Protein AF-A0A2Z6QHK4-F1 (afdb_monomer)

Structure (mmCIF, N/CA/C/O backbone):
data_AF-A0A2Z6QHK4-F1
#
_entry.id   AF-A0A2Z6QHK4-F1
#
loop_
_atom_site.group_PDB
_atom_site.id
_atom_site.type_symbol
_atom_site.label_atom_id
_atom_site.label_alt_id
_atom_site.label_comp_id
_atom_site.label_asym_id
_atom_site.label_entity_id
_atom_site.label_seq_id
_atom_site.pdbx_PDB_ins_code
_atom_site.Cartn_x
_atom_site.Cartn_y
_atom_site.Cartn_z
_atom_site.occupancy
_atom_site.B_iso_or_equiv
_atom_site.auth_seq_id
_atom_site.auth_comp_id
_atom_site.auth_asym_id
_atom_site.auth_atom_id
_atom_site.pdbx_PDB_model_num
ATOM 1 N N . MET A 1 1 ? -16.820 31.483 -31.627 1.00 33.69 1 MET A N 1
ATOM 2 C CA . MET A 1 1 ? -16.630 31.323 -30.165 1.00 33.69 1 MET A CA 1
ATOM 3 C C . MET A 1 1 ? -15.312 30.607 -29.795 1.00 33.69 1 MET A C 1
ATOM 5 O O . MET A 1 1 ? -15.177 30.164 -28.667 1.00 33.69 1 MET A O 1
ATOM 9 N N . PHE A 1 2 ? -14.320 30.535 -30.702 1.00 27.91 2 PHE A N 1
ATOM 10 C CA . PHE A 1 2 ? -13.026 29.854 -30.488 1.00 27.91 2 PHE A CA 1
ATOM 11 C C . PHE A 1 2 ? -11.830 30.809 -30.262 1.00 27.91 2 PHE A C 1
ATOM 13 O O . PHE A 1 2 ? -10.732 30.340 -29.997 1.00 27.91 2 PHE A O 1
ATOM 20 N N . SER A 1 3 ? -12.006 32.139 -30.328 1.00 30.12 3 SER A N 1
ATOM 21 C CA . SER A 1 3 ? -10.879 33.098 -30.283 1.00 30.12 3 SER A CA 1
ATOM 22 C C . SER A 1 3 ? -10.544 33.666 -28.896 1.00 30.12 3 SER A C 1
ATOM 24 O O . SER A 1 3 ? -9.607 34.450 -28.774 1.00 30.12 3 SER A O 1
ATOM 26 N N . ILE A 1 4 ? -11.310 33.324 -27.855 1.00 32.91 4 ILE A N 1
ATOM 27 C CA . ILE A 1 4 ? -11.060 33.810 -26.483 1.00 32.91 4 ILE A CA 1
ATOM 28 C C . ILE A 1 4 ? -10.137 32.844 -25.724 1.00 32.91 4 ILE A C 1
ATOM 30 O O . ILE A 1 4 ? -9.303 33.288 -24.941 1.00 32.91 4 ILE A O 1
ATOM 34 N N . ALA A 1 5 ? -10.219 31.538 -26.006 1.00 29.66 5 ALA A N 1
ATOM 35 C CA . ALA A 1 5 ? -9.389 30.523 -25.356 1.00 29.66 5 ALA A CA 1
ATOM 36 C C . ALA A 1 5 ? -7.904 30.631 -25.744 1.00 29.66 5 ALA A C 1
ATOM 38 O O . ALA A 1 5 ? -7.037 30.426 -24.902 1.00 29.66 5 ALA A O 1
ATOM 39 N N . THR A 1 6 ? -7.597 31.018 -26.985 1.00 31.02 6 THR A N 1
ATOM 40 C CA . THR A 1 6 ? -6.217 31.166 -27.475 1.00 31.02 6 THR A CA 1
ATOM 41 C C . THR A 1 6 ? -5.464 32.295 -26.773 1.00 31.02 6 THR A C 1
ATOM 43 O O . THR A 1 6 ? -4.325 32.096 -26.374 1.00 31.02 6 THR A O 1
ATOM 46 N N . LYS A 1 7 ? -6.126 33.425 -26.478 1.00 35.22 7 LYS A N 1
ATOM 47 C CA . LYS A 1 7 ? -5.498 34.535 -25.737 1.00 35.22 7 LYS A CA 1
ATOM 48 C C . LYS A 1 7 ? -5.152 34.189 -24.285 1.00 35.22 7 LYS A C 1
ATOM 50 O O . LYS A 1 7 ? -4.333 34.875 -23.692 1.00 35.22 7 LYS A O 1
ATOM 55 N N . TYR A 1 8 ? -5.773 33.169 -23.692 1.00 36.41 8 TYR A N 1
ATOM 56 C CA . TYR A 1 8 ? -5.544 32.811 -22.289 1.00 36.41 8 TYR A CA 1
ATOM 57 C C . TYR A 1 8 ? -4.212 32.073 -22.089 1.00 36.41 8 TYR A C 1
ATOM 59 O O . TYR A 1 8 ? -3.479 32.367 -21.146 1.00 36.41 8 TYR A O 1
ATOM 67 N N . PHE A 1 9 ? -3.862 31.175 -23.015 1.00 35.69 9 PHE A N 1
ATOM 68 C CA . PHE A 1 9 ? -2.573 30.472 -23.005 1.00 35.69 9 PHE A CA 1
ATOM 69 C C . PHE A 1 9 ? -1.400 31.406 -23.308 1.00 35.69 9 PHE A C 1
ATOM 71 O O . PHE A 1 9 ? -0.309 31.211 -22.777 1.00 35.69 9 PHE A O 1
ATOM 78 N N . ASP A 1 10 ? -1.653 32.483 -24.053 1.00 38.19 10 ASP A N 1
ATOM 79 C CA . ASP A 1 10 ? -0.662 33.527 -24.291 1.00 38.19 10 ASP A CA 1
ATOM 80 C C . ASP A 1 10 ? -0.381 34.372 -23.040 1.00 38.19 10 ASP A C 1
ATOM 82 O O . ASP A 1 10 ? 0.683 34.976 -22.976 1.00 38.19 10 ASP A O 1
ATOM 86 N N . ILE A 1 11 ? -1.272 34.419 -22.032 1.00 42.09 11 ILE A N 1
ATOM 87 C CA . ILE A 1 11 ? -1.137 35.266 -20.822 1.00 42.09 11 ILE A CA 1
ATOM 88 C C . ILE A 1 11 ? -0.407 34.554 -19.664 1.00 42.09 11 ILE A C 1
ATOM 90 O O . ILE A 1 11 ? 0.170 35.235 -18.809 1.00 42.09 11 ILE A O 1
ATOM 94 N N . PHE A 1 12 ? -0.259 33.226 -19.687 1.00 42.50 12 PHE A N 1
ATOM 95 C CA . PHE A 1 12 ? 0.489 32.496 -18.652 1.00 42.50 12 PHE A CA 1
ATOM 96 C C . PHE A 1 12 ? 1.313 31.332 -19.238 1.00 42.50 12 PHE A C 1
ATOM 98 O O . PHE A 1 12 ? 0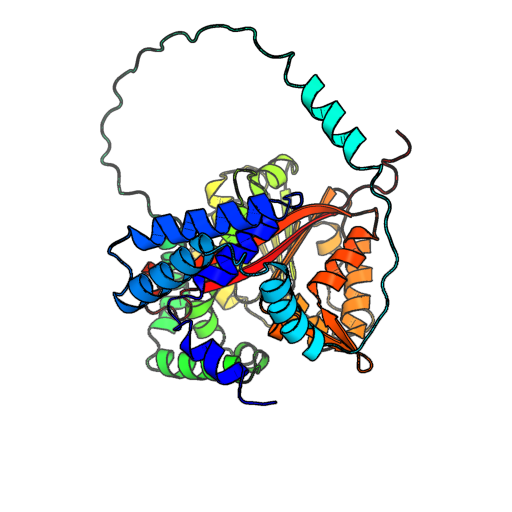.765 30.243 -19.420 1.00 42.50 12 PHE A O 1
ATOM 105 N N . PRO A 1 13 ? 2.625 31.516 -19.507 1.00 38.66 13 PRO A N 1
ATOM 106 C CA . PRO A 1 13 ? 3.504 30.407 -19.871 1.00 38.66 13 PRO A CA 1
ATOM 107 C C . PRO A 1 13 ? 3.602 29.384 -18.730 1.00 38.66 13 PRO A C 1
ATOM 109 O O . PRO A 1 13 ? 3.283 29.674 -17.573 1.00 38.66 13 PRO A O 1
ATOM 112 N N . CYS A 1 14 ? 4.032 28.162 -19.054 1.00 41.00 14 CYS A N 1
ATOM 113 C CA . CYS A 1 14 ? 4.005 26.998 -18.156 1.00 41.00 14 CYS A CA 1
ATOM 114 C C . CYS A 1 14 ? 4.746 27.193 -16.816 1.00 41.00 14 CYS A C 1
ATOM 116 O O . CYS A 1 14 ? 4.522 26.429 -15.880 1.00 41.00 14 CYS A O 1
ATOM 118 N N . GLU A 1 15 ? 5.566 28.238 -16.672 1.00 38.81 15 GLU A N 1
ATOM 119 C CA . GLU A 1 15 ? 6.200 28.605 -15.402 1.00 38.81 15 GLU A CA 1
ATOM 120 C C . GLU A 1 15 ? 5.217 29.178 -14.348 1.00 38.81 15 GLU A C 1
ATOM 122 O O . GLU A 1 15 ? 5.565 29.274 -13.171 1.00 38.81 15 GLU A O 1
ATOM 127 N N . PHE A 1 16 ? 3.978 29.529 -14.728 1.00 46.12 16 PHE A N 1
ATOM 128 C CA . PHE A 1 16 ? 2.971 30.186 -13.871 1.00 46.12 16 PHE A CA 1
ATOM 129 C C . PHE A 1 16 ? 1.912 29.266 -13.242 1.00 46.12 16 PHE A C 1
ATOM 131 O O . PHE A 1 16 ? 0.966 29.745 -12.610 1.00 46.12 16 PHE A O 1
ATOM 138 N N . TRP A 1 17 ? 2.082 27.944 -13.316 1.00 51.41 17 TRP A N 1
ATOM 139 C CA . TRP A 1 17 ? 1.165 26.965 -12.699 1.00 51.41 17 TRP A CA 1
ATOM 140 C C . TRP A 1 17 ? 1.095 27.077 -11.156 1.00 51.41 17 TRP A C 1
ATOM 142 O O . TRP A 1 17 ? 0.277 26.437 -10.495 1.00 51.41 17 TRP A O 1
ATOM 152 N N . SER A 1 18 ? 1.919 27.942 -10.556 1.00 53.94 18 SER A N 1
ATOM 153 C CA . SER A 1 18 ? 1.860 28.319 -9.143 1.00 53.94 18 SER A CA 1
ATOM 154 C C . SER A 1 18 ? 0.636 29.169 -8.776 1.00 53.94 18 SER A C 1
ATOM 156 O O . SER A 1 18 ? 0.298 29.230 -7.594 1.00 53.94 18 SER A O 1
ATOM 158 N N . LEU A 1 19 ? -0.063 29.781 -9.741 1.00 44.09 19 LEU A N 1
ATOM 159 C CA . LEU A 1 19 ? -1.226 30.631 -9.463 1.00 44.09 19 LEU A CA 1
ATOM 160 C C . LEU A 1 19 ? -2.503 29.821 -9.183 1.00 44.09 19 LEU A C 1
ATOM 162 O O . LEU A 1 19 ? -3.284 30.211 -8.322 1.00 44.09 19 LEU A O 1
ATOM 166 N N . GLU A 1 20 ? -2.690 28.669 -9.836 1.00 47.28 20 GLU A N 1
ATOM 167 C CA . GLU A 1 20 ? -3.780 27.725 -9.525 1.00 47.28 20 GLU A CA 1
ATOM 168 C C . GLU A 1 20 ? -3.586 27.085 -8.150 1.00 47.28 20 GLU A C 1
ATOM 170 O O . GLU A 1 20 ? -4.541 26.957 -7.382 1.00 47.28 20 GLU A O 1
ATOM 175 N N . ASN A 1 21 ? -2.340 26.761 -7.797 1.00 49.31 21 ASN A N 1
ATOM 176 C CA . ASN A 1 21 ? -1.988 26.315 -6.452 1.00 49.31 21 ASN A CA 1
ATOM 177 C C . ASN A 1 21 ? -2.151 27.439 -5.426 1.00 49.31 21 ASN A C 1
ATOM 179 O O . ASN A 1 21 ? -2.599 27.182 -4.316 1.00 49.31 21 ASN A O 1
ATOM 183 N N . PHE A 1 22 ? -1.843 28.687 -5.784 1.00 51.62 22 PHE A N 1
ATOM 184 C CA . PHE A 1 22 ? -2.065 29.840 -4.917 1.00 51.62 22 PHE A CA 1
ATOM 185 C C . PHE A 1 22 ? -3.557 30.115 -4.698 1.00 51.62 22 PHE A C 1
ATOM 187 O O . PHE A 1 22 ? -3.969 30.274 -3.555 1.00 51.62 22 PHE A O 1
ATOM 194 N N . ALA A 1 23 ? -4.372 30.120 -5.756 1.00 49.50 23 ALA A N 1
ATOM 195 C CA . ALA A 1 23 ? -5.820 30.281 -5.664 1.00 49.50 23 ALA A CA 1
ATOM 196 C C . ALA A 1 23 ? -6.435 29.129 -4.865 1.00 49.50 23 ALA A C 1
ATOM 198 O O . ALA A 1 23 ? -7.200 29.372 -3.939 1.00 49.50 23 ALA A O 1
ATOM 199 N N . SER A 1 24 ? -6.013 27.890 -5.130 1.00 50.66 24 SER A N 1
ATOM 200 C CA . SER A 1 24 ? -6.430 26.720 -4.355 1.00 50.66 24 SER A CA 1
ATOM 201 C C . SER A 1 24 ? -6.013 26.829 -2.888 1.00 50.66 24 SER A C 1
ATOM 203 O O . SER A 1 24 ? -6.831 26.548 -2.026 1.00 50.66 24 SER A O 1
ATOM 205 N N . CYS A 1 25 ? -4.800 27.300 -2.577 1.00 43.56 25 CYS A N 1
ATOM 206 C CA . CYS A 1 25 ? -4.327 27.527 -1.205 1.00 43.56 25 CYS A CA 1
ATOM 207 C C . CYS A 1 25 ? -5.027 28.701 -0.506 1.00 43.56 25 CYS A C 1
ATOM 209 O O . CYS A 1 25 ? -5.252 28.626 0.698 1.00 43.56 25 CYS A O 1
ATOM 211 N N . ALA A 1 26 ? -5.368 29.773 -1.220 1.00 45.69 26 ALA A N 1
ATOM 212 C CA . ALA A 1 26 ? -6.123 30.902 -0.680 1.00 45.69 26 ALA A CA 1
ATOM 213 C C . ALA A 1 26 ? -7.581 30.503 -0.395 1.00 45.69 26 ALA A C 1
ATOM 215 O O . ALA A 1 26 ? -8.127 30.879 0.635 1.00 45.69 26 ALA A O 1
ATOM 216 N N . ILE A 1 27 ? -8.171 29.673 -1.261 1.00 49.41 27 ILE A N 1
ATOM 217 C CA . ILE A 1 27 ? -9.520 29.114 -1.106 1.00 49.41 27 ILE A CA 1
ATOM 218 C C . ILE A 1 27 ? -9.559 28.051 0.007 1.00 49.41 27 ILE A C 1
ATOM 220 O O . ILE A 1 27 ? -10.502 28.024 0.792 1.00 49.41 27 ILE A O 1
ATOM 224 N N . PHE A 1 28 ? -8.543 27.183 0.111 1.00 46.03 28 PHE A N 1
ATOM 225 C CA . PHE A 1 28 ? -8.504 26.115 1.121 1.00 46.03 28 PHE A CA 1
ATOM 226 C C . PHE A 1 28 ? -8.177 26.613 2.529 1.00 46.03 28 PHE A C 1
ATOM 228 O O . PHE A 1 28 ? -8.673 26.036 3.494 1.00 46.03 28 PHE A O 1
ATOM 235 N N . ASN A 1 29 ? -7.330 27.638 2.666 1.00 42.41 29 ASN A N 1
ATOM 236 C CA . ASN A 1 29 ? -6.936 28.134 3.987 1.00 42.41 29 ASN A CA 1
ATOM 237 C C . ASN A 1 29 ? -7.946 29.104 4.606 1.00 42.41 29 ASN A C 1
ATOM 239 O O . ASN A 1 29 ? -7.821 29.392 5.793 1.00 42.41 29 ASN A O 1
ATOM 243 N N . ASP A 1 30 ? -8.938 29.583 3.853 1.00 44.75 30 ASP A N 1
ATOM 244 C CA . ASP A 1 30 ? -9.922 30.528 4.376 1.00 44.75 30 ASP A CA 1
ATOM 245 C C . ASP A 1 30 ? -11.333 30.200 3.874 1.00 44.75 30 ASP A C 1
ATOM 247 O O . ASP A 1 30 ? -11.961 30.933 3.107 1.00 44.75 30 ASP A O 1
ATOM 251 N N . ILE A 1 31 ? -11.842 29.050 4.327 1.00 41.56 31 ILE A N 1
ATOM 252 C CA . ILE A 1 31 ? -13.268 28.701 4.273 1.00 41.56 31 ILE A CA 1
ATOM 253 C C . ILE A 1 31 ? -13.998 29.681 5.214 1.00 41.56 31 ILE A C 1
ATOM 255 O O . ILE A 1 31 ? -14.303 29.361 6.363 1.00 41.56 31 ILE A O 1
ATOM 259 N N . GLY A 1 32 ? -14.182 30.917 4.741 1.00 46.25 32 GLY A N 1
ATOM 260 C CA . GLY A 1 32 ? -14.702 32.053 5.506 1.00 46.25 32 GLY A CA 1
ATOM 261 C C . GLY A 1 32 ? -14.268 33.446 5.020 1.00 46.25 32 GLY A C 1
ATOM 262 O O . GLY A 1 32 ? -14.854 34.429 5.472 1.00 46.25 32 GLY A O 1
ATOM 263 N N . ALA A 1 33 ? -13.293 33.569 4.111 1.00 48.34 33 ALA A N 1
ATOM 264 C CA . ALA A 1 33 ? -12.844 34.875 3.620 1.00 48.34 33 ALA A CA 1
ATOM 265 C C . ALA A 1 33 ? -13.884 35.575 2.734 1.00 48.34 33 ALA A C 1
ATOM 267 O O . ALA A 1 33 ? -14.372 35.004 1.758 1.00 48.34 33 ALA A O 1
ATOM 268 N N . ASP A 1 34 ? -14.149 36.853 3.019 1.00 56.66 34 ASP A N 1
ATOM 269 C CA . ASP A 1 34 ? -14.843 37.732 2.082 1.00 56.66 34 ASP A CA 1
ATOM 270 C C . ASP A 1 34 ? -13.973 38.039 0.840 1.00 56.66 34 ASP A C 1
ATOM 272 O O . ASP A 1 34 ? -12.755 37.829 0.809 1.00 56.66 34 ASP A O 1
ATOM 276 N N . GLU A 1 35 ? -14.605 38.559 -0.213 1.00 53.41 35 GLU A N 1
ATOM 277 C CA . GLU A 1 35 ? -13.968 38.888 -1.496 1.00 53.41 35 GLU A CA 1
ATOM 278 C C . GLU A 1 35 ? -12.773 39.857 -1.357 1.00 53.41 35 GLU A C 1
ATOM 280 O O . GLU A 1 35 ? -11.827 39.822 -2.154 1.00 53.41 35 GLU A O 1
ATOM 285 N N . ARG A 1 36 ? -12.757 40.693 -0.307 1.00 56.94 36 ARG A N 1
ATOM 286 C CA . ARG A 1 36 ? -11.668 41.645 -0.052 1.00 56.94 36 ARG A CA 1
ATOM 287 C C . ARG A 1 36 ? -10.422 40.924 0.443 1.00 56.94 36 ARG A C 1
ATOM 289 O O . ARG A 1 36 ? -9.323 41.276 0.014 1.00 56.94 36 ARG A O 1
ATOM 296 N N . ASN A 1 37 ? -10.569 39.905 1.286 1.00 61.00 37 ASN A N 1
ATOM 297 C CA . ASN A 1 37 ? -9.442 39.122 1.800 1.00 61.00 37 ASN A CA 1
ATOM 298 C C . ASN A 1 37 ? -8.738 38.332 0.691 1.00 61.00 37 ASN A C 1
ATOM 300 O O . ASN A 1 37 ? -7.507 38.337 0.621 1.00 61.00 37 ASN A O 1
ATOM 304 N N . ILE A 1 38 ? -9.502 37.746 -0.233 1.00 58.34 38 ILE A N 1
ATOM 305 C CA . ILE A 1 38 ? -8.954 37.018 -1.387 1.00 58.34 38 ILE A CA 1
ATOM 306 C C . ILE A 1 38 ? -8.225 37.979 -2.334 1.00 58.34 38 ILE A C 1
ATOM 308 O O . ILE A 1 38 ? -7.087 37.718 -2.730 1.00 58.34 38 ILE A O 1
ATOM 312 N N . SER A 1 39 ? -8.837 39.126 -2.647 1.00 64.19 39 SER A N 1
ATOM 313 C CA . SER A 1 39 ? -8.213 40.170 -3.468 1.00 64.19 39 SER A CA 1
ATOM 314 C C . SER A 1 39 ? -6.909 40.676 -2.835 1.00 64.19 39 SER A C 1
ATOM 316 O O . SER A 1 39 ? -5.868 40.756 -3.494 1.00 64.19 39 SER A O 1
ATOM 318 N N . ASN A 1 40 ? -6.912 40.940 -1.527 1.00 68.06 40 ASN A N 1
ATOM 319 C CA . ASN A 1 40 ? -5.724 41.381 -0.799 1.00 68.06 40 ASN A CA 1
ATOM 320 C C . ASN A 1 40 ? -4.613 40.326 -0.792 1.00 68.06 40 ASN A C 1
ATOM 322 O O . ASN A 1 40 ? -3.454 40.674 -1.026 1.00 68.06 40 ASN A O 1
ATOM 326 N N . ALA A 1 41 ? -4.947 39.050 -0.585 1.00 63.12 41 ALA A N 1
ATOM 327 C CA . ALA A 1 41 ? -3.983 37.956 -0.642 1.00 63.12 41 ALA A CA 1
ATOM 328 C C . ALA A 1 41 ? -3.365 37.825 -2.043 1.00 63.12 41 ALA A C 1
ATOM 330 O O . ALA A 1 41 ? -2.140 37.767 -2.178 1.00 63.12 41 ALA A O 1
ATOM 331 N N . PHE A 1 42 ? -4.200 37.849 -3.085 1.00 72.50 42 PHE A N 1
ATOM 332 C CA . PHE A 1 42 ? -3.782 37.759 -4.482 1.00 72.50 42 PHE A CA 1
ATOM 333 C C . PHE A 1 42 ? -2.825 38.883 -4.876 1.00 72.50 42 PHE A C 1
ATOM 335 O O . PHE A 1 42 ? -1.691 38.635 -5.294 1.00 72.50 42 PHE A O 1
ATOM 342 N N . TYR A 1 43 ? -3.227 40.134 -4.662 1.00 76.31 43 TYR A N 1
ATOM 343 C CA . TYR A 1 43 ? -2.373 41.272 -4.982 1.00 76.31 43 TYR A CA 1
ATOM 344 C C . TYR A 1 43 ? -1.143 41.360 -4.071 1.00 76.31 43 TYR A C 1
ATOM 346 O O . TYR A 1 43 ? -0.079 41.791 -4.518 1.00 76.31 43 TYR A O 1
ATOM 354 N N . GLY A 1 44 ? -1.248 40.908 -2.819 1.00 75.44 44 GLY A N 1
ATOM 355 C CA . GLY A 1 44 ? -0.109 40.766 -1.915 1.00 75.44 44 GLY A CA 1
ATOM 356 C C . GLY A 1 44 ? 0.954 39.812 -2.464 1.00 75.44 44 GLY A C 1
ATOM 357 O O . GLY A 1 44 ? 2.147 40.102 -2.363 1.00 75.44 44 GLY A O 1
ATOM 358 N N . MET A 1 45 ? 0.543 38.713 -3.103 1.00 73.50 45 MET A N 1
ATOM 359 C CA . MET A 1 45 ? 1.462 37.781 -3.757 1.00 73.50 45 MET A CA 1
ATOM 360 C C . MET A 1 45 ? 2.084 38.377 -5.023 1.00 73.50 45 MET A C 1
ATOM 362 O O . MET A 1 45 ? 3.305 38.335 -5.170 1.00 73.50 45 MET A O 1
ATOM 366 N N . LEU A 1 46 ? 1.291 39.023 -5.885 1.00 79.38 46 LEU A N 1
ATOM 367 C CA . LEU A 1 46 ? 1.811 39.712 -7.075 1.00 79.38 46 LEU A CA 1
ATOM 368 C C . LEU A 1 46 ? 2.875 40.759 -6.711 1.00 79.38 46 LEU A C 1
ATOM 370 O O . LEU A 1 46 ? 3.915 40.849 -7.362 1.00 79.38 46 LEU A O 1
ATOM 374 N N . HIS A 1 47 ? 2.675 41.509 -5.624 1.00 82.69 47 HIS A N 1
ATOM 375 C CA . HIS A 1 47 ? 3.680 42.448 -5.123 1.00 82.69 47 HIS A CA 1
ATOM 376 C C . HIS A 1 47 ? 4.964 41.773 -4.626 1.00 82.69 47 HIS A C 1
ATOM 378 O O . HIS A 1 47 ? 6.041 42.346 -4.804 1.00 82.69 47 HIS A O 1
ATOM 384 N N . LYS A 1 48 ? 4.878 40.582 -4.017 1.00 76.62 48 LYS A N 1
ATOM 385 C CA . LYS A 1 48 ? 6.059 39.795 -3.623 1.00 76.62 48 LYS A CA 1
ATOM 386 C C . LYS A 1 48 ? 6.815 39.295 -4.853 1.00 76.62 48 LYS A C 1
ATOM 388 O O . LYS A 1 48 ? 8.022 39.490 -4.932 1.00 76.62 48 LYS A O 1
ATOM 393 N N . MET A 1 49 ? 6.103 38.740 -5.833 1.00 77.00 49 MET A N 1
ATOM 394 C CA . MET A 1 49 ? 6.689 38.225 -7.075 1.00 77.00 49 MET A CA 1
ATOM 395 C C . MET A 1 49 ? 7.338 39.331 -7.916 1.00 77.00 49 MET A C 1
ATOM 397 O O . MET A 1 49 ? 8.430 39.135 -8.437 1.00 77.00 49 MET A O 1
ATOM 401 N N . LYS A 1 50 ? 6.735 40.529 -7.974 1.00 84.06 50 LYS A N 1
ATOM 402 C CA . LYS A 1 50 ? 7.311 41.705 -8.657 1.00 84.06 50 LYS A CA 1
ATOM 403 C C . LYS A 1 50 ? 8.714 42.071 -8.151 1.00 84.06 50 LYS A C 1
ATOM 405 O O . LYS A 1 50 ? 9.485 42.672 -8.889 1.00 84.06 50 LYS A O 1
ATOM 410 N N . ARG A 1 51 ? 9.021 41.776 -6.885 1.00 82.50 51 ARG A N 1
ATOM 411 C CA . ARG A 1 51 ? 10.304 42.111 -6.242 1.00 82.50 51 ARG A CA 1
ATOM 412 C C . ARG A 1 51 ? 11.314 40.970 -6.292 1.00 82.50 51 ARG A C 1
ATOM 414 O O . ARG A 1 51 ? 12.447 41.164 -5.866 1.00 82.50 51 ARG A O 1
ATOM 421 N N . ASP A 1 52 ? 10.903 39.791 -6.741 1.00 78.75 52 ASP A N 1
ATOM 422 C CA . ASP A 1 52 ? 11.743 38.606 -6.713 1.00 78.75 52 ASP A CA 1
ATOM 423 C C . ASP A 1 52 ? 12.498 38.474 -8.053 1.00 78.75 52 ASP A C 1
ATOM 425 O O . ASP A 1 52 ? 11.859 38.300 -9.098 1.00 78.75 52 ASP A O 1
ATOM 429 N N . PRO A 1 53 ? 13.842 38.575 -8.056 1.00 82.06 53 PRO A N 1
ATOM 430 C CA . PRO A 1 53 ? 14.649 38.579 -9.278 1.00 82.06 53 PRO A CA 1
ATOM 431 C C . PRO A 1 53 ? 14.697 37.219 -9.988 1.00 82.06 53 PRO A C 1
ATOM 433 O O . PRO A 1 53 ? 15.229 37.128 -11.088 1.00 82.06 53 PRO A O 1
ATOM 436 N N . LYS A 1 54 ?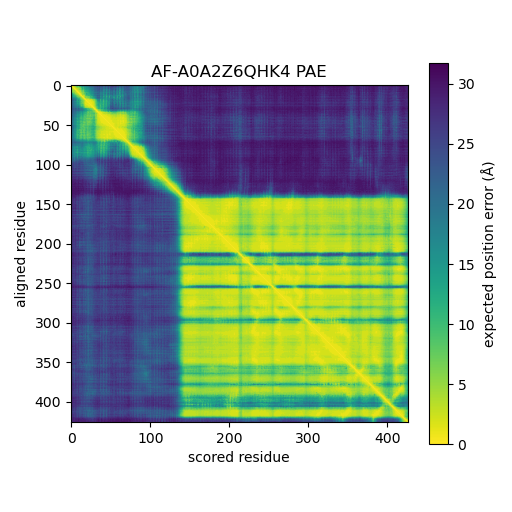 14.155 36.160 -9.374 1.00 76.38 54 LYS A N 1
ATOM 437 C CA . LYS A 1 54 ? 14.124 34.800 -9.935 1.00 76.38 54 LYS A CA 1
ATOM 438 C C . LYS A 1 54 ? 13.173 34.657 -11.126 1.00 76.38 54 LYS A C 1
ATOM 440 O O . LYS A 1 54 ? 13.278 33.686 -11.867 1.00 76.38 54 LYS A O 1
ATOM 445 N N . TYR A 1 55 ? 12.207 35.564 -11.264 1.00 70.56 55 TYR A N 1
ATOM 446 C CA . TYR A 1 55 ? 11.222 35.517 -12.343 1.00 70.56 55 TYR A CA 1
ATOM 447 C C . TYR A 1 55 ? 11.759 36.185 -13.612 1.00 70.56 55 TYR A C 1
ATOM 449 O O . TYR A 1 55 ? 12.576 37.102 -13.550 1.00 70.56 55 TYR A O 1
ATOM 457 N N . SER A 1 56 ? 11.287 35.719 -14.770 1.00 77.12 56 SER A N 1
ATOM 458 C CA . SER A 1 56 ? 11.671 36.274 -16.069 1.00 77.12 56 SER A CA 1
ATOM 459 C C . SER A 1 56 ? 11.196 37.725 -16.236 1.00 77.12 56 SER A C 1
ATOM 461 O O . SER A 1 56 ? 10.225 38.161 -15.616 1.00 77.12 56 SER A O 1
ATOM 463 N N . GLN A 1 57 ? 11.843 38.483 -17.126 1.00 75.38 57 GLN A N 1
ATOM 464 C CA . GLN A 1 57 ? 11.414 39.855 -17.437 1.00 75.38 57 GLN A CA 1
ATOM 465 C C . GLN A 1 57 ? 9.976 39.904 -17.972 1.00 75.38 57 GLN A C 1
ATOM 467 O O . GLN A 1 57 ? 9.210 40.794 -17.608 1.00 75.38 57 GLN A O 1
ATOM 472 N N . GLU A 1 58 ? 9.583 38.916 -18.776 1.00 71.94 58 GLU A N 1
ATOM 473 C CA . GLU A 1 58 ? 8.213 38.777 -19.272 1.00 71.94 58 GLU A CA 1
ATOM 474 C C . GLU A 1 58 ? 7.206 38.561 -18.130 1.00 71.94 58 GLU A C 1
ATOM 476 O O . GLU A 1 58 ? 6.127 39.158 -18.116 1.00 71.94 58 GLU A O 1
ATOM 481 N N . ALA A 1 59 ? 7.576 37.764 -17.125 1.00 64.31 59 ALA A N 1
ATOM 482 C CA . ALA A 1 59 ? 6.777 37.579 -15.923 1.00 64.31 59 ALA A CA 1
ATOM 483 C C . ALA A 1 59 ? 6.619 38.888 -15.136 1.00 64.31 59 ALA A C 1
ATOM 485 O O . ALA A 1 59 ? 5.507 39.243 -14.735 1.00 64.31 59 ALA A O 1
ATOM 486 N N . HIS A 1 60 ? 7.709 39.638 -14.946 1.00 80.06 60 HIS A N 1
ATOM 487 C CA . HIS A 1 60 ? 7.664 40.942 -14.279 1.00 80.06 60 HIS A CA 1
ATOM 488 C C . HIS A 1 60 ? 6.805 41.960 -15.034 1.00 80.06 60 HIS A C 1
ATOM 490 O O . HIS A 1 60 ? 6.074 42.713 -14.390 1.00 80.06 60 HIS A O 1
ATOM 496 N N . GLU A 1 61 ? 6.846 41.962 -16.368 1.00 79.62 61 GLU A N 1
ATOM 497 C CA . GLU A 1 61 ? 6.022 42.821 -17.229 1.00 79.62 61 GLU A CA 1
ATOM 498 C C . GLU A 1 61 ? 4.526 42.554 -17.028 1.00 79.62 61 GLU A C 1
ATOM 500 O O . GLU A 1 61 ? 3.740 43.462 -16.747 1.00 79.62 61 GLU A O 1
ATOM 505 N N . ARG A 1 62 ? 4.135 41.278 -17.070 1.00 71.38 62 ARG A N 1
ATOM 506 C CA . ARG A 1 62 ? 2.741 40.846 -16.899 1.00 71.38 62 ARG A CA 1
ATOM 507 C C . ARG A 1 62 ? 2.217 41.133 -15.493 1.00 71.38 62 ARG A C 1
ATOM 509 O O . ARG A 1 62 ? 1.108 41.642 -15.340 1.00 71.38 62 ARG A O 1
ATOM 516 N N . ILE A 1 63 ? 3.030 40.879 -14.464 1.00 80.38 63 ILE A N 1
ATOM 517 C CA . ILE A 1 63 ? 2.704 41.223 -13.071 1.00 80.38 63 ILE A CA 1
ATOM 518 C C . ILE A 1 63 ? 2.524 42.738 -12.915 1.00 80.38 63 ILE A C 1
ATOM 520 O O . ILE A 1 63 ? 1.627 43.179 -12.195 1.00 80.38 63 ILE A O 1
ATOM 524 N N . ARG A 1 64 ? 3.362 43.550 -13.575 1.00 84.06 64 ARG A N 1
ATOM 525 C CA . ARG A 1 64 ? 3.257 45.012 -13.515 1.00 84.06 64 ARG A CA 1
ATOM 526 C C . ARG A 1 64 ? 1.934 45.494 -14.100 1.00 84.06 64 ARG A C 1
ATOM 528 O O . ARG A 1 64 ? 1.248 46.249 -13.418 1.00 84.06 64 ARG A O 1
ATOM 535 N N . LYS A 1 65 ? 1.550 44.980 -15.271 1.00 78.81 65 LYS A N 1
ATOM 536 C CA . LYS A 1 65 ? 0.284 45.310 -15.935 1.00 78.81 65 LYS A CA 1
ATOM 537 C C . LYS A 1 65 ? -0.935 44.963 -15.069 1.00 78.81 65 LYS A C 1
ATOM 539 O O . LYS A 1 65 ? -1.773 45.818 -14.817 1.00 78.81 65 LYS A O 1
ATOM 544 N N . LEU A 1 66 ? -0.965 43.761 -14.485 1.00 72.88 66 LEU A N 1
ATOM 545 C CA . LEU A 1 66 ? -2.040 43.338 -13.571 1.00 72.88 66 LEU A CA 1
ATOM 546 C C . LEU A 1 66 ? -2.149 44.216 -12.309 1.00 72.88 66 LEU A C 1
ATOM 548 O O . LEU A 1 66 ? -3.238 44.433 -11.778 1.00 72.88 66 LEU A O 1
ATOM 552 N N . LEU A 1 67 ? -1.020 44.719 -11.800 1.00 81.69 67 LEU A N 1
ATOM 553 C CA . LEU A 1 67 ? -0.992 45.631 -10.652 1.00 81.69 67 LEU A CA 1
ATOM 554 C C . LEU A 1 67 ? -1.393 47.069 -11.015 1.00 81.69 67 LEU A C 1
ATOM 556 O O . LEU A 1 67 ? -1.871 47.798 -10.144 1.00 81.69 67 LEU A O 1
ATOM 560 N N . GLU A 1 68 ? -1.182 47.485 -12.261 1.00 78.38 68 GLU A N 1
ATOM 561 C CA . GLU A 1 68 ? -1.625 48.776 -12.795 1.00 78.38 68 GLU A CA 1
ATOM 562 C C . GLU A 1 68 ? -3.135 48.777 -13.043 1.00 78.38 68 GLU A C 1
ATOM 564 O O . GLU A 1 68 ? -3.805 49.713 -12.607 1.00 78.38 68 GLU A O 1
ATOM 569 N N . ASP A 1 69 ? -3.689 47.685 -13.575 1.00 65.81 69 ASP A N 1
ATOM 570 C CA . ASP A 1 69 ? -5.135 47.516 -13.774 1.00 65.81 69 ASP A CA 1
ATOM 571 C C . ASP A 1 69 ? -5.915 47.640 -12.446 1.00 65.81 69 ASP A C 1
ATOM 573 O O . ASP A 1 69 ? -6.957 48.295 -12.388 1.00 65.81 69 ASP A O 1
ATOM 577 N N . LYS A 1 70 ? -5.351 47.144 -11.328 1.00 65.19 70 LYS A N 1
ATOM 578 C CA . LYS A 1 70 ? -5.905 47.345 -9.971 1.00 65.19 70 LYS A CA 1
ATOM 579 C C . LYS A 1 70 ? -6.022 48.826 -9.585 1.00 65.19 70 LYS A C 1
ATOM 581 O O . LYS A 1 70 ? -6.961 49.210 -8.888 1.00 65.19 70 LYS A O 1
ATOM 586 N N . LYS A 1 71 ? -5.049 49.660 -9.973 1.00 58.25 71 LYS A N 1
ATOM 587 C CA . LYS A 1 71 ? -5.004 51.086 -9.597 1.00 58.25 71 LYS A CA 1
ATOM 588 C C . LYS A 1 71 ? -6.030 51.929 -10.350 1.00 58.25 71 LYS A C 1
ATOM 590 O O . LYS A 1 71 ? -6.420 52.971 -9.838 1.00 58.25 71 LYS A O 1
ATOM 595 N N . VAL A 1 72 ? -6.490 51.473 -11.516 1.00 49.22 72 VAL A N 1
ATOM 596 C CA . VAL A 1 72 ? -7.481 52.177 -12.352 1.00 49.22 72 VAL A CA 1
ATOM 597 C C . VAL A 1 72 ? -8.915 51.997 -11.818 1.00 49.22 72 VAL A C 1
ATOM 599 O O . VAL A 1 72 ? -9.880 52.450 -12.422 1.00 49.22 72 VAL A O 1
ATOM 602 N N . GLY A 1 73 ? -9.098 51.345 -10.662 1.00 42.91 73 GLY A N 1
ATOM 603 C CA . GLY A 1 73 ? -10.420 51.131 -10.062 1.00 42.91 73 GLY A CA 1
ATOM 604 C C . GLY A 1 73 ? -11.275 50.107 -10.813 1.00 42.91 73 GLY A C 1
ATOM 605 O O . GLY A 1 73 ? -12.369 49.773 -10.363 1.00 42.91 73 GLY A O 1
ATOM 606 N N . GLN A 1 74 ? -10.760 49.540 -11.907 1.00 46.00 74 GLN A N 1
ATOM 607 C CA . GLN A 1 74 ? -11.251 48.286 -12.446 1.00 46.00 74 GLN A CA 1
ATOM 608 C C . GLN A 1 74 ? -10.830 47.199 -11.461 1.00 46.00 74 GLN A C 1
ATOM 610 O O . GLN A 1 74 ? -9.751 46.617 -11.555 1.00 46.00 74 GLN A O 1
ATOM 615 N N . SER 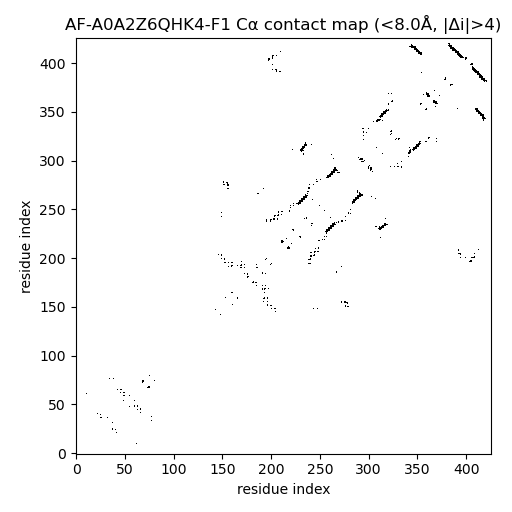A 1 75 ? -11.677 46.924 -10.466 1.00 47.28 75 SER A N 1
ATOM 616 C CA . SER A 1 75 ? -11.622 45.626 -9.811 1.00 47.28 75 SER A CA 1
ATOM 617 C C . SER A 1 75 ? -11.690 44.611 -10.944 1.00 47.28 75 SER A C 1
ATOM 619 O O . SER A 1 75 ? -12.736 44.513 -11.591 1.00 47.28 75 SER A O 1
ATOM 621 N N . ILE A 1 76 ? -10.586 43.911 -11.234 1.00 49.72 76 ILE A N 1
ATOM 622 C CA . ILE A 1 76 ? -10.653 42.649 -11.967 1.00 49.72 76 ILE A CA 1
ATOM 623 C C . ILE A 1 76 ? -11.737 41.897 -11.228 1.00 49.72 76 ILE A C 1
ATOM 625 O O . ILE A 1 76 ? -11.554 41.574 -10.053 1.00 49.72 76 ILE A O 1
ATOM 629 N N . ASN A 1 77 ? -12.910 41.812 -11.854 1.00 52.03 77 ASN A N 1
ATOM 630 C CA . ASN A 1 77 ? -14.095 41.363 -11.169 1.00 52.03 77 ASN A CA 1
ATOM 631 C C . ASN A 1 77 ? -13.749 39.933 -10.784 1.00 52.03 77 ASN A C 1
ATOM 633 O O . ASN A 1 77 ? -13.539 39.089 -11.658 1.00 52.03 77 ASN A O 1
ATOM 637 N N . VAL A 1 78 ? -13.520 39.698 -9.493 1.00 49.78 78 VAL A N 1
ATOM 638 C CA . VAL A 1 78 ? -13.048 38.397 -9.031 1.00 49.78 78 VAL A CA 1
ATOM 639 C C . VAL A 1 78 ? -14.118 37.385 -9.402 1.00 49.78 78 VAL A C 1
ATOM 641 O O . VAL A 1 78 ? -13.761 36.295 -9.815 1.00 49.78 78 VAL A O 1
ATOM 644 N N . LEU A 1 79 ? -15.388 37.813 -9.448 1.00 42.84 79 LEU A N 1
ATOM 645 C CA . LEU A 1 79 ? -16.521 37.118 -10.046 1.00 42.84 79 LEU A CA 1
ATOM 646 C C . LEU A 1 79 ? -16.368 36.815 -11.545 1.00 42.84 79 LEU A C 1
ATOM 648 O O . LEU A 1 79 ? -16.887 35.802 -11.969 1.00 42.84 79 LEU A O 1
ATOM 652 N N . TRP A 1 80 ? -15.684 37.626 -12.355 1.00 47.00 80 TRP A N 1
ATOM 653 C CA . TRP A 1 80 ? -15.404 37.350 -13.777 1.00 47.00 80 TRP A CA 1
ATOM 654 C C . TRP A 1 80 ? -14.293 36.311 -13.945 1.00 47.00 80 TRP A C 1
ATOM 656 O O . TRP A 1 80 ? -14.425 35.400 -14.755 1.00 47.00 80 TRP A O 1
ATOM 666 N N . VAL A 1 81 ? -13.250 36.367 -13.110 1.00 50.81 81 VAL A N 1
ATOM 667 C CA . VAL A 1 81 ? -12.253 35.287 -13.002 1.00 50.81 81 VAL A CA 1
ATOM 668 C C . VAL A 1 81 ? -12.937 34.011 -12.496 1.00 50.81 81 VAL A C 1
ATOM 670 O O . VAL A 1 81 ? -12.804 32.954 -13.105 1.00 50.81 81 VAL A O 1
ATOM 673 N N . PHE A 1 82 ? -13.782 34.124 -11.468 1.00 47.34 82 PHE A N 1
ATOM 674 C CA . PHE A 1 82 ? -14.615 33.045 -10.939 1.00 47.34 82 PHE A CA 1
ATOM 675 C C . PHE A 1 82 ? -15.585 32.511 -11.991 1.00 47.34 82 PHE A C 1
ATOM 677 O O . PHE A 1 82 ? -15.753 31.308 -12.074 1.00 47.34 82 PHE A O 1
ATOM 684 N N . GLN A 1 83 ? -16.197 33.363 -12.818 1.00 45.19 83 GLN A N 1
ATOM 685 C CA . GLN A 1 83 ? -17.107 32.999 -13.907 1.00 45.19 83 GLN A CA 1
ATOM 686 C C . GLN A 1 83 ? -16.361 32.391 -15.086 1.00 45.19 83 GLN A C 1
ATOM 688 O O . GLN A 1 83 ? -16.934 31.540 -15.745 1.00 45.19 83 GLN A O 1
ATOM 693 N N . MET A 1 84 ? -15.105 32.753 -15.345 1.00 46.44 84 MET A N 1
ATOM 694 C CA . MET A 1 84 ? -14.264 32.069 -16.327 1.00 46.44 84 MET A CA 1
ATOM 695 C C . MET A 1 84 ? -13.885 30.670 -15.845 1.00 46.44 84 MET A C 1
ATOM 697 O O . MET A 1 84 ? -14.065 29.710 -16.592 1.00 46.44 84 MET A O 1
ATOM 701 N N . PHE A 1 85 ? -13.456 30.528 -14.586 1.00 46.94 85 PHE A N 1
ATOM 702 C CA . PHE A 1 85 ? -13.214 29.219 -13.977 1.00 46.94 85 PHE A CA 1
ATOM 703 C C . PHE A 1 85 ? -14.507 28.401 -13.901 1.00 46.94 85 PHE A C 1
ATOM 705 O O . PHE A 1 85 ? -14.523 27.245 -14.299 1.00 46.94 85 PHE A O 1
ATOM 712 N N . HIS A 1 86 ? -15.619 29.011 -13.492 1.00 43.41 86 HIS A N 1
ATOM 713 C CA . HIS A 1 86 ? -16.931 28.379 -13.394 1.00 43.41 86 HIS A CA 1
ATOM 714 C C . HIS A 1 86 ? -17.528 28.075 -14.771 1.00 43.41 86 HIS A C 1
ATOM 716 O O . HIS A 1 86 ? -18.177 27.056 -14.907 1.00 43.41 86 HIS A O 1
ATOM 722 N N . ALA A 1 87 ? -17.310 28.877 -15.816 1.00 37.56 87 ALA A N 1
ATOM 723 C CA . ALA A 1 87 ? -17.764 28.589 -17.179 1.00 37.56 87 ALA A CA 1
ATOM 724 C C . ALA A 1 87 ? -16.915 27.497 -17.835 1.00 37.56 87 ALA A C 1
ATOM 726 O O . ALA A 1 87 ? -17.479 26.631 -18.493 1.00 37.56 87 ALA A O 1
ATOM 727 N N . ALA A 1 88 ? -15.599 27.467 -17.598 1.00 40.03 88 ALA A N 1
ATOM 728 C CA . ALA A 1 88 ? -14.745 26.341 -17.979 1.00 40.03 88 ALA A CA 1
ATOM 729 C C . ALA A 1 88 ? -15.144 25.052 -17.230 1.00 40.03 88 ALA A C 1
ATOM 731 O O . ALA A 1 88 ? -15.141 23.967 -17.806 1.00 40.03 88 ALA A O 1
ATOM 732 N N . PHE A 1 89 ? -15.577 25.183 -15.973 1.00 37.91 89 PHE A N 1
ATOM 733 C CA . PHE A 1 89 ? -16.057 24.085 -15.131 1.00 37.91 89 PHE A CA 1
ATOM 734 C C . PHE A 1 89 ? -17.496 23.633 -15.475 1.00 37.91 89 PHE A C 1
ATOM 736 O O . PHE A 1 89 ? -17.800 22.442 -15.432 1.00 37.91 89 PHE A O 1
ATOM 743 N N . VAL A 1 90 ? -18.385 24.555 -15.870 1.00 37.47 90 VAL A N 1
ATOM 744 C CA . VAL A 1 90 ? -19.790 24.311 -16.264 1.00 37.47 90 VAL A CA 1
ATOM 745 C C . VAL A 1 90 ? -19.907 23.837 -17.708 1.00 37.47 90 VAL A C 1
ATOM 747 O O . VAL A 1 90 ? -20.737 22.974 -17.981 1.00 37.47 90 VAL A O 1
ATOM 750 N N . ALA A 1 91 ? -19.052 24.304 -18.622 1.00 37.19 91 ALA A N 1
ATOM 751 C CA . ALA A 1 91 ? -18.954 23.759 -19.979 1.00 37.19 91 ALA A CA 1
ATOM 752 C C . ALA A 1 91 ? -18.575 22.264 -19.982 1.00 37.19 91 ALA A C 1
ATOM 754 O O . ALA A 1 91 ? -18.792 21.580 -20.979 1.00 37.19 91 ALA A O 1
ATOM 755 N N . TYR A 1 92 ? -18.075 21.746 -18.852 1.00 35.91 92 TYR A N 1
ATOM 756 C CA . TYR A 1 92 ? -17.701 20.349 -18.644 1.00 35.91 92 TYR A CA 1
ATOM 757 C C . TYR A 1 92 ? -18.686 19.526 -17.781 1.00 35.91 92 TYR A C 1
ATOM 759 O O . TYR A 1 92 ? -18.364 18.393 -17.411 1.00 35.91 92 TYR A O 1
ATOM 767 N N . ARG A 1 93 ? -19.908 20.013 -17.479 1.00 36.38 93 ARG A N 1
ATOM 768 C CA . ARG A 1 93 ? -20.948 19.196 -16.804 1.00 36.38 93 ARG A CA 1
ATOM 769 C C . ARG A 1 93 ? -22.391 19.421 -17.293 1.00 36.38 93 ARG A C 1
ATOM 771 O O . ARG A 1 93 ? -22.817 20.562 -17.449 1.00 36.38 93 ARG A O 1
ATOM 778 N N . PRO A 1 94 ? -23.212 18.351 -17.399 1.00 31.98 94 PRO A N 1
ATOM 779 C CA . PRO A 1 94 ? -24.658 18.466 -17.567 1.00 31.98 94 PRO A CA 1
ATOM 780 C C . PRO A 1 94 ? -25.370 18.797 -16.234 1.00 31.98 94 PRO A C 1
ATOM 782 O O . PRO A 1 94 ? -24.988 18.331 -15.161 1.00 31.98 94 PRO A O 1
ATOM 785 N N . ARG A 1 95 ? -26.406 19.641 -16.343 1.00 34.09 95 ARG A N 1
ATOM 786 C CA . ARG A 1 95 ? -27.156 20.387 -15.304 1.00 34.09 95 ARG A CA 1
ATOM 787 C C . ARG A 1 95 ? -27.671 19.575 -14.100 1.00 34.09 95 ARG A C 1
ATOM 789 O O . ARG A 1 95 ? -28.329 18.563 -14.312 1.00 34.09 95 ARG A O 1
ATOM 796 N N . GLN A 1 96 ? -27.586 20.143 -12.883 1.00 34.81 96 GLN A N 1
ATOM 797 C CA . GLN A 1 96 ? -28.607 20.015 -11.815 1.00 34.81 96 GLN A CA 1
ATOM 798 C C . GLN A 1 96 ? -28.665 21.251 -10.880 1.00 34.81 96 GLN A C 1
ATOM 800 O O . GLN A 1 96 ? -27.689 21.985 -10.750 1.00 34.81 96 GLN A O 1
ATOM 805 N N . ARG A 1 97 ? -29.858 21.476 -10.296 1.00 30.81 97 ARG A N 1
ATOM 806 C CA . ARG A 1 97 ? -30.326 22.622 -9.477 1.00 30.81 97 ARG A CA 1
ATOM 807 C C . ARG A 1 97 ? -29.809 22.602 -8.024 1.00 30.81 97 ARG A C 1
ATOM 809 O O . ARG A 1 97 ? -29.642 21.530 -7.453 1.00 30.81 97 ARG A O 1
ATOM 816 N N . TRP A 1 98 ? -29.659 23.790 -7.430 1.00 30.22 98 TRP A N 1
ATOM 817 C CA . TRP A 1 98 ? -29.250 24.035 -6.036 1.00 30.22 98 TRP A CA 1
ATOM 818 C C . TRP A 1 98 ? -30.436 24.105 -5.051 1.00 30.22 98 TRP A C 1
ATOM 820 O O . TRP A 1 98 ? -31.517 24.559 -5.421 1.00 30.22 98 TRP A O 1
ATOM 830 N N . ILE A 1 99 ? -30.195 23.699 -3.795 1.00 32.03 99 ILE A N 1
ATOM 831 C CA . ILE A 1 99 ? -31.049 23.895 -2.605 1.00 32.03 99 ILE A CA 1
ATOM 832 C C . ILE A 1 99 ? -30.250 24.751 -1.597 1.00 32.03 99 ILE A C 1
ATOM 834 O O . ILE A 1 99 ? -29.057 24.507 -1.413 1.00 32.03 99 ILE A O 1
ATOM 838 N N . ASN A 1 100 ? -30.893 25.751 -0.981 1.00 31.28 100 ASN A N 1
ATOM 839 C CA . ASN A 1 100 ? -30.305 26.717 -0.034 1.00 31.28 100 ASN A CA 1
ATOM 840 C C . ASN A 1 100 ? -30.022 26.110 1.357 1.00 31.28 100 ASN A C 1
ATOM 842 O O . ASN A 1 100 ? -30.807 25.297 1.838 1.00 31.28 100 ASN A O 1
ATOM 846 N N . TYR A 1 101 ? -28.959 26.577 2.027 1.00 28.34 101 TYR A N 1
ATOM 847 C CA . TYR A 1 101 ? -28.652 26.297 3.441 1.00 28.34 101 TYR A CA 1
ATOM 848 C C . TYR A 1 101 ? -28.545 27.591 4.265 1.00 28.34 101 TYR A C 1
ATOM 850 O O . TYR A 1 101 ? -28.090 28.618 3.763 1.00 28.34 101 TYR A O 1
ATOM 858 N N . ASP A 1 102 ? -28.973 27.500 5.526 1.00 34.28 102 ASP A N 1
ATOM 859 C CA . ASP A 1 102 ? -29.192 28.594 6.480 1.00 34.28 102 ASP A CA 1
ATOM 860 C C . ASP A 1 102 ? -27.925 28.965 7.286 1.00 34.28 102 ASP A C 1
ATOM 862 O O . ASP A 1 102 ? -27.193 28.106 7.784 1.00 34.28 102 ASP A O 1
ATOM 866 N N . THR A 1 103 ? -27.661 30.267 7.410 1.00 36.31 103 THR A N 1
ATOM 867 C CA . THR A 1 103 ? -26.420 30.883 7.913 1.00 36.31 103 THR A CA 1
ATOM 868 C C . THR A 1 103 ? -26.350 31.069 9.435 1.00 36.31 103 THR A C 1
ATOM 870 O O . THR A 1 103 ? -25.298 31.453 9.949 1.00 36.31 103 THR A O 1
ATOM 873 N N . GLN A 1 104 ? -27.415 30.787 10.191 1.00 35.12 104 GLN A N 1
ATOM 874 C CA . GLN A 1 104 ? -27.445 31.059 11.641 1.00 35.12 104 GLN A CA 1
ATOM 875 C C . GLN A 1 104 ? -26.547 30.140 12.497 1.00 35.12 104 GLN A C 1
ATOM 877 O O . GLN A 1 104 ? -26.107 30.541 13.569 1.00 35.12 104 GLN A O 1
ATOM 882 N N . SER A 1 105 ? -26.172 28.948 12.020 1.00 43.75 105 SER A N 1
ATOM 883 C CA . SER A 1 105 ? -25.413 27.961 12.818 1.00 43.75 105 SER A CA 1
ATOM 884 C C . SER A 1 105 ? -23.921 28.299 13.037 1.00 43.75 105 SER A C 1
ATOM 886 O O . SER A 1 105 ? -23.246 27.631 13.832 1.00 43.75 105 SER A O 1
ATOM 888 N N . VAL A 1 106 ? -23.361 29.264 12.302 1.00 42.97 106 VAL A N 1
ATOM 889 C CA . VAL A 1 106 ? -21.906 29.511 12.272 1.00 42.97 106 VAL A CA 1
ATOM 890 C C . VAL A 1 106 ? -21.474 30.544 13.320 1.00 42.97 106 VAL A C 1
ATOM 892 O O . VAL A 1 106 ? -20.396 30.413 13.904 1.00 42.97 106 VAL A O 1
ATOM 895 N N . SER A 1 107 ? -22.326 31.523 13.629 1.00 43.69 107 SER A N 1
ATOM 896 C CA . SER A 1 107 ? -22.036 32.586 14.602 1.00 43.69 107 SER A CA 1
ATOM 897 C C . SER A 1 107 ? -21.930 32.058 16.040 1.00 43.69 107 SER A C 1
ATOM 899 O O . SER A 1 107 ? -21.035 32.466 16.783 1.00 43.69 107 SER A O 1
ATOM 901 N N . GLU A 1 108 ? -22.752 31.077 16.418 1.00 45.50 108 GLU A N 1
ATOM 902 C CA . GLU A 1 108 ? -22.745 30.483 17.766 1.00 45.50 108 GLU A CA 1
ATOM 903 C C . GLU A 1 108 ? -21.463 29.689 18.073 1.00 45.50 108 GLU A C 1
ATOM 905 O O . GLU A 1 108 ? -20.966 29.690 19.204 1.00 45.50 108 GLU A O 1
ATOM 910 N N . LYS A 1 109 ? -20.860 29.055 17.057 1.00 48.09 109 LYS A N 1
ATOM 911 C CA . LYS A 1 109 ? -19.618 28.274 17.215 1.00 48.09 109 LYS A CA 1
ATOM 912 C C . LYS A 1 109 ? -18.386 29.156 17.447 1.00 48.09 109 LYS A C 1
ATOM 914 O O . LYS A 1 109 ? -17.431 28.719 18.092 1.00 48.09 109 LYS A O 1
ATOM 919 N N . LEU A 1 110 ? -18.408 30.400 16.970 1.00 45.97 110 LEU A N 1
ATOM 920 C CA . LEU A 1 110 ? -17.312 31.364 17.123 1.00 45.97 110 LEU A CA 1
ATOM 921 C C . LEU A 1 110 ? -17.276 32.018 18.513 1.00 45.97 110 LEU A C 1
ATOM 923 O O . LEU A 1 110 ? -16.189 32.299 19.023 1.00 45.97 110 LEU A O 1
ATOM 927 N N . ALA A 1 111 ? -18.428 32.192 19.166 1.00 52.25 111 ALA A N 1
ATOM 928 C CA . ALA A 1 111 ? -18.504 32.775 20.507 1.00 52.25 111 ALA A CA 1
ATOM 929 C C . ALA A 1 111 ? -17.910 31.852 21.592 1.00 52.25 111 ALA A C 1
ATOM 931 O O . ALA A 1 111 ? -17.169 32.315 22.462 1.00 52.25 111 ALA A O 1
ATOM 932 N N . LYS A 1 112 ? -18.134 30.531 21.498 1.00 51.69 112 LYS A N 1
ATOM 933 C CA . LYS A 1 112 ? -17.616 29.545 22.472 1.00 51.69 112 LYS A CA 1
ATOM 934 C C . LYS A 1 112 ? -16.086 29.441 22.502 1.00 51.69 112 LYS A C 1
ATOM 936 O O . LYS A 1 112 ? -15.512 29.195 23.559 1.00 51.69 112 LYS A O 1
ATOM 941 N N . ARG A 1 113 ? -15.401 29.669 21.375 1.00 46.06 113 AR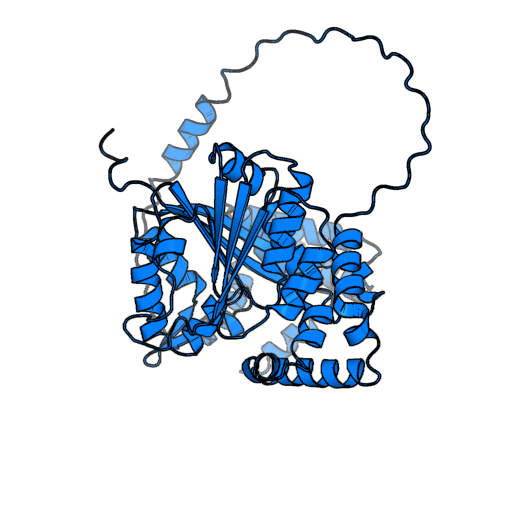G A N 1
ATOM 942 C CA . ARG A 1 113 ? -13.932 29.551 21.288 1.00 46.06 113 ARG A CA 1
ATOM 943 C C . ARG A 1 113 ? -13.172 30.684 21.983 1.00 46.06 113 ARG A C 1
ATOM 945 O O . ARG A 1 113 ? -12.069 30.449 22.461 1.00 46.06 113 ARG A O 1
ATOM 952 N N . LYS A 1 114 ? -13.750 31.886 22.082 1.00 48.69 114 LYS A N 1
ATOM 953 C CA . LYS A 1 114 ? -13.102 33.036 22.745 1.00 48.69 114 LYS A CA 1
ATOM 954 C C . LYS A 1 114 ? -13.179 32.987 24.276 1.00 48.69 114 LYS A C 1
ATOM 956 O O . LYS A 1 114 ? -12.380 33.645 24.933 1.00 48.69 114 LYS A O 1
ATOM 961 N N . ALA A 1 115 ? -14.101 32.209 24.843 1.00 47.66 115 ALA A N 1
ATOM 962 C CA . ALA A 1 115 ? -14.245 32.079 26.294 1.00 47.66 115 ALA A CA 1
ATOM 963 C C . ALA A 1 115 ? -13.192 31.143 26.924 1.00 47.66 115 ALA A C 1
ATOM 965 O O . ALA A 1 115 ? -12.787 31.356 28.062 1.00 47.66 115 ALA A O 1
ATOM 966 N N . LEU A 1 116 ? -12.707 30.145 26.177 1.00 44.09 116 LEU A N 1
ATOM 967 C CA . LEU A 1 116 ? -11.797 29.108 26.684 1.00 44.09 116 LEU A CA 1
ATOM 968 C C . LEU A 1 116 ? -10.319 29.531 26.737 1.00 44.09 116 LEU A C 1
ATOM 970 O O . LEU A 1 116 ? -9.554 28.965 27.507 1.00 44.09 116 LEU A O 1
ATOM 974 N N . SER A 1 117 ? -9.899 30.550 25.983 1.00 41.47 117 SER A N 1
ATOM 975 C CA . SER A 1 117 ? -8.488 30.967 25.918 1.00 41.47 117 SER A CA 1
ATOM 976 C C . SER A 1 117 ? -8.049 31.921 27.039 1.00 41.47 117 SER A C 1
ATOM 978 O O . SER A 1 117 ? -6.975 32.509 26.946 1.00 41.47 117 SER A O 1
ATOM 980 N N . ARG A 1 118 ? -8.881 32.146 28.066 1.00 42.31 118 ARG A N 1
ATOM 981 C CA . ARG A 1 118 ? -8.638 33.153 29.118 1.00 42.31 118 ARG A CA 1
ATOM 982 C C . ARG A 1 118 ? -8.232 32.582 30.483 1.00 42.31 118 ARG A C 1
ATOM 984 O O . ARG A 1 118 ? -8.033 33.376 31.394 1.00 42.31 118 ARG A O 1
ATOM 991 N N . VAL A 1 119 ? -8.104 31.259 30.635 1.00 45.03 119 VAL A N 1
ATOM 992 C CA . VAL A 1 119 ? -7.989 30.619 31.967 1.00 45.03 119 VAL A CA 1
ATOM 993 C C . VAL A 1 119 ? -6.614 30.005 32.286 1.00 45.03 119 VAL A C 1
ATOM 995 O O . VAL A 1 119 ? -6.324 29.792 33.456 1.00 45.03 119 VAL A O 1
ATOM 998 N N . GLU A 1 120 ? -5.698 29.809 31.337 1.00 39.47 120 GLU A N 1
ATOM 999 C CA . GLU A 1 120 ? -4.404 29.171 31.648 1.00 39.47 120 GLU A CA 1
ATOM 1000 C C . GLU A 1 120 ? -3.223 30.139 31.533 1.00 39.47 120 GLU A C 1
ATOM 1002 O O . GLU A 1 120 ? -2.674 30.353 30.458 1.00 39.47 120 GLU A O 1
ATOM 1007 N N . ASN A 1 121 ? -2.835 30.729 32.666 1.00 36.53 121 ASN A N 1
ATOM 1008 C CA . ASN A 1 121 ? -1.515 31.327 32.882 1.00 36.53 121 ASN A CA 1
ATOM 1009 C C . ASN A 1 121 ? -1.216 31.387 34.388 1.00 36.53 121 ASN A C 1
ATOM 1011 O O . ASN A 1 121 ? -1.478 32.400 35.029 1.00 36.53 121 ASN A O 1
ATOM 1015 N N . LEU A 1 122 ? -0.637 30.321 34.953 1.00 36.00 122 LEU A N 1
ATOM 1016 C CA . LEU A 1 122 ? 0.125 30.389 36.204 1.00 36.00 122 LEU A CA 1
ATOM 1017 C C . LEU A 1 122 ? 1.377 29.504 36.105 1.00 36.00 122 LEU A C 1
ATOM 1019 O O . LEU A 1 122 ? 1.342 28.340 35.719 1.00 36.00 122 LEU A O 1
ATOM 1023 N N . SER A 1 123 ? 2.497 30.146 36.408 1.00 40.00 123 SER A N 1
ATOM 1024 C CA . SER A 1 123 ? 3.892 29.807 36.135 1.00 40.00 123 SER A CA 1
ATOM 1025 C C . SER A 1 123 ? 4.584 29.020 37.252 1.00 40.00 123 SER A C 1
ATOM 1027 O O . SER A 1 123 ? 4.340 29.301 38.421 1.00 40.00 123 SER A O 1
ATOM 1029 N N . THR A 1 124 ? 5.597 28.210 36.912 1.00 33.28 124 THR A N 1
ATOM 1030 C CA . THR A 1 124 ? 6.797 28.009 37.760 1.00 33.28 124 THR A CA 1
ATOM 1031 C C . THR A 1 124 ? 8.077 27.872 36.905 1.00 33.28 124 THR A C 1
ATOM 1033 O O . THR A 1 124 ? 7.999 27.392 35.773 1.00 33.28 124 THR A O 1
ATOM 1036 N N . PRO A 1 125 ? 9.256 28.328 37.389 1.00 38.41 125 PRO A N 1
ATOM 1037 C CA . PRO A 1 125 ? 10.477 28.450 36.581 1.00 38.41 125 PRO A CA 1
ATOM 1038 C C . PRO A 1 125 ? 11.357 27.179 36.590 1.00 38.41 125 PRO A C 1
ATOM 1040 O O . PRO A 1 125 ? 11.365 26.442 37.581 1.00 38.41 125 PRO A O 1
ATOM 1043 N N . PRO A 1 126 ? 12.167 26.923 35.539 1.00 36.97 126 PRO A N 1
ATOM 1044 C CA . PRO A 1 126 ? 12.965 25.704 35.443 1.00 36.97 126 PRO A CA 1
ATOM 1045 C C . PRO A 1 126 ? 14.318 25.817 36.169 1.00 36.97 126 PRO A C 1
ATOM 1047 O O . PRO A 1 126 ? 15.058 26.793 36.030 1.00 36.97 126 PRO A O 1
ATOM 1050 N N . LYS A 1 127 ? 14.675 24.763 36.915 1.00 34.12 127 LYS A N 1
ATOM 1051 C CA . LYS A 1 127 ? 15.990 24.588 37.554 1.00 34.12 127 LYS A CA 1
ATOM 1052 C C . LYS A 1 127 ? 17.052 24.186 36.520 1.00 34.12 127 LYS A C 1
ATOM 1054 O O . LYS A 1 127 ? 16.884 23.207 35.795 1.00 34.12 127 LYS A O 1
ATOM 1059 N N . LYS A 1 128 ? 18.177 24.910 36.502 1.00 36.53 128 LYS A N 1
ATOM 1060 C CA . LYS A 1 128 ? 19.370 24.613 35.688 1.00 36.53 128 LYS A CA 1
ATOM 1061 C C . LYS A 1 128 ? 20.027 23.304 36.146 1.00 36.53 128 LYS A C 1
ATOM 1063 O O . LYS A 1 128 ? 20.418 23.181 37.305 1.00 36.53 128 LYS A O 1
ATOM 1068 N N . ARG A 1 129 ? 20.185 22.346 35.230 1.00 33.69 129 ARG A N 1
ATOM 1069 C CA . ARG A 1 129 ? 20.882 21.069 35.455 1.00 33.69 129 ARG A CA 1
ATOM 1070 C C . ARG A 1 129 ? 22.283 21.144 34.829 1.00 33.69 129 ARG A C 1
ATOM 1072 O O . ARG A 1 129 ? 22.421 21.577 33.690 1.00 33.69 129 ARG A O 1
ATOM 1079 N N . LYS A 1 130 ? 23.312 20.776 35.602 1.00 36.22 130 LYS A N 1
ATOM 1080 C CA . LYS A 1 130 ? 24.729 20.764 35.195 1.00 36.22 130 LYS A CA 1
ATOM 1081 C C . LYS A 1 130 ? 24.966 19.721 34.092 1.00 36.22 130 LYS A C 1
ATOM 1083 O O . LYS A 1 130 ? 24.582 18.567 34.256 1.00 36.22 130 LYS A O 1
ATOM 1088 N N . LEU A 1 131 ? 25.616 20.143 33.008 1.00 34.69 131 LEU A N 1
ATOM 1089 C CA . LEU A 1 131 ? 26.117 19.298 31.924 1.00 34.69 131 LEU A CA 1
ATOM 1090 C C . LEU A 1 131 ? 27.441 18.653 32.358 1.00 34.69 131 LEU A C 1
ATOM 1092 O O . LEU A 1 131 ? 28.415 19.357 32.612 1.00 34.69 131 LEU A O 1
ATOM 1096 N N . SER A 1 132 ? 27.469 17.325 32.460 1.00 35.44 132 SER A N 1
ATOM 1097 C CA . SER A 1 132 ? 28.702 16.539 32.562 1.00 35.44 132 SER A CA 1
ATOM 1098 C C . SER A 1 132 ? 29.178 16.157 31.161 1.00 35.44 132 SER A C 1
ATOM 1100 O O . SER A 1 132 ? 28.383 15.677 30.351 1.00 35.44 132 SER A O 1
ATOM 1102 N N . ALA A 1 133 ? 30.466 16.370 30.896 1.00 40.91 133 ALA A N 1
ATOM 1103 C CA . ALA A 1 133 ? 31.135 16.070 29.637 1.00 40.91 133 ALA A CA 1
ATOM 1104 C C . ALA A 1 133 ? 30.964 14.595 29.233 1.00 40.91 133 ALA A C 1
ATOM 1106 O O . ALA A 1 133 ? 31.260 13.692 30.014 1.00 40.91 133 ALA A O 1
ATOM 1107 N N . ARG A 1 134 ? 30.483 14.367 28.006 1.00 38.44 134 ARG A N 1
ATOM 1108 C CA . ARG A 1 134 ? 30.381 13.047 27.377 1.00 38.44 134 ARG A CA 1
ATOM 1109 C C . ARG A 1 134 ? 31.497 12.938 26.341 1.00 38.44 134 ARG A C 1
ATOM 1111 O O . ARG A 1 134 ? 31.650 13.829 25.511 1.00 38.44 134 ARG A O 1
ATOM 1118 N N . SER A 1 135 ? 32.286 11.877 26.460 1.00 36.00 135 SER A N 1
ATOM 1119 C CA . SER A 1 135 ? 33.412 11.538 25.594 1.00 36.00 135 SER A CA 1
ATOM 1120 C C . SER A 1 135 ? 32.976 11.393 24.137 1.00 36.00 135 SER A C 1
ATOM 1122 O O . SER A 1 135 ? 31.971 10.742 23.850 1.00 36.00 135 SER A O 1
ATOM 1124 N N . SER A 1 136 ? 33.762 11.974 23.237 1.00 39.47 136 SER A N 1
ATOM 1125 C CA . SER A 1 136 ? 33.642 11.876 21.786 1.00 39.47 136 SER A CA 1
ATOM 1126 C C . SER A 1 136 ? 33.903 10.444 21.312 1.00 39.47 136 SER A C 1
ATOM 1128 O O . SER A 1 136 ? 35.055 10.047 21.145 1.00 39.47 136 SER A O 1
ATOM 1130 N N . ASN A 1 137 ? 32.839 9.674 21.096 1.00 43.53 137 ASN A N 1
ATOM 1131 C CA . ASN A 1 137 ? 32.880 8.618 20.091 1.00 43.53 137 ASN A CA 1
ATOM 1132 C C . ASN A 1 137 ? 32.644 9.295 18.740 1.00 43.53 137 ASN A C 1
ATOM 1134 O O . ASN A 1 137 ? 31.729 10.103 18.619 1.00 43.53 137 ASN A O 1
ATOM 1138 N N . GLU A 1 138 ? 33.497 9.008 17.762 1.00 43.38 138 GLU A N 1
ATOM 1139 C CA . GLU A 1 138 ? 33.368 9.502 16.393 1.00 43.38 138 GLU A CA 1
ATOM 1140 C C . GLU A 1 138 ? 32.013 9.069 15.809 1.00 43.38 138 GLU A C 1
ATOM 1142 O O . GLU A 1 138 ? 31.781 7.891 15.520 1.00 43.38 138 GLU A O 1
ATOM 1147 N N . ASP A 1 139 ? 31.100 10.032 15.686 1.00 44.59 139 ASP A N 1
ATOM 1148 C CA . ASP A 1 139 ? 29.769 9.846 15.122 1.00 44.59 139 ASP A CA 1
ATOM 1149 C C . ASP A 1 139 ? 29.896 9.524 13.626 1.00 44.59 139 ASP A C 1
ATOM 1151 O O . ASP A 1 139 ? 30.179 10.394 12.797 1.00 44.59 139 ASP A O 1
ATOM 1155 N N . LYS A 1 140 ? 29.665 8.259 13.254 1.00 43.28 140 LYS A N 1
ATOM 1156 C CA . LYS A 1 140 ? 29.324 7.936 11.864 1.00 43.28 140 LYS A CA 1
ATOM 1157 C C . LYS A 1 140 ? 28.068 8.740 11.504 1.00 43.28 140 LYS A C 1
ATOM 1159 O O . LYS A 1 140 ? 27.115 8.703 12.283 1.00 43.28 140 LYS A O 1
ATOM 1164 N N . PRO A 1 141 ? 28.038 9.445 10.358 1.00 55.06 141 PRO A N 1
ATOM 1165 C CA . PRO A 1 141 ? 26.871 10.225 9.972 1.00 55.06 141 PRO A CA 1
ATOM 1166 C C . PRO A 1 141 ? 25.649 9.306 9.904 1.00 55.06 141 PRO A C 1
ATOM 1168 O O . PRO A 1 141 ? 25.669 8.287 9.213 1.00 55.06 141 PRO A O 1
ATOM 1171 N N . GLU A 1 142 ? 24.614 9.649 10.670 1.00 67.38 142 GLU A N 1
ATOM 1172 C CA . GLU A 1 142 ? 23.356 8.910 10.706 1.00 67.38 142 GLU A CA 1
ATOM 1173 C C . GLU A 1 142 ? 22.754 8.884 9.292 1.00 67.38 142 GLU A C 1
ATOM 1175 O O . GLU A 1 142 ? 22.543 9.926 8.666 1.00 67.38 142 GLU A O 1
ATOM 1180 N N . GLU A 1 143 ? 22.542 7.684 8.749 1.00 79.00 143 GLU A N 1
ATOM 1181 C CA . GLU A 1 143 ? 21.982 7.515 7.410 1.00 79.00 143 GLU A CA 1
ATOM 1182 C C . GLU A 1 143 ? 20.559 8.087 7.378 1.00 79.00 143 GLU A C 1
ATOM 1184 O O . GLU A 1 143 ? 19.698 7.703 8.172 1.00 79.00 143 GLU A O 1
ATOM 1189 N N . SER A 1 144 ? 20.292 9.006 6.446 1.00 87.50 144 SER A N 1
ATOM 1190 C CA . SER A 1 144 ? 18.944 9.558 6.270 1.00 87.50 144 SER A CA 1
ATOM 1191 C C . SER A 1 144 ? 17.919 8.449 5.985 1.00 87.50 144 SER A C 1
ATOM 1193 O O . SER A 1 144 ? 18.230 7.470 5.306 1.00 87.50 144 SER A O 1
ATOM 1195 N N . THR A 1 145 ? 16.665 8.617 6.423 1.00 86.94 145 THR A N 1
ATOM 1196 C CA . THR A 1 145 ? 15.585 7.649 6.137 1.00 86.94 145 THR A CA 1
ATOM 1197 C C . THR A 1 145 ? 15.436 7.370 4.638 1.00 86.94 145 THR A C 1
ATOM 1199 O O . THR A 1 145 ? 15.232 6.223 4.245 1.00 86.94 145 THR A O 1
ATOM 1202 N N . THR A 1 146 ? 15.583 8.400 3.801 1.00 87.56 146 THR A N 1
ATOM 1203 C CA . THR A 1 146 ? 15.588 8.274 2.337 1.00 87.56 146 THR A CA 1
ATOM 1204 C C . THR A 1 146 ? 16.720 7.373 1.855 1.00 87.56 146 THR A C 1
ATOM 1206 O O . THR A 1 146 ? 16.454 6.416 1.130 1.00 87.56 146 THR A O 1
ATOM 1209 N N . GLY A 1 147 ? 17.956 7.646 2.290 1.00 89.12 147 GLY A N 1
ATOM 1210 C CA . GLY A 1 147 ? 19.129 6.834 1.952 1.00 89.12 147 GLY A CA 1
ATOM 1211 C C . GLY A 1 147 ? 18.945 5.376 2.359 1.00 89.12 147 GLY A C 1
ATOM 1212 O O . GLY A 1 147 ? 19.116 4.487 1.537 1.00 89.12 147 GLY A O 1
ATOM 1213 N N . ARG A 1 148 ? 18.436 5.132 3.570 1.00 91.19 148 ARG A N 1
ATOM 1214 C CA . ARG A 1 148 ? 18.180 3.777 4.064 1.00 91.19 148 ARG A CA 1
ATOM 1215 C C . ARG A 1 148 ? 17.161 3.012 3.221 1.00 91.19 148 ARG A C 1
ATOM 1217 O O . ARG A 1 148 ? 17.384 1.847 2.903 1.00 91.19 148 ARG A O 1
ATOM 1224 N N . VAL A 1 149 ? 16.043 3.643 2.849 1.00 92.25 149 VAL A N 1
ATOM 1225 C CA . VAL A 1 149 ? 15.034 3.007 1.982 1.00 92.25 149 VAL A CA 1
ATOM 1226 C C . VAL A 1 149 ? 15.633 2.670 0.620 1.00 92.25 149 VAL A C 1
ATOM 1228 O O . VAL A 1 149 ? 15.444 1.559 0.135 1.00 92.25 149 VAL A O 1
ATOM 1231 N N . ILE A 1 150 ? 16.373 3.601 0.021 1.00 91.06 150 ILE A N 1
ATOM 1232 C CA . ILE A 1 150 ? 17.089 3.384 -1.239 1.00 91.06 150 ILE A CA 1
ATOM 1233 C C . ILE A 1 150 ? 18.041 2.185 -1.113 1.00 91.06 150 ILE A C 1
ATOM 1235 O O . ILE A 1 150 ? 17.915 1.231 -1.879 1.00 91.06 150 ILE A O 1
ATOM 1239 N N . SER A 1 151 ? 18.905 2.175 -0.093 1.00 93.19 151 SER A N 1
ATOM 1240 C CA . SER A 1 151 ? 19.859 1.098 0.195 1.00 93.19 151 SER A CA 1
ATOM 1241 C C . SER A 1 151 ? 19.175 -0.266 0.325 1.00 93.19 151 SER A C 1
ATOM 1243 O O . SER A 1 151 ? 19.647 -1.248 -0.244 1.00 93.19 151 SER A O 1
ATOM 1245 N N . ILE A 1 152 ? 18.031 -0.337 1.015 1.00 95.31 152 ILE A N 1
ATOM 1246 C CA . ILE A 1 152 ? 17.249 -1.573 1.174 1.00 95.31 152 ILE A CA 1
ATOM 1247 C C . ILE A 1 152 ? 16.832 -2.142 -0.185 1.00 95.31 152 ILE A C 1
ATOM 1249 O O . ILE A 1 152 ? 17.107 -3.305 -0.473 1.00 95.31 152 ILE A O 1
ATOM 1253 N N . PHE A 1 153 ? 16.196 -1.345 -1.044 1.00 95.06 153 PHE A N 1
ATOM 1254 C CA . PHE A 1 153 ? 15.756 -1.850 -2.347 1.00 95.06 153 PHE A CA 1
ATOM 1255 C C . PHE A 1 153 ? 16.940 -2.134 -3.280 1.00 95.06 153 PHE A C 1
ATOM 1257 O O . PHE A 1 153 ? 16.927 -3.150 -3.974 1.00 95.06 153 PHE A O 1
ATOM 1264 N N . SER A 1 154 ? 17.971 -1.284 -3.262 1.00 93.31 154 SER A N 1
ATOM 1265 C CA . SER A 1 154 ? 19.205 -1.453 -4.040 1.00 93.31 154 SER A CA 1
ATOM 1266 C C . SER A 1 154 ? 19.926 -2.759 -3.724 1.00 93.31 154 SER A C 1
ATOM 1268 O O . SER A 1 154 ? 20.318 -3.481 -4.638 1.00 93.31 154 SER A O 1
ATOM 1270 N N . ASN A 1 155 ? 20.037 -3.104 -2.442 1.00 95.69 155 ASN A N 1
ATOM 1271 C CA . ASN A 1 155 ? 20.681 -4.340 -2.012 1.00 95.69 155 ASN A CA 1
ATOM 1272 C C . ASN A 1 155 ? 19.793 -5.565 -2.262 1.00 95.69 155 ASN A C 1
ATOM 1274 O O . ASN A 1 155 ? 20.273 -6.566 -2.789 1.00 95.69 155 ASN A O 1
ATOM 1278 N N . ALA A 1 156 ? 18.495 -5.479 -1.946 1.00 96.12 156 ALA A N 1
ATOM 1279 C CA . ALA A 1 156 ? 17.550 -6.583 -2.129 1.00 96.12 156 ALA A CA 1
ATOM 1280 C C . ALA A 1 156 ? 17.405 -7.017 -3.597 1.00 96.12 156 ALA A C 1
ATOM 1282 O O . ALA A 1 156 ? 17.164 -8.189 -3.880 1.00 96.12 156 ALA A O 1
ATOM 1283 N N . LEU A 1 157 ? 17.519 -6.070 -4.532 1.00 94.38 157 LEU A N 1
ATOM 1284 C CA . LEU A 1 157 ? 17.255 -6.276 -5.959 1.00 94.38 157 LEU A CA 1
ATOM 1285 C C . LEU A 1 157 ? 18.484 -5.964 -6.821 1.00 94.38 157 LEU A C 1
ATOM 1287 O O . LEU A 1 157 ? 18.359 -5.553 -7.978 1.00 94.38 157 LEU A O 1
ATOM 1291 N N . VAL A 1 158 ? 19.681 -6.166 -6.262 1.00 95.00 158 VAL A N 1
ATOM 1292 C CA . VAL A 1 158 ? 20.951 -5.871 -6.937 1.00 95.00 158 VAL A CA 1
ATOM 1293 C C . VAL A 1 158 ? 21.098 -6.635 -8.255 1.00 95.00 158 VAL A C 1
ATOM 1295 O O . VAL A 1 158 ? 21.532 -6.056 -9.249 1.00 95.00 158 VAL A O 1
ATOM 1298 N N . ASP A 1 159 ? 20.686 -7.904 -8.298 1.00 94.81 159 ASP A N 1
ATOM 1299 C CA . ASP A 1 159 ? 20.779 -8.731 -9.506 1.00 94.81 159 ASP A CA 1
ATOM 1300 C C . ASP A 1 159 ? 19.836 -8.228 -10.602 1.00 94.81 159 ASP A C 1
ATOM 1302 O O . ASP A 1 159 ? 20.222 -8.136 -11.764 1.00 94.81 159 ASP A O 1
ATOM 1306 N N . THR A 1 160 ? 18.630 -7.799 -10.220 1.00 93.81 160 THR A N 1
ATOM 1307 C CA . THR A 1 160 ? 17.669 -7.170 -11.133 1.00 93.81 160 THR A CA 1
ATOM 1308 C C . THR A 1 160 ? 18.226 -5.877 -11.721 1.00 93.81 160 THR A C 1
ATOM 1310 O O . THR A 1 160 ? 18.111 -5.640 -12.918 1.00 93.81 160 THR A O 1
ATOM 1313 N N . MET A 1 161 ? 18.859 -5.037 -10.899 1.00 91.81 161 MET A N 1
ATOM 1314 C CA . MET A 1 161 ? 19.443 -3.771 -11.356 1.00 91.81 161 MET A CA 1
ATOM 1315 C C . MET A 1 161 ? 20.698 -3.952 -12.216 1.00 91.81 161 MET A C 1
ATOM 1317 O O . MET A 1 161 ? 21.024 -3.065 -13.007 1.00 91.81 161 MET A O 1
ATOM 1321 N N . LYS A 1 162 ? 21.389 -5.090 -12.086 1.00 94.69 162 LYS A N 1
ATOM 1322 C CA . LYS A 1 162 ? 22.539 -5.468 -12.918 1.00 94.69 162 LYS A CA 1
ATOM 1323 C C . LYS A 1 162 ? 22.151 -6.140 -14.236 1.00 94.69 162 LYS A C 1
ATOM 1325 O O . LYS A 1 162 ? 23.032 -6.335 -15.072 1.00 94.69 162 LYS A O 1
ATOM 1330 N N . ASP A 1 163 ? 20.877 -6.480 -14.439 1.00 94.56 163 ASP A N 1
ATOM 1331 C CA . ASP A 1 163 ? 20.400 -7.062 -15.693 1.00 94.56 163 ASP A CA 1
ATOM 1332 C C . ASP A 1 163 ? 20.733 -6.124 -16.877 1.00 94.56 163 ASP A C 1
ATOM 1334 O O . ASP A 1 163 ? 20.302 -4.963 -16.885 1.00 94.56 163 ASP A O 1
ATOM 1338 N N . PRO A 1 164 ? 21.459 -6.595 -17.913 1.00 95.69 164 PRO A N 1
ATOM 1339 C CA . PRO A 1 164 ? 21.730 -5.810 -19.117 1.00 95.69 164 PRO A CA 1
ATOM 1340 C C . PRO A 1 164 ? 20.468 -5.246 -19.793 1.00 95.69 164 PRO A C 1
ATOM 1342 O O . PRO A 1 164 ? 20.521 -4.191 -20.429 1.00 95.69 164 PRO A O 1
ATOM 1345 N N . LEU A 1 165 ? 19.322 -5.917 -19.638 1.00 95.75 165 LEU A N 1
ATOM 1346 C CA . LEU A 1 165 ? 18.026 -5.517 -20.188 1.00 95.75 165 LEU A CA 1
ATOM 1347 C C . LEU A 1 165 ? 17.202 -4.634 -19.240 1.00 95.75 165 LEU A C 1
ATOM 1349 O O . LEU A 1 165 ? 16.117 -4.192 -19.627 1.00 95.75 165 LEU A O 1
ATOM 1353 N N . TYR A 1 166 ? 17.703 -4.314 -18.039 1.00 93.06 166 TYR A N 1
ATOM 1354 C CA . TYR A 1 166 ? 16.983 -3.538 -17.022 1.00 93.06 166 TYR A CA 1
ATOM 1355 C C . TYR A 1 166 ? 16.365 -2.263 -17.608 1.00 93.06 166 TYR A C 1
ATOM 1357 O O . TYR A 1 166 ? 15.160 -2.030 -17.518 1.00 93.06 166 TYR A O 1
ATOM 1365 N N . ARG A 1 167 ? 17.160 -1.461 -18.329 1.00 91.44 167 ARG A N 1
ATOM 1366 C CA . ARG A 1 167 ? 16.684 -0.205 -18.937 1.00 91.44 167 ARG A CA 1
ATOM 1367 C C . ARG A 1 167 ? 15.597 -0.416 -19.992 1.00 91.44 167 ARG A C 1
ATOM 1369 O O . ARG A 1 167 ? 14.681 0.402 -20.077 1.00 91.44 167 ARG A O 1
ATOM 1376 N N . GLN A 1 168 ? 15.680 -1.486 -20.782 1.00 94.44 168 GLN A N 1
ATOM 1377 C CA . GLN A 1 168 ? 14.667 -1.811 -21.788 1.00 94.44 168 GLN A CA 1
ATOM 1378 C C . GLN A 1 168 ? 13.343 -2.192 -21.118 1.00 94.44 168 GLN A C 1
ATOM 1380 O O . GLN A 1 168 ? 12.295 -1.658 -21.484 1.00 94.44 168 GLN A O 1
ATOM 1385 N N . LYS A 1 169 ? 13.401 -3.024 -20.076 1.00 94.94 169 LYS A N 1
ATOM 1386 C CA . LYS A 1 169 ? 12.236 -3.412 -19.271 1.00 94.94 169 LYS A CA 1
ATOM 1387 C C . LYS A 1 169 ? 11.581 -2.209 -18.587 1.00 94.94 169 LYS A C 1
ATOM 1389 O O . LYS A 1 169 ? 10.359 -2.097 -18.561 1.00 94.94 169 LYS A O 1
ATOM 1394 N N . LEU A 1 170 ? 12.360 -1.231 -18.118 1.00 92.19 170 LEU A N 1
ATOM 1395 C CA . LEU A 1 170 ? 11.801 0.019 -17.586 1.00 92.19 170 LEU A CA 1
ATOM 1396 C C . LEU A 1 170 ? 11.047 0.837 -18.641 1.00 92.19 170 LEU A C 1
ATOM 1398 O O . LEU A 1 170 ? 10.019 1.441 -18.332 1.00 92.19 170 LEU A O 1
ATOM 1402 N N . ILE A 1 171 ? 11.534 0.876 -19.884 1.00 91.44 171 ILE A N 1
ATOM 1403 C CA . ILE A 1 171 ? 10.817 1.530 -20.989 1.00 91.44 171 ILE A CA 1
ATOM 1404 C C . ILE A 1 171 ? 9.498 0.801 -21.260 1.00 91.44 171 ILE A C 1
ATOM 1406 O O . ILE A 1 171 ? 8.463 1.453 -21.413 1.00 91.44 171 ILE A O 1
ATOM 1410 N N . GLU A 1 172 ? 9.514 -0.532 -21.258 1.00 94.94 172 GLU A N 1
ATOM 1411 C CA . GLU A 1 172 ? 8.311 -1.353 -21.395 1.00 94.94 172 GLU A CA 1
ATOM 1412 C C . GLU A 1 172 ? 7.294 -1.061 -20.284 1.00 94.94 172 GLU A C 1
ATOM 1414 O O . GLU A 1 172 ? 6.148 -0.720 -20.580 1.00 94.94 172 GLU A O 1
ATOM 1419 N N . ILE A 1 173 ? 7.722 -1.065 -19.018 1.00 91.62 173 ILE A N 1
ATOM 1420 C CA . ILE A 1 173 ? 6.883 -0.713 -17.864 1.00 91.62 173 ILE A CA 1
ATOM 1421 C C . ILE A 1 173 ? 6.258 0.676 -18.045 1.00 91.62 173 ILE A C 1
ATOM 1423 O O . ILE A 1 173 ? 5.051 0.845 -17.865 1.00 91.62 173 ILE A O 1
ATOM 1427 N N . ARG A 1 174 ? 7.039 1.684 -18.459 1.00 89.25 174 ARG A N 1
ATOM 1428 C CA . ARG A 1 174 ? 6.509 3.035 -18.724 1.00 89.25 174 ARG A CA 1
ATOM 1429 C C . ARG A 1 174 ? 5.463 3.035 -19.841 1.00 89.25 174 ARG A C 1
ATOM 1431 O O . ARG A 1 174 ? 4.467 3.750 -19.732 1.00 89.25 174 ARG A O 1
ATOM 1438 N N . ASN A 1 175 ? 5.669 2.261 -20.903 1.00 90.06 175 ASN A N 1
ATOM 1439 C CA . ASN A 1 175 ? 4.704 2.141 -21.995 1.00 90.06 175 ASN A CA 1
ATOM 1440 C C . ASN A 1 175 ? 3.414 1.454 -21.527 1.00 90.06 175 ASN A C 1
ATOM 1442 O O . ASN A 1 175 ? 2.323 1.911 -21.874 1.00 90.06 175 ASN A O 1
ATOM 1446 N N . LEU A 1 176 ? 3.518 0.436 -20.669 1.00 89.88 176 LEU A N 1
ATOM 1447 C CA . LEU A 1 176 ? 2.368 -0.203 -20.030 1.00 89.88 176 LEU A CA 1
ATOM 1448 C C . LEU A 1 176 ? 1.605 0.775 -19.122 1.00 89.88 176 LEU A C 1
ATOM 1450 O O . LEU A 1 176 ? 0.376 0.810 -19.187 1.00 89.88 176 LEU A O 1
ATOM 1454 N N . PHE A 1 177 ? 2.296 1.640 -18.366 1.00 84.56 177 PHE A N 1
ATOM 1455 C CA . PHE A 1 177 ? 1.657 2.716 -17.595 1.00 84.56 177 PHE A CA 1
ATOM 1456 C C . PHE A 1 177 ? 0.898 3.707 -18.484 1.00 84.56 177 PHE A C 1
ATOM 1458 O O . PHE A 1 177 ? -0.255 4.026 -18.193 1.00 84.56 177 PHE A O 1
ATOM 1465 N N . LYS A 1 178 ? 1.520 4.170 -19.578 1.00 83.19 178 LYS A N 1
ATOM 1466 C CA . LYS A 1 178 ? 0.886 5.082 -20.548 1.00 83.19 178 LYS A CA 1
ATOM 1467 C C . LYS A 1 178 ? -0.352 4.457 -21.192 1.00 83.19 178 LYS A C 1
ATOM 1469 O O . LYS A 1 178 ? -1.361 5.134 -21.356 1.00 83.19 178 LYS A O 1
ATOM 1474 N N . GLY A 1 179 ? -0.281 3.167 -21.515 1.00 84.12 179 GLY A N 1
ATOM 1475 C CA . GLY A 1 179 ? -1.393 2.398 -22.072 1.00 84.12 179 GLY A CA 1
ATOM 1476 C C . GLY A 1 179 ? -2.433 1.937 -21.048 1.00 84.12 179 GLY A C 1
ATOM 1477 O O . GLY A 1 179 ? -3.353 1.228 -21.434 1.00 84.12 179 GLY A O 1
ATOM 1478 N N . GLN A 1 180 ? -2.289 2.290 -19.763 1.00 80.69 180 GLN A N 1
ATOM 1479 C CA . GLN A 1 180 ? -3.134 1.812 -18.656 1.00 80.69 180 GLN A CA 1
ATOM 1480 C C . GLN A 1 180 ? -3.225 0.274 -18.553 1.00 80.69 180 GLN A C 1
ATOM 1482 O O . GLN A 1 180 ? -4.186 -0.273 -18.020 1.00 80.69 180 GLN A O 1
ATOM 1487 N N . ASN A 1 181 ? -2.197 -0.432 -19.027 1.00 85.12 181 ASN A N 1
ATOM 1488 C CA . ASN A 1 181 ? -2.101 -1.891 -19.039 1.00 85.12 181 ASN A CA 1
ATOM 1489 C C . ASN A 1 181 ? -1.308 -2.401 -17.826 1.00 85.12 181 ASN A C 1
ATOM 1491 O O . ASN A 1 181 ? -0.367 -3.180 -17.974 1.00 85.12 181 ASN A O 1
ATOM 1495 N N . TYR A 1 182 ? -1.668 -1.946 -16.621 1.00 84.62 182 TYR A N 1
ATOM 1496 C CA . TYR A 1 182 ? -0.905 -2.219 -15.394 1.00 84.62 182 TYR A CA 1
ATOM 1497 C C . TYR A 1 182 ? -0.760 -3.713 -15.111 1.00 84.62 182 TYR A C 1
ATOM 1499 O O . TYR A 1 182 ? 0.308 -4.173 -14.726 1.00 84.62 182 TYR A O 1
ATOM 1507 N N . ARG A 1 183 ? -1.815 -4.483 -15.390 1.00 86.62 183 ARG A N 1
ATOM 1508 C CA . ARG A 1 183 ? -1.862 -5.928 -15.165 1.00 86.62 183 ARG A CA 1
ATOM 1509 C C . ARG A 1 183 ? -0.710 -6.683 -15.837 1.00 86.62 183 ARG A C 1
ATOM 1511 O O . ARG A 1 183 ? -0.132 -7.564 -15.215 1.00 86.62 183 ARG A O 1
ATOM 1518 N N . LYS A 1 184 ? -0.311 -6.279 -17.049 1.00 90.12 184 LYS A N 1
ATOM 1519 C CA . LYS A 1 184 ? 0.796 -6.917 -17.783 1.00 90.12 184 LYS A CA 1
ATOM 1520 C C . LYS A 1 184 ? 2.148 -6.771 -17.079 1.00 90.12 184 LYS A C 1
ATOM 1522 O O . LYS A 1 184 ? 2.996 -7.642 -17.225 1.00 90.12 184 LYS A O 1
ATOM 1527 N N . ILE A 1 185 ? 2.343 -5.697 -16.306 1.00 89.69 185 ILE A N 1
ATOM 1528 C CA . ILE A 1 185 ? 3.558 -5.505 -15.498 1.00 89.69 185 ILE A CA 1
ATOM 1529 C C . ILE A 1 185 ? 3.636 -6.597 -14.427 1.00 89.69 185 ILE A C 1
ATOM 1531 O O . ILE A 1 185 ? 4.704 -7.139 -14.176 1.00 89.69 185 ILE A O 1
ATOM 1535 N N . PHE A 1 186 ? 2.501 -6.928 -13.809 1.00 89.69 186 PHE A N 1
ATOM 1536 C CA . PHE A 1 186 ? 2.446 -7.828 -12.658 1.00 89.69 186 PHE A CA 1
ATOM 1537 C C . PHE A 1 186 ? 2.270 -9.309 -13.031 1.00 89.69 186 PHE A C 1
ATOM 1539 O O . PHE A 1 186 ? 2.626 -10.190 -12.248 1.00 89.69 186 PHE A O 1
ATOM 1546 N N . GLU A 1 187 ? 1.783 -9.594 -14.239 1.00 89.38 187 GLU A N 1
ATOM 1547 C CA . GLU A 1 187 ? 1.756 -10.946 -14.815 1.00 89.38 187 GLU A CA 1
ATOM 1548 C C . GLU A 1 187 ? 3.149 -11.436 -15.237 1.00 89.38 187 GLU A C 1
ATOM 1550 O O . GLU A 1 187 ? 3.395 -12.639 -15.241 1.00 89.38 187 GLU A O 1
ATOM 1555 N N . SER A 1 188 ? 4.067 -10.520 -15.562 1.00 90.44 188 SER A N 1
ATOM 1556 C CA . SER A 1 188 ? 5.445 -10.852 -15.925 1.00 90.44 188 SER A CA 1
ATOM 1557 C C . SER A 1 188 ? 6.368 -10.747 -14.717 1.00 90.44 188 SER A C 1
ATOM 1559 O O . SER A 1 188 ? 6.651 -9.656 -14.226 1.00 90.44 188 SER A O 1
ATOM 1561 N N . GLU A 1 189 ? 6.902 -11.877 -14.262 1.00 84.88 189 GLU A N 1
ATOM 1562 C CA . GLU A 1 189 ? 7.891 -11.912 -13.180 1.00 84.88 189 GLU A CA 1
ATOM 1563 C C . GLU A 1 189 ? 9.117 -11.029 -13.475 1.00 84.88 189 GLU A C 1
ATOM 1565 O O . GLU A 1 189 ? 9.548 -10.253 -12.622 1.00 84.88 189 GLU A O 1
ATOM 1570 N N . ASN A 1 190 ? 9.564 -11.050 -14.732 1.00 84.56 190 ASN A N 1
ATOM 1571 C CA . ASN A 1 190 ? 10.647 -10.232 -15.284 1.00 84.56 190 ASN A CA 1
ATOM 1572 C C . ASN A 1 190 ? 10.303 -8.750 -15.488 1.00 84.56 190 ASN A C 1
ATOM 1574 O O . ASN A 1 190 ? 11.107 -8.032 -16.067 1.00 84.56 190 ASN A O 1
ATOM 1578 N N . LEU A 1 191 ? 9.090 -8.299 -15.171 1.00 92.31 191 LEU A N 1
ATOM 1579 C CA . LEU A 1 191 ? 8.774 -6.869 -15.085 1.00 92.31 191 LEU A CA 1
ATOM 1580 C C . LEU A 1 191 ? 8.428 -6.477 -13.649 1.00 92.31 191 LEU A C 1
ATOM 1582 O O . LEU A 1 191 ? 8.599 -5.315 -13.277 1.00 92.31 191 LEU A O 1
ATOM 1586 N N . ARG A 1 192 ? 7.961 -7.428 -12.828 1.00 90.50 192 ARG A N 1
ATOM 1587 C CA . ARG A 1 192 ? 7.686 -7.216 -11.405 1.00 90.50 192 ARG A CA 1
ATOM 1588 C C . ARG A 1 192 ? 8.930 -6.785 -10.650 1.00 90.50 192 ARG A C 1
ATOM 1590 O O . ARG A 1 192 ? 8.858 -5.798 -9.922 1.00 90.50 192 ARG A O 1
ATOM 1597 N N . ASN A 1 193 ? 10.054 -7.476 -10.810 1.00 91.25 193 ASN A N 1
ATOM 1598 C CA . ASN A 1 193 ? 11.267 -7.157 -10.052 1.00 91.25 193 ASN A CA 1
ATOM 1599 C C . ASN A 1 193 ? 11.809 -5.768 -10.424 1.00 91.25 193 ASN A C 1
ATOM 1601 O O . ASN A 1 193 ? 12.182 -4.980 -9.559 1.00 91.25 193 ASN A O 1
ATOM 1605 N N . GLU A 1 194 ? 11.762 -5.416 -11.702 1.00 93.50 194 GLU A N 1
ATOM 1606 C CA . GLU A 1 194 ? 12.233 -4.154 -12.265 1.00 93.50 194 GLU A CA 1
ATOM 1607 C C . GLU A 1 194 ? 11.315 -3.007 -11.864 1.00 93.50 194 GLU A C 1
ATOM 1609 O O . GLU A 1 194 ? 11.775 -1.927 -11.484 1.00 93.50 194 GLU A O 1
ATOM 1614 N N . TYR A 1 195 ? 10.004 -3.258 -11.883 1.00 92.81 195 TYR A N 1
ATOM 1615 C CA . TYR A 1 195 ? 9.026 -2.353 -11.308 1.00 92.81 195 TYR A CA 1
ATOM 1616 C C . TYR A 1 195 ? 9.316 -2.129 -9.823 1.00 92.81 195 TYR A C 1
ATOM 1618 O O . TYR A 1 195 ? 9.348 -0.988 -9.370 1.00 92.81 195 TYR A O 1
ATOM 1626 N N . THR A 1 196 ? 9.583 -3.193 -9.072 1.00 92.81 196 THR A N 1
ATOM 1627 C CA . THR A 1 196 ? 9.858 -3.101 -7.637 1.00 92.81 196 THR A CA 1
ATOM 1628 C C . THR A 1 196 ? 11.095 -2.262 -7.369 1.00 92.81 196 THR A C 1
ATOM 1630 O O . THR A 1 196 ? 11.012 -1.284 -6.631 1.00 92.81 196 THR A O 1
ATOM 1633 N N . ALA A 1 197 ? 12.204 -2.577 -8.036 1.00 91.94 197 ALA A N 1
ATOM 1634 C CA . ALA A 1 197 ? 13.454 -1.843 -7.914 1.00 91.94 197 ALA A CA 1
ATOM 1635 C C . ALA A 1 197 ? 13.267 -0.355 -8.246 1.00 91.94 197 ALA A C 1
ATOM 1637 O O . ALA A 1 197 ? 13.740 0.500 -7.512 1.00 91.94 197 ALA A O 1
ATOM 1638 N N . SER A 1 198 ? 12.524 -0.020 -9.306 1.00 89.25 198 SER A N 1
ATOM 1639 C CA . SER A 1 198 ? 12.411 1.368 -9.778 1.00 89.25 198 SER A CA 1
ATOM 1640 C C . SER A 1 198 ? 11.291 2.206 -9.155 1.00 89.25 198 SER A C 1
ATOM 1642 O O . SER A 1 198 ? 11.388 3.436 -9.161 1.00 89.25 198 SER A O 1
ATOM 1644 N N . TYR A 1 199 ? 10.200 1.586 -8.699 1.00 89.88 199 TYR A N 1
ATOM 1645 C CA . TYR A 1 199 ? 8.956 2.277 -8.330 1.00 89.88 199 TYR A CA 1
ATOM 1646 C C . TYR A 1 199 ? 8.557 2.070 -6.867 1.00 89.88 199 TYR A C 1
ATOM 1648 O O . TYR A 1 199 ? 7.869 2.931 -6.312 1.00 89.88 199 TYR A O 1
ATOM 1656 N N . SER A 1 200 ? 8.968 0.977 -6.218 1.00 93.06 200 SER A N 1
ATOM 1657 C CA . SER A 1 200 ? 8.643 0.763 -4.804 1.00 93.06 200 SER A CA 1
ATOM 1658 C C . SER A 1 200 ? 9.343 1.743 -3.854 1.00 93.06 200 SER A C 1
ATOM 1660 O O . SER A 1 200 ? 8.651 2.220 -2.961 1.00 93.06 200 SER A O 1
ATOM 1662 N N . PRO A 1 201 ? 10.616 2.157 -4.034 1.00 92.00 201 PRO A N 1
ATOM 1663 C CA . PRO A 1 201 ? 11.290 3.075 -3.102 1.00 92.00 201 PRO A CA 1
ATOM 1664 C C . PRO A 1 201 ? 10.556 4.403 -2.884 1.00 92.00 201 PRO A C 1
ATOM 1666 O O . PRO A 1 201 ? 10.275 4.784 -1.749 1.00 92.00 201 PRO A O 1
ATOM 1669 N N . ILE A 1 202 ? 10.160 5.089 -3.962 1.00 88.12 202 ILE A N 1
ATOM 1670 C CA . ILE A 1 202 ? 9.402 6.348 -3.861 1.00 88.12 202 ILE A CA 1
ATOM 1671 C C . ILE A 1 202 ? 8.042 6.129 -3.177 1.00 88.12 202 ILE A C 1
ATOM 1673 O O . ILE A 1 202 ? 7.582 6.986 -2.422 1.00 88.12 202 ILE A O 1
ATOM 1677 N N . ARG A 1 203 ? 7.387 4.981 -3.417 1.00 90.69 203 ARG A N 1
ATOM 1678 C CA . ARG A 1 203 ? 6.098 4.647 -2.799 1.00 90.69 203 ARG A CA 1
ATOM 1679 C C . ARG A 1 203 ? 6.275 4.356 -1.317 1.00 90.69 203 ARG A C 1
ATOM 1681 O O . ARG A 1 203 ? 5.498 4.871 -0.525 1.00 90.69 203 ARG A O 1
ATOM 1688 N N . THR A 1 204 ? 7.330 3.635 -0.945 1.00 93.31 204 THR A N 1
ATOM 1689 C CA . THR A 1 204 ? 7.738 3.407 0.444 1.00 93.31 204 THR A CA 1
ATOM 1690 C C . THR A 1 204 ? 7.901 4.732 1.176 1.00 93.31 204 THR A C 1
ATOM 1692 O O . THR A 1 204 ? 7.312 4.918 2.234 1.00 93.31 204 THR A O 1
ATOM 1695 N N . LEU A 1 205 ? 8.628 5.688 0.592 1.00 89.44 205 LEU A N 1
ATOM 1696 C CA . LEU A 1 205 ? 8.823 7.017 1.183 1.00 89.44 205 LEU A CA 1
ATOM 1697 C C . LEU A 1 205 ? 7.516 7.813 1.267 1.00 89.44 205 LEU A C 1
ATOM 1699 O O . LEU A 1 205 ? 7.244 8.473 2.268 1.00 89.44 205 LEU A O 1
ATOM 1703 N N . CYS A 1 206 ? 6.658 7.699 0.256 1.00 88.56 206 CYS A N 1
ATOM 1704 C CA . CYS A 1 206 ? 5.333 8.307 0.275 1.00 88.56 206 CYS A CA 1
ATOM 1705 C C . CYS A 1 206 ? 4.451 7.742 1.403 1.00 88.56 206 CYS A C 1
ATOM 1707 O O . CYS A 1 206 ? 3.814 8.516 2.121 1.00 88.56 206 CYS A O 1
ATOM 1709 N N . TYR A 1 207 ? 4.439 6.420 1.596 1.00 90.94 207 TYR A N 1
ATOM 1710 C CA . TYR A 1 207 ? 3.706 5.764 2.680 1.00 90.94 207 TYR A CA 1
ATOM 1711 C C . TYR A 1 207 ? 4.323 6.055 4.043 1.00 90.94 207 TYR A C 1
ATOM 1713 O O . TYR A 1 207 ? 3.585 6.316 4.984 1.00 90.94 207 TYR A O 1
ATOM 1721 N N . LEU A 1 208 ? 5.652 6.100 4.153 1.00 88.62 208 LEU A N 1
ATOM 1722 C CA . LEU A 1 208 ? 6.343 6.536 5.366 1.00 88.62 208 LEU A CA 1
ATOM 1723 C C . LEU A 1 208 ? 5.927 7.942 5.760 1.00 88.62 208 LEU A C 1
ATOM 1725 O O . LEU A 1 208 ? 5.604 8.170 6.918 1.00 88.62 208 LEU A O 1
ATOM 1729 N N . ASN A 1 209 ? 5.848 8.865 4.803 1.00 85.62 209 ASN A N 1
ATOM 1730 C CA . ASN A 1 209 ? 5.338 10.202 5.074 1.00 85.62 209 ASN A CA 1
ATOM 1731 C C . ASN A 1 209 ? 3.895 10.184 5.566 1.00 85.62 209 ASN A C 1
ATOM 1733 O O . ASN A 1 209 ? 3.571 11.030 6.388 1.00 85.62 209 ASN A O 1
ATOM 1737 N N . ILE A 1 210 ? 3.060 9.243 5.098 1.00 86.38 210 ILE A N 1
ATOM 1738 C CA . ILE A 1 210 ? 1.683 9.046 5.578 1.00 86.38 210 ILE A CA 1
ATOM 1739 C C . ILE A 1 210 ? 1.677 8.489 7.010 1.00 86.38 210 ILE A C 1
ATOM 1741 O O . ILE A 1 210 ? 1.001 9.014 7.892 1.00 86.38 210 ILE A O 1
ATOM 1745 N N . PHE A 1 211 ? 2.472 7.460 7.285 1.00 83.75 211 PHE A N 1
ATOM 1746 C CA . PHE A 1 211 ? 2.605 6.907 8.631 1.00 83.75 211 PHE A CA 1
ATOM 1747 C C . PHE A 1 211 ? 3.207 7.910 9.626 1.00 83.75 211 PHE A C 1
ATOM 1749 O O . PHE A 1 211 ? 2.856 7.883 10.805 1.00 83.75 211 PHE A O 1
ATOM 1756 N N . ASN A 1 212 ? 4.035 8.830 9.126 1.00 77.12 212 ASN A N 1
ATOM 1757 C CA . ASN A 1 212 ? 4.707 9.886 9.876 1.00 77.12 212 ASN A CA 1
ATOM 1758 C C . ASN A 1 212 ? 3.998 11.251 9.775 1.00 77.12 212 ASN A C 1
ATOM 1760 O O . ASN A 1 212 ? 4.619 12.275 10.080 1.00 77.12 212 ASN A O 1
ATOM 1764 N N . ILE A 1 213 ? 2.734 11.327 9.322 1.00 55.91 213 ILE A N 1
ATOM 1765 C CA . ILE A 1 213 ? 2.049 12.619 9.124 1.00 55.91 213 ILE A CA 1
ATOM 1766 C C . ILE A 1 213 ? 2.074 13.450 10.414 1.00 55.91 213 ILE A C 1
ATOM 1768 O O . ILE A 1 213 ? 1.371 13.179 11.384 1.00 55.91 213 ILE A O 1
ATOM 1772 N N . LYS A 1 214 ? 2.842 14.545 10.355 1.00 49.19 214 LYS A N 1
ATOM 1773 C CA . LYS A 1 214 ? 2.700 15.786 11.133 1.00 49.19 214 LYS A CA 1
ATOM 1774 C C . LYS A 1 214 ? 2.398 15.597 12.632 1.00 49.19 214 LYS A C 1
ATOM 1776 O O . LYS A 1 214 ? 1.362 16.054 13.107 1.00 49.19 214 LYS A O 1
ATOM 1781 N N . ARG A 1 215 ? 3.358 15.057 13.395 1.00 47.53 215 ARG A N 1
ATOM 1782 C CA . ARG A 1 215 ? 3.376 15.056 14.883 1.00 47.53 215 ARG A CA 1
ATOM 1783 C C . ARG A 1 215 ? 2.325 14.186 15.576 1.00 47.53 215 ARG A C 1
ATOM 1785 O O . ARG A 1 215 ? 2.211 14.238 16.798 1.00 47.53 215 ARG A O 1
ATOM 1792 N N . ILE A 1 216 ? 1.567 13.400 14.826 1.00 50.75 216 ILE A N 1
ATOM 1793 C CA . ILE A 1 216 ? 0.744 12.338 15.382 1.00 50.75 216 ILE A CA 1
ATOM 1794 C C . ILE A 1 216 ? 1.473 11.089 14.947 1.00 50.75 216 ILE A C 1
ATOM 1796 O O . ILE A 1 216 ? 1.296 10.666 13.811 1.00 50.75 216 ILE A O 1
ATOM 1800 N N . ASP A 1 217 ? 2.351 10.559 15.789 1.00 65.50 217 ASP A N 1
ATOM 1801 C CA . ASP A 1 217 ? 3.026 9.296 15.520 1.00 65.50 217 ASP A CA 1
ATOM 1802 C C . ASP A 1 217 ? 1.955 8.200 15.393 1.00 65.50 217 ASP A C 1
ATOM 1804 O O . ASP A 1 217 ? 1.615 7.534 16.364 1.00 65.50 217 ASP A O 1
ATOM 1808 N N . PHE A 1 218 ? 1.306 8.079 14.232 1.00 76.12 218 PHE A N 1
ATOM 1809 C CA . PHE A 1 218 ? 0.063 7.328 14.076 1.00 76.12 218 PHE A CA 1
ATOM 1810 C C . PHE A 1 218 ? 0.308 5.862 14.395 1.00 76.12 218 PHE A C 1
ATOM 1812 O O . PHE A 1 218 ? -0.434 5.264 15.174 1.00 76.12 218 PHE A O 1
ATOM 1819 N N . LEU A 1 219 ? 1.406 5.325 13.861 1.00 73.25 219 LEU A N 1
ATOM 1820 C CA . LEU A 1 219 ? 1.869 3.994 14.208 1.00 73.25 219 LEU A CA 1
ATOM 1821 C C . LEU A 1 219 ? 2.302 3.903 15.671 1.00 73.25 219 LEU A C 1
ATOM 1823 O O . LEU A 1 219 ? 1.914 2.935 16.307 1.00 73.25 219 LEU A O 1
ATOM 1827 N N . SER A 1 220 ? 3.001 4.882 16.257 1.00 72.81 220 SER A N 1
ATOM 1828 C CA . SER A 1 220 ? 3.355 4.810 17.688 1.00 72.81 220 SER A CA 1
ATOM 1829 C C . SER A 1 220 ? 2.126 4.840 18.595 1.00 72.81 220 SER A C 1
ATOM 1831 O O . SER A 1 220 ? 2.078 4.109 19.575 1.00 72.81 220 SER A O 1
ATOM 1833 N N . ASN A 1 221 ? 1.103 5.625 18.257 1.00 77.00 221 ASN A N 1
ATOM 1834 C CA . ASN A 1 221 ? -0.174 5.654 18.962 1.00 77.00 221 ASN A CA 1
ATOM 1835 C C . ASN A 1 221 ? -0.911 4.325 18.802 1.00 77.00 221 ASN A C 1
ATOM 1837 O O . ASN A 1 221 ? -1.456 3.802 19.768 1.00 77.00 221 ASN A O 1
ATOM 1841 N N . LEU A 1 222 ? -0.905 3.750 17.598 1.00 81.50 222 LEU A N 1
ATOM 1842 C CA . LEU A 1 222 ? -1.496 2.441 17.354 1.00 81.50 222 LEU A CA 1
ATOM 1843 C C . LEU A 1 222 ? -0.773 1.347 18.151 1.00 81.50 222 LEU A C 1
ATOM 1845 O O . LEU A 1 222 ? -1.424 0.537 18.799 1.00 81.50 222 LEU A O 1
ATOM 1849 N N . ILE A 1 223 ? 0.558 1.381 18.158 1.00 76.06 223 ILE A N 1
ATOM 1850 C CA . ILE A 1 223 ? 1.431 0.503 18.939 1.00 76.06 223 ILE A CA 1
ATOM 1851 C C . ILE A 1 223 ? 1.148 0.674 20.435 1.00 76.06 223 ILE A C 1
ATOM 1853 O O . ILE A 1 223 ? 0.972 -0.323 21.123 1.00 76.06 223 ILE A O 1
ATOM 1857 N N . ALA A 1 224 ? 1.042 1.904 20.944 1.00 75.62 224 ALA A N 1
ATOM 1858 C CA . ALA A 1 224 ? 0.746 2.174 22.351 1.00 75.62 224 ALA A CA 1
ATOM 1859 C C . ALA A 1 224 ? -0.641 1.658 22.774 1.00 75.62 224 ALA A C 1
ATOM 1861 O O . ALA A 1 224 ? -0.825 1.231 23.913 1.00 75.62 224 ALA A O 1
ATOM 1862 N N . LEU A 1 225 ? -1.613 1.658 21.855 1.00 78.06 225 LEU A N 1
ATOM 1863 C CA . LEU A 1 225 ? -2.932 1.059 22.077 1.00 78.06 225 LEU A CA 1
ATOM 1864 C C . LEU A 1 225 ? -2.890 -0.477 22.065 1.00 78.06 225 LEU A C 1
ATOM 1866 O O . LEU A 1 225 ? -3.771 -1.120 22.638 1.00 78.06 225 LEU A O 1
ATOM 1870 N N . THR A 1 226 ? -1.884 -1.077 21.428 1.00 77.69 226 THR A N 1
ATOM 1871 C CA . THR A 1 226 ? -1.708 -2.529 21.364 1.00 77.69 226 THR A CA 1
ATOM 1872 C C . THR A 1 226 ? -0.689 -2.999 22.398 1.00 77.69 226 THR A C 1
ATOM 1874 O O . THR A 1 226 ? 0.514 -2.896 22.199 1.00 77.69 226 THR A O 1
ATOM 1877 N N . GLN A 1 227 ? -1.157 -3.570 23.506 1.00 74.94 227 GLN A N 1
ATOM 1878 C CA . GLN A 1 227 ? -0.271 -3.944 24.618 1.00 74.94 227 GLN A CA 1
ATOM 1879 C C . GLN A 1 227 ? 0.741 -5.057 24.281 1.00 74.94 227 GLN A C 1
ATOM 1881 O O . GLN A 1 227 ? 1.809 -5.100 24.881 1.00 74.94 227 GLN A O 1
ATOM 1886 N N . GLN A 1 228 ? 0.423 -5.968 23.352 1.00 83.31 228 GLN A N 1
ATOM 1887 C CA . GLN A 1 228 ? 1.258 -7.154 23.083 1.00 83.31 228 GLN A CA 1
ATOM 1888 C C . GLN A 1 228 ? 1.556 -7.401 21.602 1.00 83.31 228 GLN A C 1
ATOM 1890 O O . GLN A 1 228 ? 2.618 -7.932 21.273 1.00 83.31 228 GLN A O 1
ATOM 1895 N N . GLN A 1 229 ? 0.633 -7.047 20.704 1.00 91.69 229 GLN A N 1
ATOM 1896 C CA . GLN A 1 229 ? 0.751 -7.393 19.293 1.00 91.69 229 GLN A CA 1
ATOM 1897 C C . GLN A 1 229 ? 0.002 -6.409 18.397 1.00 91.69 229 GLN A C 1
ATOM 1899 O O . GLN A 1 229 ? -1.183 -6.144 18.608 1.00 91.69 229 GLN A O 1
ATOM 1904 N N . LEU A 1 230 ? 0.676 -5.940 17.351 1.00 93.06 230 LEU A N 1
ATOM 1905 C CA . LEU A 1 230 ? 0.109 -5.106 16.305 1.00 93.06 230 LEU A CA 1
ATOM 1906 C C . LEU A 1 230 ? -0.124 -5.935 15.037 1.00 93.06 230 LEU A C 1
ATOM 1908 O O . LEU A 1 230 ? 0.804 -6.241 14.301 1.00 93.06 230 LEU A O 1
ATOM 1912 N N . ASN A 1 231 ? -1.382 -6.278 14.772 1.00 96.12 231 ASN A N 1
ATOM 1913 C CA . ASN A 1 231 ? -1.824 -6.859 13.500 1.00 96.12 231 ASN A CA 1
ATOM 1914 C C . ASN A 1 231 ? -2.124 -5.784 12.441 1.00 96.12 231 ASN A C 1
ATOM 1916 O O . ASN A 1 231 ? -2.964 -4.910 12.687 1.00 96.12 231 ASN A O 1
ATOM 1920 N N . VAL A 1 232 ? -1.502 -5.898 11.269 1.00 97.00 232 VAL A N 1
ATOM 1921 C CA . VAL A 1 232 ? -1.739 -5.060 10.086 1.00 97.00 232 VAL A CA 1
ATOM 1922 C C . VAL A 1 232 ? -2.172 -5.940 8.915 1.00 97.00 232 VAL A C 1
ATOM 1924 O O . VAL A 1 232 ? -1.559 -6.975 8.673 1.00 97.00 232 VAL A O 1
ATOM 1927 N N . PHE A 1 233 ? -3.204 -5.524 8.186 1.00 98.25 233 PHE A N 1
ATOM 1928 C CA . PHE A 1 233 ? -3.683 -6.192 6.979 1.00 98.25 233 PHE A CA 1
ATOM 1929 C C . PHE A 1 233 ? -3.568 -5.272 5.766 1.00 98.25 233 PHE A C 1
ATOM 1931 O O . PHE A 1 233 ? -4.148 -4.188 5.779 1.00 98.25 233 PHE A O 1
ATOM 1938 N N . CYS A 1 234 ? -2.896 -5.719 4.710 1.00 98.06 234 CYS A N 1
ATOM 1939 C CA . CYS A 1 234 ? -2.644 -4.933 3.506 1.00 98.06 234 CYS A CA 1
ATOM 1940 C C . CYS A 1 234 ? -3.360 -5.532 2.291 1.00 98.06 234 CYS A C 1
ATOM 1942 O O . CYS A 1 234 ? -3.002 -6.618 1.830 1.00 98.06 234 CYS A O 1
ATOM 1944 N N . PHE A 1 235 ? -4.353 -4.820 1.751 1.00 96.12 235 PHE A N 1
ATOM 1945 C CA . PHE A 1 235 ? -4.997 -5.174 0.484 1.00 96.12 235 PHE A CA 1
ATOM 1946 C C . PHE A 1 235 ? -4.218 -4.638 -0.709 1.00 96.12 235 PHE A C 1
ATOM 1948 O O . PHE A 1 235 ? -3.913 -3.446 -0.754 1.00 96.12 235 PHE A O 1
ATOM 1955 N N . GLY A 1 236 ? -4.016 -5.486 -1.721 1.00 94.06 236 GLY A N 1
ATOM 1956 C CA . GLY A 1 236 ? -3.245 -5.106 -2.903 1.00 94.06 236 GLY A CA 1
ATOM 1957 C C . GLY A 1 236 ? -1.838 -4.689 -2.496 1.00 94.06 236 GLY A C 1
ATOM 1958 O O . GLY A 1 236 ? -1.368 -3.625 -2.897 1.00 94.06 236 GLY A O 1
ATOM 1959 N N . SER A 1 237 ? -1.215 -5.485 -1.619 1.00 93.62 237 SER A N 1
ATOM 1960 C CA . SER A 1 237 ? 0.066 -5.158 -0.984 1.00 93.62 237 SER A CA 1
ATOM 1961 C C . SER A 1 237 ? 1.187 -4.898 -1.989 1.00 93.62 237 SER A C 1
ATOM 1963 O O . SER A 1 237 ? 2.190 -4.256 -1.655 1.00 93.62 237 SER A O 1
ATOM 1965 N N . GLY A 1 238 ? 1.030 -5.414 -3.211 1.00 93.12 238 GLY A N 1
ATOM 1966 C CA . GLY A 1 238 ? 1.987 -5.288 -4.288 1.00 93.12 238 GLY A CA 1
ATOM 1967 C C . GLY A 1 238 ? 3.368 -5.808 -3.887 1.00 93.12 238 GLY A C 1
ATOM 1968 O O . GLY A 1 238 ? 3.508 -6.612 -2.960 1.00 93.12 238 GLY A O 1
ATOM 1969 N N . PRO A 1 239 ? 4.423 -5.311 -4.544 1.00 91.94 239 PRO A N 1
ATOM 1970 C CA . PRO A 1 239 ? 5.770 -5.816 -4.338 1.00 91.94 239 PRO A CA 1
ATOM 1971 C C . PRO A 1 239 ? 6.518 -5.090 -3.206 1.00 91.94 239 PRO A C 1
ATOM 1973 O O . PRO A 1 239 ? 7.671 -4.688 -3.339 1.00 91.94 239 PRO A O 1
ATOM 1976 N N . GLY A 1 240 ? 5.855 -4.860 -2.074 1.00 92.75 240 GLY A N 1
ATOM 1977 C CA . GLY A 1 240 ? 6.567 -4.576 -0.824 1.00 92.75 240 GLY A CA 1
ATOM 1978 C C . GLY A 1 240 ? 6.850 -3.118 -0.486 1.00 92.75 240 GLY A C 1
ATOM 1979 O O . GLY A 1 240 ? 7.459 -2.872 0.549 1.00 92.75 240 GLY A O 1
ATOM 1980 N N . ALA A 1 241 ? 6.379 -2.140 -1.266 1.00 95.44 241 ALA A N 1
ATOM 1981 C CA . ALA A 1 241 ? 6.501 -0.729 -0.879 1.00 95.44 241 ALA A CA 1
ATOM 1982 C C . ALA A 1 241 ? 5.803 -0.431 0.464 1.00 95.44 241 ALA A C 1
ATOM 1984 O O . ALA A 1 241 ? 6.330 0.263 1.333 1.00 95.44 241 ALA A O 1
ATOM 1985 N N . GLU A 1 242 ? 4.610 -0.993 0.650 1.00 95.44 242 GLU A N 1
ATOM 1986 C CA . GLU A 1 242 ? 3.843 -0.858 1.886 1.00 95.44 242 GLU A CA 1
ATOM 1987 C C . GLU A 1 242 ? 4.480 -1.620 3.053 1.00 95.44 242 GLU A C 1
ATOM 1989 O O . GLU A 1 242 ? 4.640 -1.059 4.137 1.00 95.44 242 GLU A O 1
ATOM 1994 N N . LEU A 1 243 ? 4.922 -2.860 2.813 1.00 96.69 243 LEU A N 1
ATOM 1995 C CA . LEU A 1 243 ? 5.659 -3.664 3.790 1.00 96.69 243 LEU A CA 1
ATOM 1996 C C . LEU A 1 243 ? 6.914 -2.928 4.278 1.00 96.69 243 LEU A C 1
ATOM 1998 O O . LEU A 1 243 ? 7.103 -2.760 5.480 1.00 96.69 243 LEU A O 1
ATOM 2002 N N . ALA A 1 244 ? 7.738 -2.439 3.350 1.00 96.62 244 ALA A N 1
ATOM 2003 C CA . ALA A 1 244 ? 8.961 -1.711 3.661 1.00 96.62 244 ALA A CA 1
ATOM 2004 C C . ALA A 1 244 ? 8.678 -0.432 4.459 1.00 96.62 244 ALA A C 1
ATOM 2006 O O . ALA A 1 244 ? 9.420 -0.109 5.383 1.00 96.62 244 ALA A O 1
ATOM 2007 N N . ALA A 1 245 ? 7.590 0.281 4.152 1.00 94.38 245 ALA A N 1
ATOM 2008 C CA . ALA A 1 245 ? 7.216 1.485 4.886 1.00 94.38 245 ALA A CA 1
ATOM 2009 C C . ALA A 1 245 ? 6.810 1.169 6.331 1.00 94.38 245 ALA A C 1
ATOM 2011 O O . ALA A 1 245 ? 7.251 1.848 7.257 1.00 94.38 245 ALA A O 1
ATOM 2012 N N . ILE A 1 246 ? 6.022 0.110 6.536 1.00 93.69 246 ILE A N 1
ATOM 2013 C CA . ILE A 1 246 ? 5.627 -0.345 7.874 1.00 93.69 246 ILE A CA 1
ATOM 2014 C C . ILE A 1 246 ? 6.861 -0.792 8.671 1.00 93.69 246 ILE A C 1
ATOM 2016 O O . ILE A 1 246 ? 7.028 -0.370 9.814 1.00 93.69 246 ILE A O 1
ATOM 2020 N N . LEU A 1 247 ? 7.747 -1.599 8.076 1.00 94.06 247 LEU A N 1
ATOM 2021 C CA . LEU A 1 247 ? 8.960 -2.086 8.743 1.00 94.06 247 LEU A CA 1
ATOM 2022 C C . LEU A 1 247 ? 9.933 -0.954 9.074 1.00 94.06 247 LEU A C 1
ATOM 2024 O O . LEU A 1 247 ? 10.483 -0.918 10.175 1.00 94.06 247 LEU A O 1
ATOM 2028 N N . GLN A 1 248 ? 10.114 0.002 8.161 1.00 92.19 248 GLN A N 1
ATOM 2029 C CA . GLN A 1 248 ? 10.964 1.160 8.405 1.00 92.19 248 GLN A CA 1
ATOM 2030 C C . GLN A 1 248 ? 10.397 2.027 9.534 1.00 92.19 248 GLN A C 1
ATOM 2032 O O . GLN A 1 248 ? 11.148 2.393 10.438 1.00 92.19 248 GLN A O 1
ATOM 2037 N N . ALA A 1 249 ? 9.090 2.300 9.545 1.00 89.31 249 ALA A N 1
ATOM 2038 C CA . ALA A 1 249 ? 8.459 3.028 10.643 1.00 89.31 249 ALA A CA 1
ATOM 2039 C C . ALA A 1 249 ? 8.591 2.269 11.974 1.00 89.31 249 ALA A C 1
ATOM 2041 O O . ALA A 1 249 ? 9.010 2.842 12.975 1.00 89.31 249 ALA A O 1
ATOM 2042 N N . TYR A 1 250 ? 8.326 0.962 11.980 1.00 88.81 250 TYR A N 1
ATOM 2043 C CA . TYR A 1 250 ? 8.457 0.124 13.171 1.00 88.81 250 TYR A CA 1
ATOM 2044 C C . TYR A 1 250 ? 9.894 0.095 13.720 1.00 88.81 250 TYR A C 1
ATOM 2046 O O . TYR A 1 250 ? 10.091 0.180 14.932 1.00 88.81 250 TYR A O 1
ATOM 2054 N N . SER A 1 251 ? 10.904 0.072 12.841 1.00 88.00 251 SER A N 1
ATOM 2055 C CA . SER A 1 251 ? 12.320 0.115 13.238 1.00 88.00 251 SER A CA 1
ATOM 2056 C C . SER A 1 251 ? 12.714 1.405 13.965 1.00 88.00 251 SER A C 1
ATOM 2058 O O . SER A 1 251 ? 13.580 1.371 14.834 1.00 88.00 251 SER A O 1
ATOM 2060 N N . ILE A 1 252 ? 12.059 2.526 13.641 1.00 84.44 252 ILE A N 1
ATOM 2061 C CA . ILE A 1 252 ? 12.302 3.832 14.273 1.00 84.44 252 ILE A CA 1
ATOM 2062 C C . ILE A 1 252 ? 11.665 3.879 15.664 1.00 84.44 252 ILE A C 1
ATOM 2064 O O . ILE A 1 252 ? 12.246 4.425 16.598 1.00 84.44 252 ILE A O 1
ATOM 2068 N N . ILE A 1 253 ? 10.474 3.296 15.811 1.00 79.00 253 ILE A N 1
ATOM 2069 C CA . ILE A 1 253 ? 9.686 3.375 17.046 1.00 79.00 253 ILE A CA 1
ATOM 2070 C C . ILE A 1 253 ? 10.310 2.517 18.162 1.00 79.00 253 ILE A C 1
ATOM 2072 O O . ILE A 1 253 ? 10.118 2.816 19.339 1.00 79.00 253 ILE A O 1
ATOM 2076 N N . ASN A 1 254 ? 11.084 1.479 17.808 1.00 71.38 254 ASN A N 1
ATOM 2077 C CA . ASN A 1 254 ? 11.773 0.586 18.751 1.00 71.38 254 ASN A CA 1
ATOM 2078 C C . ASN A 1 254 ? 10.841 0.077 19.877 1.00 71.38 254 ASN A C 1
ATOM 2080 O O . ASN A 1 254 ? 11.212 0.044 21.052 1.00 71.38 254 ASN A O 1
ATOM 2084 N N . ALA A 1 255 ? 9.592 -0.248 19.523 1.00 65.38 255 ALA A N 1
ATOM 2085 C CA . ALA A 1 255 ? 8.544 -0.596 20.477 1.00 65.38 255 ALA A CA 1
ATOM 2086 C C . ALA A 1 255 ? 8.319 -2.104 20.630 1.00 65.38 255 ALA A C 1
ATOM 2088 O O . ALA A 1 255 ? 8.761 -2.925 19.833 1.00 65.38 255 ALA A O 1
ATOM 2089 N N . VAL A 1 256 ? 7.618 -2.434 21.716 1.00 63.53 256 VAL A N 1
ATOM 2090 C CA . VAL A 1 256 ? 7.512 -3.773 22.301 1.00 63.53 256 VAL A CA 1
ATOM 2091 C C . VAL A 1 256 ? 6.403 -4.677 21.728 1.00 63.53 256 VAL A C 1
ATOM 2093 O O . VAL A 1 256 ? 6.571 -5.893 21.857 1.00 63.53 256 VAL A O 1
ATOM 2096 N N . PRO A 1 257 ? 5.294 -4.230 21.093 1.00 77.31 257 PRO A N 1
ATOM 2097 C CA . PRO A 1 257 ? 4.341 -5.212 20.600 1.00 77.31 257 PRO A CA 1
ATOM 2098 C C . PRO A 1 257 ? 4.894 -5.907 19.358 1.00 77.31 257 PRO A C 1
ATOM 2100 O O . PRO A 1 257 ? 5.365 -5.257 18.427 1.00 77.31 257 PRO A O 1
ATOM 2103 N N . ARG A 1 258 ? 4.767 -7.238 19.323 1.00 91.62 258 ARG A N 1
ATOM 2104 C CA . ARG A 1 258 ? 5.106 -8.022 18.131 1.00 91.62 258 ARG A CA 1
ATOM 2105 C C . ARG A 1 258 ? 4.293 -7.520 16.942 1.00 91.62 258 ARG A C 1
ATOM 2107 O O . ARG A 1 258 ? 3.075 -7.381 17.043 1.00 91.62 258 ARG A O 1
ATOM 2114 N N . LEU A 1 259 ? 4.941 -7.278 15.814 1.00 93.56 259 LEU A N 1
ATOM 2115 C CA . LEU A 1 259 ? 4.286 -6.800 14.602 1.00 93.56 259 LEU A CA 1
ATOM 2116 C C . LEU A 1 259 ? 3.922 -7.978 13.694 1.00 93.56 259 LEU A C 1
ATOM 2118 O O . LEU A 1 259 ? 4.796 -8.708 13.253 1.00 93.56 259 LEU A O 1
ATOM 2122 N N . ASN A 1 260 ? 2.647 -8.155 13.371 1.00 96.44 260 ASN A N 1
ATOM 2123 C CA . ASN A 1 260 ? 2.198 -9.173 12.426 1.00 96.44 260 ASN A CA 1
ATOM 2124 C C . ASN A 1 260 ? 1.579 -8.503 11.203 1.00 96.44 260 ASN A C 1
ATOM 2126 O O . ASN A 1 260 ? 0.578 -7.798 11.324 1.00 96.44 260 ASN A O 1
ATOM 2130 N N . ILE A 1 261 ? 2.163 -8.740 10.031 1.00 97.75 261 ILE A N 1
ATOM 2131 C CA . ILE A 1 261 ? 1.743 -8.129 8.769 1.00 97.75 261 ILE A CA 1
ATOM 2132 C C . ILE A 1 261 ? 1.163 -9.209 7.855 1.00 97.75 261 ILE A C 1
ATOM 2134 O O . ILE A 1 261 ? 1.864 -10.124 7.431 1.00 97.75 261 ILE A O 1
ATOM 2138 N N . PHE A 1 262 ? -0.116 -9.091 7.526 1.00 98.25 262 PHE A N 1
ATOM 2139 C CA . PHE A 1 262 ? -0.790 -9.951 6.563 1.00 98.25 262 PHE A CA 1
ATOM 2140 C C . PHE A 1 262 ? -0.952 -9.207 5.246 1.00 98.25 262 PHE A C 1
ATOM 2142 O O . PHE A 1 262 ? -1.638 -8.191 5.170 1.00 98.25 262 PHE A O 1
ATOM 2149 N N . LEU A 1 263 ? -0.309 -9.723 4.212 1.00 98.25 263 LEU A N 1
ATOM 2150 C CA . LEU A 1 263 ? -0.337 -9.198 2.860 1.00 98.25 263 LEU A CA 1
ATOM 2151 C C . LEU A 1 263 ? -1.325 -10.026 2.035 1.00 98.25 263 LEU A C 1
ATOM 2153 O O . LEU A 1 263 ? -1.367 -11.256 2.141 1.00 98.25 263 LEU A O 1
ATOM 2157 N N . HIS A 1 264 ? -2.137 -9.362 1.221 1.00 96.81 264 HIS A N 1
ATOM 2158 C CA . HIS A 1 264 ? -3.057 -10.021 0.307 1.00 96.81 264 HIS A CA 1
ATOM 2159 C C . HIS A 1 264 ? -2.992 -9.373 -1.070 1.00 96.81 264 HIS A C 1
ATOM 2161 O O . HIS A 1 264 ? -3.280 -8.180 -1.211 1.00 96.81 264 HIS A O 1
ATOM 2167 N N . ASP A 1 265 ? -2.644 -10.160 -2.083 1.00 94.94 265 ASP A N 1
ATOM 2168 C CA . ASP A 1 265 ? -2.529 -9.685 -3.459 1.00 94.94 265 ASP A CA 1
ATOM 2169 C C . ASP A 1 265 ? -2.963 -10.750 -4.472 1.00 94.94 265 ASP A C 1
ATOM 2171 O O . ASP A 1 265 ? -3.043 -11.935 -4.165 1.00 94.94 265 ASP A O 1
ATOM 2175 N N . ASN A 1 266 ? -3.235 -10.326 -5.702 1.00 91.94 266 ASN A N 1
ATOM 2176 C CA . ASN A 1 266 ? -3.568 -11.216 -6.806 1.00 91.94 266 ASN A CA 1
ATOM 2177 C C . ASN A 1 266 ? -2.332 -11.933 -7.380 1.00 91.94 266 ASN A C 1
ATOM 2179 O O . ASN A 1 266 ? -2.479 -12.916 -8.103 1.00 91.94 266 ASN A O 1
ATOM 2183 N N . PHE A 1 267 ? -1.128 -11.436 -7.089 1.00 91.69 267 PHE A N 1
ATOM 2184 C CA . PHE A 1 267 ? 0.128 -11.998 -7.577 1.00 91.69 267 PHE A CA 1
ATOM 2185 C C . PHE A 1 267 ? 1.023 -12.473 -6.432 1.00 91.69 267 PHE A C 1
ATOM 2187 O O . PHE A 1 267 ? 1.004 -11.918 -5.334 1.00 91.69 267 PHE A O 1
ATOM 2194 N N . ASP A 1 268 ? 1.832 -13.493 -6.714 1.00 93.12 268 ASP A N 1
ATOM 2195 C CA . ASP A 1 268 ? 2.860 -13.960 -5.790 1.00 93.12 268 ASP A CA 1
ATOM 2196 C C . ASP A 1 268 ? 4.094 -13.050 -5.856 1.00 93.12 268 ASP A C 1
ATOM 2198 O O . ASP A 1 268 ? 4.705 -12.885 -6.915 1.00 93.12 268 ASP A O 1
ATOM 2202 N N . TYR A 1 269 ? 4.449 -12.467 -4.712 1.00 93.75 269 TYR A N 1
ATOM 2203 C CA . TYR A 1 269 ? 5.640 -11.639 -4.528 1.00 93.75 269 TYR A CA 1
ATOM 2204 C C . TYR A 1 269 ? 6.594 -12.220 -3.477 1.00 93.75 269 TYR A C 1
ATOM 2206 O O . TYR A 1 269 ? 7.511 -11.520 -3.054 1.00 93.75 269 TYR A O 1
ATOM 2214 N N . THR A 1 270 ? 6.389 -13.463 -3.028 1.00 94.56 270 THR A N 1
ATOM 2215 C CA . THR A 1 270 ? 7.072 -14.043 -1.860 1.00 94.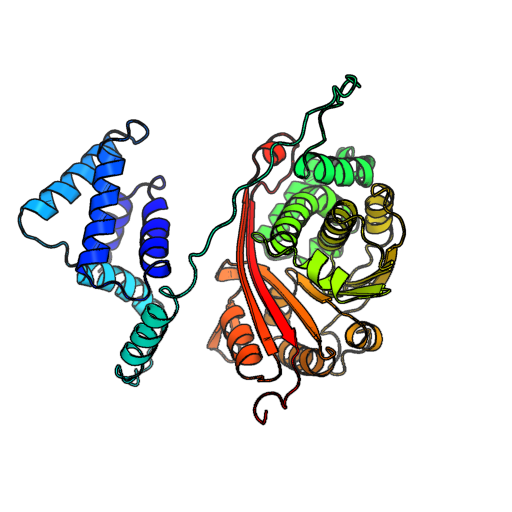56 270 THR A CA 1
ATOM 2216 C C . THR A 1 270 ? 8.589 -13.882 -1.927 1.00 94.56 270 THR A C 1
ATOM 2218 O O . THR A 1 270 ? 9.182 -13.361 -0.986 1.00 94.56 270 THR A O 1
ATOM 2221 N N . GLU A 1 271 ? 9.217 -14.243 -3.050 1.00 93.38 271 GLU A N 1
ATOM 2222 C CA . GLU A 1 271 ? 10.673 -14.139 -3.214 1.00 93.38 271 GLU A CA 1
ATOM 2223 C C . GLU A 1 271 ? 11.168 -12.686 -3.125 1.00 93.38 271 GLU A C 1
ATOM 2225 O O . GLU A 1 271 ? 12.107 -12.376 -2.391 1.00 93.38 271 GLU A O 1
ATOM 2230 N N . CYS A 1 272 ? 10.509 -11.771 -3.840 1.00 93.00 272 CYS A N 1
ATOM 2231 C CA . CYS A 1 272 ? 10.874 -10.357 -3.844 1.00 93.00 272 CYS A CA 1
ATOM 2232 C C . CYS A 1 272 ? 10.687 -9.716 -2.459 1.00 93.00 272 CYS A C 1
ATOM 2234 O O . CYS A 1 272 ? 11.522 -8.927 -2.016 1.00 93.00 272 CYS A O 1
ATOM 2236 N N . LEU A 1 273 ? 9.595 -10.049 -1.767 1.00 96.12 273 LEU A N 1
ATOM 2237 C CA . LEU A 1 273 ? 9.318 -9.564 -0.417 1.00 96.12 273 LEU A CA 1
ATOM 2238 C C . LEU A 1 273 ? 10.340 -10.104 0.580 1.00 96.12 273 LEU A C 1
ATOM 2240 O O . L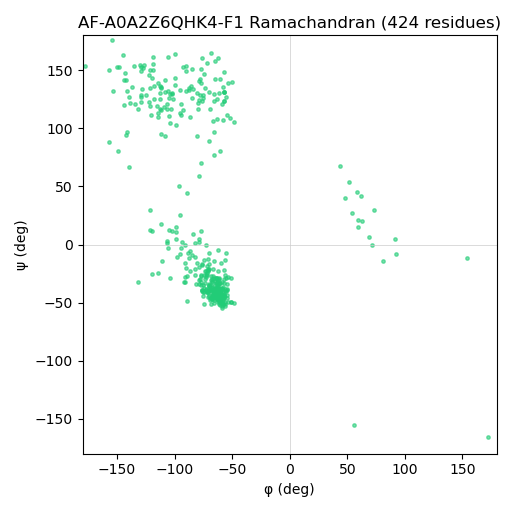EU A 1 273 ? 10.838 -9.329 1.391 1.00 96.12 273 LEU A O 1
ATOM 2244 N N . GLN A 1 274 ? 10.698 -11.386 0.487 1.00 96.38 274 GLN A N 1
ATOM 2245 C CA . GLN A 1 274 ? 11.712 -12.002 1.340 1.00 96.38 274 GLN A CA 1
ATOM 2246 C C . GLN A 1 274 ? 13.056 -11.272 1.213 1.00 96.38 274 GLN A C 1
ATOM 2248 O O . GLN A 1 274 ? 13.612 -10.851 2.226 1.00 96.38 274 GLN A O 1
ATOM 2253 N N . LYS A 1 275 ? 13.515 -11.009 -0.019 1.00 95.88 275 LYS A N 1
ATOM 2254 C CA . LYS A 1 275 ? 14.749 -10.247 -0.283 1.00 95.88 275 LYS A CA 1
ATOM 2255 C C . LYS A 1 275 ? 14.731 -8.855 0.353 1.00 95.88 275 LYS A C 1
ATOM 2257 O O . LYS A 1 275 ? 15.734 -8.433 0.922 1.00 95.88 275 LYS A O 1
ATOM 2262 N N . ILE A 1 276 ? 13.600 -8.144 0.274 1.00 96.50 276 ILE A N 1
ATOM 2263 C CA . ILE A 1 276 ? 13.419 -6.823 0.903 1.00 96.50 276 ILE A CA 1
ATOM 2264 C C . ILE A 1 276 ? 13.457 -6.945 2.428 1.00 96.50 276 ILE A C 1
ATOM 2266 O O . ILE A 1 276 ? 14.146 -6.173 3.092 1.00 96.50 276 ILE A O 1
ATOM 2270 N N . VAL A 1 277 ? 12.723 -7.910 2.984 1.00 96.75 277 VAL A N 1
ATOM 2271 C CA . VAL A 1 277 ? 12.613 -8.144 4.426 1.00 96.75 277 VAL A CA 1
ATOM 2272 C C . VAL A 1 277 ? 13.968 -8.474 5.048 1.00 96.75 277 VAL A C 1
ATOM 2274 O O . VAL A 1 277 ? 14.277 -7.960 6.117 1.00 96.75 277 VAL A O 1
ATOM 2277 N N . GLU A 1 278 ? 14.802 -9.261 4.373 1.00 96.06 278 GLU A N 1
ATOM 2278 C CA . GLU A 1 278 ? 16.148 -9.616 4.842 1.00 96.06 278 GLU A CA 1
ATOM 2279 C C . GLU A 1 278 ? 17.086 -8.409 4.982 1.00 96.06 278 GLU A C 1
ATOM 2281 O O . GLU A 1 278 ? 18.016 -8.446 5.786 1.00 96.06 278 GLU A O 1
ATOM 2286 N N . GLN A 1 279 ? 16.821 -7.307 4.269 1.00 96.38 279 GLN A N 1
ATOM 2287 C CA . GLN A 1 279 ? 17.574 -6.059 4.448 1.00 96.38 279 GLN A CA 1
ATOM 2288 C C . GLN A 1 279 ? 17.170 -5.302 5.721 1.00 96.38 279 GLN A C 1
ATOM 2290 O O . GLN A 1 279 ? 17.893 -4.416 6.183 1.00 96.38 279 GLN A O 1
ATOM 2295 N N . PHE A 1 280 ? 16.018 -5.630 6.311 1.00 91.69 280 PHE A N 1
ATOM 2296 C CA . PHE A 1 280 ? 15.595 -5.071 7.586 1.00 91.69 280 PHE A CA 1
ATOM 2297 C C . PHE A 1 280 ? 16.175 -5.893 8.739 1.00 91.69 280 PHE A C 1
ATOM 2299 O O . PHE A 1 280 ? 15.705 -6.981 9.056 1.00 91.69 280 PHE A O 1
ATOM 2306 N N . ASN A 1 281 ? 17.136 -5.324 9.469 1.00 86.62 281 ASN A N 1
ATOM 2307 C CA . ASN A 1 281 ? 17.597 -5.882 10.746 1.00 86.62 281 ASN A CA 1
ATOM 2308 C C . ASN A 1 281 ? 16.617 -5.550 11.892 1.00 86.62 281 ASN A C 1
ATOM 2310 O O . ASN A 1 281 ? 16.955 -4.848 12.846 1.00 86.62 281 ASN A O 1
ATOM 2314 N N . VAL A 1 282 ? 15.365 -5.985 11.754 1.00 86.44 282 VAL A N 1
ATOM 2315 C CA . VAL A 1 282 ? 14.273 -5.727 12.700 1.00 86.44 282 VAL A CA 1
ATOM 2316 C C . VAL A 1 282 ? 13.882 -7.039 13.373 1.00 86.44 282 VAL A C 1
ATOM 2318 O O . VAL A 1 282 ? 13.758 -8.070 12.723 1.00 86.44 282 VAL A O 1
ATOM 2321 N N . LYS A 1 283 ? 13.679 -7.022 14.692 1.00 90.25 283 LYS A N 1
ATOM 2322 C CA . LYS A 1 283 ? 13.219 -8.192 15.456 1.00 90.25 283 LYS A CA 1
ATOM 2323 C C . LYS A 1 283 ? 11.756 -8.038 15.854 1.00 90.25 283 LYS A C 1
ATOM 2325 O O . LYS A 1 283 ? 11.225 -6.932 15.906 1.00 90.25 283 LYS A O 1
ATOM 2330 N N . GLY A 1 284 ? 11.120 -9.157 16.193 1.00 90.88 284 GLY A N 1
ATOM 2331 C CA . GLY A 1 284 ? 9.773 -9.145 16.762 1.00 90.88 284 GLY A CA 1
ATOM 2332 C C . GLY A 1 284 ? 8.680 -8.816 15.751 1.00 90.88 284 GLY A C 1
ATOM 2333 O O . GLY A 1 284 ? 7.657 -8.265 16.144 1.00 90.88 284 GLY A O 1
ATOM 2334 N N . PHE A 1 285 ? 8.873 -9.156 14.476 1.00 94.75 285 PHE A N 1
ATOM 2335 C CA . PHE A 1 285 ? 7.806 -9.105 13.486 1.00 94.75 285 PHE A CA 1
ATOM 2336 C C . PHE A 1 285 ? 7.653 -10.444 12.759 1.00 94.75 285 PHE A C 1
ATOM 2338 O O . PHE A 1 285 ? 8.604 -11.217 12.665 1.00 94.75 285 PHE A O 1
ATOM 2345 N N . ASN A 1 286 ? 6.454 -10.695 12.245 1.00 96.44 286 ASN A N 1
ATOM 2346 C CA . ASN A 1 286 ? 6.138 -11.768 11.315 1.00 96.44 286 ASN A CA 1
ATOM 2347 C C . ASN A 1 286 ? 5.386 -11.173 10.130 1.00 96.44 286 ASN A C 1
ATOM 2349 O O . ASN A 1 286 ? 4.623 -10.214 10.283 1.00 96.44 286 ASN A O 1
ATOM 2353 N N . TRP A 1 287 ? 5.546 -11.777 8.962 1.00 97.62 287 TRP A N 1
ATOM 2354 C CA . TRP A 1 287 ? 4.747 -11.432 7.800 1.00 97.62 287 TRP A CA 1
ATOM 2355 C C . TRP A 1 287 ? 4.261 -12.691 7.088 1.00 97.62 287 TRP A C 1
ATOM 2357 O O . TRP A 1 287 ? 4.866 -13.757 7.200 1.00 97.62 287 TRP A O 1
ATOM 2367 N N . ASN A 1 288 ? 3.137 -12.577 6.394 1.00 97.75 288 ASN A N 1
ATOM 2368 C CA . ASN A 1 288 ? 2.579 -13.644 5.577 1.00 97.75 288 ASN A CA 1
ATOM 2369 C C . ASN A 1 288 ? 1.943 -13.045 4.323 1.00 97.75 288 ASN A C 1
ATOM 2371 O O . ASN A 1 288 ? 1.321 -11.986 4.404 1.00 97.75 288 ASN A O 1
ATOM 2375 N N . LEU A 1 289 ? 2.088 -13.724 3.186 1.00 97.50 289 LEU A N 1
ATOM 2376 C CA . LEU A 1 289 ? 1.403 -13.388 1.944 1.00 97.50 289 LEU A CA 1
ATOM 2377 C C . LEU A 1 289 ? 0.319 -14.428 1.659 1.00 97.50 289 LEU A C 1
ATOM 2379 O O . LEU A 1 289 ? 0.572 -15.630 1.672 1.00 97.50 289 LEU A O 1
ATOM 2383 N N . SER A 1 290 ? -0.877 -13.940 1.352 1.00 96.31 290 SER A N 1
ATOM 2384 C CA . SER A 1 290 ? -1.967 -14.728 0.787 1.00 96.31 290 SER A CA 1
ATOM 2385 C C . SER A 1 290 ? -2.238 -14.272 -0.643 1.00 96.31 290 SER A C 1
ATOM 2387 O O . SER A 1 290 ? -2.272 -13.072 -0.920 1.00 96.31 290 SER A O 1
ATOM 2389 N N . ILE A 1 291 ? -2.438 -15.232 -1.544 1.00 94.69 291 ILE A N 1
ATOM 2390 C CA . ILE A 1 291 ? -2.697 -14.958 -2.957 1.00 94.69 291 ILE A CA 1
ATOM 2391 C C . ILE A 1 291 ? -4.193 -15.114 -3.214 1.00 94.69 291 ILE A C 1
ATOM 2393 O O . ILE A 1 291 ? -4.775 -16.158 -2.920 1.00 94.69 291 ILE A O 1
ATOM 2397 N N . GLY A 1 292 ? -4.825 -14.083 -3.764 1.00 91.75 292 GLY A N 1
ATOM 2398 C CA . GLY A 1 292 ? -6.233 -14.122 -4.119 1.00 91.75 292 GLY A CA 1
ATOM 2399 C C . GLY A 1 292 ? -6.721 -12.847 -4.791 1.00 91.75 292 GLY A C 1
ATOM 2400 O O . GLY A 1 292 ? -6.201 -11.749 -4.603 1.00 91.75 292 GLY A O 1
ATOM 2401 N N . ASN A 1 293 ? -7.765 -12.998 -5.599 1.00 89.69 293 ASN A N 1
ATOM 2402 C CA . ASN A 1 293 ? -8.401 -11.876 -6.268 1.00 89.69 293 ASN A CA 1
ATOM 2403 C C . ASN A 1 293 ? -9.597 -11.383 -5.449 1.00 89.69 293 ASN A C 1
ATOM 2405 O O . ASN A 1 293 ? -10.645 -12.035 -5.417 1.00 89.69 293 ASN A O 1
ATOM 2409 N N . ILE A 1 294 ? -9.455 -10.180 -4.887 1.00 88.56 294 ILE A N 1
ATOM 2410 C CA . ILE A 1 294 ? -10.432 -9.499 -4.022 1.00 88.56 294 ILE A CA 1
ATOM 2411 C C . ILE A 1 294 ? -11.847 -9.438 -4.625 1.00 88.56 294 ILE A C 1
ATOM 2413 O O . ILE A 1 294 ? -12.824 -9.388 -3.884 1.00 88.56 294 ILE A O 1
ATOM 2417 N N . ILE A 1 295 ? -11.987 -9.413 -5.955 1.00 84.56 295 ILE A N 1
ATOM 2418 C CA . ILE A 1 295 ? -13.271 -9.204 -6.649 1.00 84.56 295 ILE A CA 1
ATOM 2419 C C . ILE A 1 295 ? -13.664 -10.347 -7.597 1.00 84.56 295 ILE A C 1
ATOM 2421 O O . ILE A 1 295 ? -14.595 -10.175 -8.393 1.00 84.56 295 ILE A O 1
ATOM 2425 N N . SER A 1 296 ? -12.976 -11.492 -7.518 1.00 79.62 296 SER A N 1
ATOM 2426 C CA . SER A 1 296 ? -13.190 -12.647 -8.407 1.00 79.62 296 SER A CA 1
ATOM 2427 C C . SER A 1 296 ? -14.550 -13.316 -8.239 1.00 79.62 296 S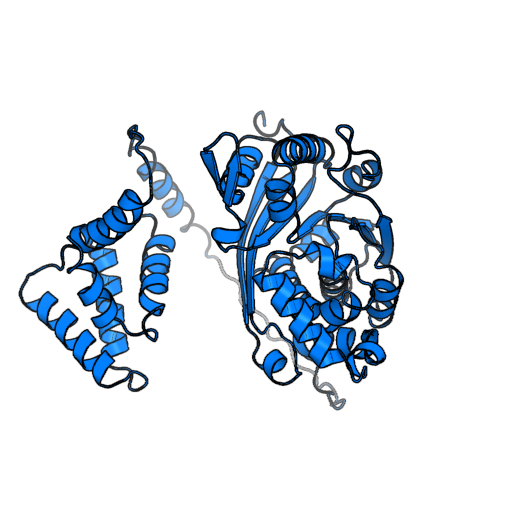ER A C 1
ATOM 2429 O O . SER A 1 296 ? -15.176 -13.658 -9.240 1.00 79.62 296 SER A O 1
ATOM 2431 N N . SER A 1 297 ? -15.036 -13.457 -7.004 1.00 75.75 297 SER A N 1
ATOM 2432 C CA . SER A 1 297 ? -16.344 -14.042 -6.713 1.00 75.75 297 SER A CA 1
ATOM 2433 C C . SER A 1 297 ? -17.266 -13.045 -6.015 1.00 75.75 297 SER A C 1
ATOM 2435 O O . SER A 1 297 ? -16.852 -12.014 -5.479 1.00 75.75 297 SER A O 1
ATOM 2437 N N . THR A 1 298 ? -18.565 -13.332 -6.044 1.00 71.69 298 THR A N 1
ATOM 2438 C CA . THR A 1 298 ? -19.566 -12.549 -5.311 1.00 71.69 298 THR A CA 1
ATOM 2439 C C . THR A 1 298 ? -19.511 -12.757 -3.801 1.00 71.69 298 THR A C 1
ATOM 2441 O O . THR A 1 298 ? -20.077 -11.945 -3.064 1.00 71.69 298 THR A O 1
ATOM 2444 N N . GLU A 1 299 ? -18.873 -13.839 -3.368 1.00 76.38 299 GLU A N 1
ATOM 2445 C CA . GLU A 1 299 ? -18.710 -14.230 -1.966 1.00 76.38 299 GLU A CA 1
ATOM 2446 C C . GLU A 1 299 ? -17.339 -13.814 -1.416 1.00 76.38 299 GLU A C 1
ATOM 2448 O O . GLU A 1 299 ? -17.162 -13.729 -0.201 1.00 76.38 299 GLU A O 1
ATOM 2453 N N . PHE A 1 300 ? -16.435 -13.386 -2.308 1.00 85.69 300 PHE A N 1
ATOM 2454 C CA . PHE A 1 300 ? -15.067 -12.977 -1.999 1.00 85.69 300 PHE A CA 1
ATOM 2455 C C . PHE A 1 300 ? -14.258 -14.129 -1.398 1.00 85.69 300 PHE A C 1
ATOM 2457 O O . PHE A 1 300 ? -13.516 -13.951 -0.428 1.00 85.69 300 PHE A O 1
ATOM 2464 N N . ASP A 1 301 ? -14.439 -15.311 -1.984 1.00 76.19 301 ASP A N 1
ATOM 2465 C CA . ASP A 1 301 ? -13.730 -16.531 -1.615 1.00 76.19 301 ASP A CA 1
ATOM 2466 C C . ASP A 1 301 ? -12.232 -16.319 -1.834 1.00 76.19 301 ASP A C 1
ATOM 2468 O O . ASP A 1 301 ? -11.803 -15.810 -2.870 1.00 76.19 301 ASP A O 1
ATOM 2472 N N . GLY A 1 302 ? -11.431 -16.649 -0.823 1.00 82.94 302 GLY A N 1
ATOM 2473 C CA . GLY A 1 302 ? -9.990 -16.391 -0.823 1.00 82.94 302 GLY A CA 1
ATOM 2474 C C . GLY A 1 302 ? -9.574 -15.064 -0.186 1.00 82.94 302 GLY A C 1
ATOM 2475 O O . GLY A 1 302 ? -8.385 -14.876 0.061 1.00 82.94 302 GLY A O 1
ATOM 2476 N N . VAL A 1 303 ? -10.510 -14.172 0.167 1.00 89.94 303 VAL A N 1
ATOM 2477 C CA . VAL A 1 303 ? -10.188 -13.045 1.054 1.00 89.94 303 VAL A CA 1
ATOM 2478 C C . VAL A 1 303 ? -10.087 -13.564 2.499 1.00 89.94 303 VAL A C 1
ATOM 2480 O O . VAL A 1 303 ? -11.055 -14.131 3.013 1.00 89.94 303 VAL A O 1
ATOM 2483 N N . PRO A 1 304 ? -8.955 -13.367 3.198 1.00 94.44 304 PRO A N 1
ATOM 2484 C CA . PRO A 1 304 ? -8.738 -13.874 4.557 1.00 94.44 304 PRO A CA 1
ATOM 2485 C C . PRO A 1 304 ? -9.473 -13.025 5.617 1.00 94.44 304 PRO A C 1
ATOM 2487 O O . PRO A 1 304 ? -8.865 -12.316 6.422 1.00 94.44 304 PRO A O 1
ATOM 2490 N N . TRP A 1 305 ? -10.808 -13.106 5.631 1.00 95.06 305 TRP A N 1
ATOM 2491 C CA . TRP A 1 305 ? -11.699 -12.332 6.512 1.00 95.06 305 TRP A CA 1
ATOM 2492 C C . TRP A 1 305 ? -11.373 -12.465 8.002 1.00 95.06 305 TRP A C 1
ATOM 2494 O O . TRP A 1 305 ? -11.463 -11.487 8.744 1.00 95.06 305 TRP A O 1
ATOM 2504 N N . GLU A 1 306 ? -10.911 -13.639 8.432 1.00 95.94 306 GLU A N 1
ATOM 2505 C CA . GLU A 1 306 ? -10.449 -13.850 9.802 1.00 95.94 306 GLU A CA 1
ATOM 2506 C C . GLU A 1 306 ? -9.283 -12.913 10.163 1.00 95.94 306 GLU A C 1
ATOM 2508 O O . GLU A 1 306 ? -9.306 -12.290 11.224 1.00 95.94 306 GLU A O 1
ATOM 2513 N N . GLN A 1 307 ? -8.302 -12.734 9.273 1.00 97.00 307 GLN A N 1
ATOM 2514 C CA . GLN A 1 307 ? -7.169 -11.839 9.528 1.00 97.00 307 GLN A CA 1
ATOM 2515 C C . GLN A 1 307 ? -7.587 -10.369 9.515 1.00 97.00 307 GLN A C 1
ATOM 2517 O O . GLN A 1 307 ? -7.108 -9.585 10.336 1.00 97.00 307 GLN A O 1
ATOM 2522 N N . ILE A 1 308 ? -8.548 -10.004 8.664 1.00 96.81 308 ILE A N 1
ATOM 2523 C CA . ILE A 1 308 ? -9.125 -8.653 8.621 1.00 96.81 308 ILE A CA 1
ATOM 2524 C C . ILE A 1 308 ? -9.804 -8.322 9.957 1.00 96.81 308 ILE A C 1
ATOM 2526 O O . ILE A 1 308 ? -9.530 -7.273 10.540 1.00 96.81 308 ILE A O 1
ATOM 2530 N N . SER A 1 309 ? -10.622 -9.237 10.490 1.00 96.56 309 SER A N 1
ATOM 2531 C CA . SER A 1 309 ? -11.327 -9.045 11.769 1.00 96.56 309 SER A CA 1
ATOM 2532 C C . SER A 1 309 ? -10.387 -8.894 12.975 1.00 96.56 309 SER A C 1
ATOM 2534 O O . SER A 1 309 ? -10.701 -8.187 13.933 1.00 96.56 309 SER A O 1
ATOM 2536 N N . LYS A 1 310 ? -9.193 -9.498 12.917 1.00 96.06 310 LYS A N 1
ATOM 2537 C CA . LYS A 1 310 ? -8.167 -9.430 13.974 1.00 96.06 310 LYS A CA 1
ATOM 2538 C C . LYS A 1 310 ? -7.230 -8.225 13.851 1.00 96.06 310 LYS A C 1
ATOM 2540 O O . LYS A 1 310 ? -6.473 -7.948 14.789 1.00 96.06 310 LYS A O 1
ATOM 2545 N N . SER A 1 311 ? -7.265 -7.519 12.726 1.00 97.00 311 SER A N 1
ATOM 2546 C CA . SER A 1 311 ? -6.328 -6.440 12.411 1.00 97.00 311 SER A CA 1
ATOM 2547 C C . SER A 1 311 ? -6.663 -5.128 13.108 1.00 97.00 311 SER A C 1
ATOM 2549 O O . SER A 1 311 ? -7.826 -4.758 13.252 1.00 97.00 311 SER A O 1
ATOM 2551 N N . HIS A 1 312 ? -5.628 -4.418 13.560 1.00 95.38 312 HIS A N 1
ATOM 2552 C CA . HIS A 1 312 ? -5.748 -3.082 14.155 1.00 95.38 312 HIS A CA 1
ATOM 2553 C C . HIS A 1 312 ? -5.618 -1.985 13.101 1.00 95.38 312 HIS A C 1
ATOM 2555 O O . HIS A 1 312 ? -6.191 -0.910 13.265 1.00 95.38 312 HIS A O 1
ATOM 2561 N N . LEU A 1 313 ? -4.887 -2.262 12.023 1.00 95.88 313 LEU A N 1
ATOM 2562 C CA . LEU A 1 313 ? -4.782 -1.408 10.852 1.00 95.88 313 LEU A CA 1
ATOM 2563 C C . LEU A 1 313 ? -5.062 -2.245 9.612 1.00 95.88 313 LEU A C 1
ATOM 2565 O O . LEU A 1 313 ? -4.443 -3.282 9.404 1.00 95.88 313 LEU A O 1
ATOM 2569 N N . ILE A 1 314 ? -5.997 -1.778 8.801 1.00 97.81 314 ILE A N 1
ATOM 2570 C CA . ILE A 1 314 ? -6.282 -2.301 7.477 1.00 97.81 314 ILE A CA 1
ATOM 2571 C C . ILE A 1 314 ? -5.891 -1.217 6.486 1.00 97.81 314 ILE A C 1
ATOM 2573 O O . ILE A 1 314 ? -6.303 -0.065 6.639 1.00 97.81 314 ILE A O 1
ATOM 2577 N N . THR A 1 315 ? -5.126 -1.572 5.467 1.00 97.19 315 THR A N 1
ATOM 2578 C CA . THR A 1 315 ? -4.665 -0.641 4.448 1.00 97.19 315 THR A CA 1
ATOM 2579 C C . THR A 1 315 ? -5.116 -1.072 3.055 1.00 97.19 315 THR A C 1
ATOM 2581 O O . THR A 1 315 ? -5.324 -2.254 2.773 1.00 97.19 315 THR A O 1
ATOM 2584 N N . ALA A 1 316 ? -5.315 -0.089 2.183 1.00 95.81 316 ALA A N 1
ATOM 2585 C CA . ALA A 1 316 ? -5.594 -0.286 0.769 1.00 95.81 316 ALA A CA 1
ATOM 2586 C C . ALA A 1 316 ? -4.868 0.803 -0.029 1.00 95.81 316 ALA A C 1
ATOM 2588 O O . ALA A 1 316 ? -5.377 1.920 -0.180 1.00 95.81 316 ALA A O 1
ATOM 2589 N N . CYS A 1 317 ? -3.664 0.483 -0.505 1.00 94.38 317 CYS A N 1
ATOM 2590 C CA . CYS A 1 317 ? -2.755 1.427 -1.151 1.00 94.38 317 CYS A CA 1
ATOM 2591 C C . CYS A 1 317 ? -2.716 1.220 -2.675 1.00 94.38 317 CYS A C 1
ATOM 2593 O O . CYS A 1 317 ? -2.181 0.238 -3.166 1.00 94.38 317 CYS A O 1
ATOM 2595 N N . PHE A 1 318 ? -3.253 2.176 -3.438 1.00 90.88 318 PHE A N 1
ATOM 2596 C CA . PHE A 1 318 ? -3.356 2.189 -4.907 1.00 90.88 318 PHE A CA 1
ATOM 2597 C C . PHE A 1 318 ? -4.138 1.023 -5.526 1.00 90.88 318 PHE A C 1
ATOM 2599 O O . PHE A 1 318 ? -3.993 0.742 -6.711 1.00 90.88 318 PHE A O 1
ATOM 2606 N N . VAL A 1 319 ? -4.999 0.375 -4.743 1.00 90.88 319 VAL A N 1
ATOM 2607 C CA . VAL A 1 319 ? -5.830 -0.743 -5.207 1.00 90.88 319 VAL A CA 1
ATOM 2608 C C . VAL A 1 319 ? -7.287 -0.328 -5.431 1.00 90.88 319 VAL A C 1
ATOM 2610 O O . VAL A 1 319 ? -7.970 -0.859 -6.302 1.00 90.88 319 VAL A O 1
ATOM 2613 N N . ILE A 1 320 ? -7.797 0.667 -4.700 1.00 90.88 320 ILE A N 1
ATOM 2614 C CA . ILE A 1 320 ? -9.232 0.983 -4.707 1.00 90.88 320 ILE A CA 1
ATOM 2615 C C . ILE A 1 320 ? -9.694 1.524 -6.061 1.00 90.88 320 ILE A C 1
ATOM 2617 O O . ILE A 1 320 ? -10.737 1.099 -6.568 1.00 90.88 320 ILE A O 1
ATOM 2621 N N . CYS A 1 321 ? -8.921 2.423 -6.671 1.00 87.31 321 CYS A N 1
ATOM 2622 C CA . CYS A 1 321 ? -9.231 2.963 -7.990 1.00 87.31 321 CYS A CA 1
ATOM 2623 C C . CYS A 1 321 ? -9.258 1.878 -9.066 1.00 87.31 321 CYS A C 1
ATOM 2625 O O . CYS A 1 321 ? -10.152 1.880 -9.915 1.00 87.31 321 CYS A O 1
ATOM 2627 N N . GLU A 1 322 ? -8.335 0.921 -8.997 1.00 85.94 322 GLU A N 1
ATOM 2628 C CA . GLU A 1 322 ? -8.300 -0.226 -9.901 1.00 85.94 322 GLU A CA 1
ATOM 2629 C C . GLU A 1 322 ? -9.555 -1.094 -9.756 1.00 85.94 322 GLU A C 1
ATOM 2631 O O . GLU A 1 322 ? -10.235 -1.360 -10.750 1.00 85.94 322 GLU A O 1
ATOM 2636 N N . LEU A 1 323 ? -9.931 -1.453 -8.522 1.00 88.75 323 LEU A N 1
ATOM 2637 C CA . LEU A 1 323 ? -11.114 -2.280 -8.271 1.00 88.75 323 LEU A CA 1
ATOM 2638 C C . LEU A 1 323 ? -12.387 -1.626 -8.833 1.00 88.75 323 LEU A C 1
ATOM 2640 O O . LEU A 1 323 ? -13.158 -2.283 -9.535 1.00 88.75 323 LEU A O 1
ATOM 2644 N N . PHE A 1 324 ? -12.597 -0.328 -8.574 1.00 88.75 324 PHE A N 1
ATOM 2645 C CA . PHE A 1 324 ? -13.777 0.396 -9.068 1.00 88.75 324 PHE A CA 1
ATOM 2646 C C . PHE A 1 324 ? -13.837 0.490 -10.588 1.00 88.75 324 PHE A C 1
ATOM 2648 O O . PHE A 1 324 ? -14.935 0.496 -11.139 1.00 88.75 324 PHE A O 1
ATOM 2655 N N . ARG A 1 325 ? -12.690 0.584 -11.263 1.00 85.06 325 ARG A N 1
ATOM 2656 C CA . ARG A 1 325 ? -12.627 0.599 -12.727 1.00 85.06 325 ARG A CA 1
ATOM 2657 C C . ARG A 1 325 ? -12.935 -0.773 -13.313 1.00 85.06 325 ARG A C 1
ATOM 2659 O O . ARG A 1 325 ? -13.641 -0.851 -14.312 1.00 85.06 325 ARG A O 1
ATOM 2666 N N . TYR A 1 326 ? -12.441 -1.833 -12.679 1.00 86.00 326 TYR A N 1
ATOM 2667 C CA . TYR A 1 326 ? -12.625 -3.194 -13.166 1.00 86.00 326 TYR A CA 1
ATOM 2668 C C . TYR A 1 326 ? -14.048 -3.715 -12.929 1.00 86.00 326 TYR A C 1
ATOM 2670 O O . TYR A 1 326 ? -14.695 -4.206 -13.851 1.00 86.00 326 TYR A O 1
ATOM 2678 N N . ASN A 1 327 ? -14.567 -3.613 -11.700 1.00 89.25 327 ASN A N 1
ATOM 2679 C CA . ASN A 1 327 ? -15.909 -4.098 -11.373 1.00 89.25 327 ASN A CA 1
ATOM 2680 C C . ASN A 1 327 ? -16.571 -3.266 -10.261 1.00 89.25 327 ASN A C 1
ATOM 2682 O O . ASN A 1 327 ? -16.653 -3.710 -9.111 1.00 89.25 327 ASN A O 1
ATOM 2686 N N . PRO A 1 328 ? -17.148 -2.094 -10.596 1.00 88.62 328 PRO A N 1
ATOM 2687 C CA . PRO A 1 328 ? -17.723 -1.199 -9.597 1.00 88.62 328 PRO A CA 1
ATOM 2688 C C . PRO A 1 328 ? -18.817 -1.854 -8.742 1.00 88.62 328 PRO A C 1
ATOM 2690 O O . PRO A 1 328 ? -19.006 -1.476 -7.587 1.00 88.62 328 PRO A O 1
ATOM 2693 N N . LYS A 1 329 ? -19.563 -2.831 -9.279 1.00 89.25 329 LYS A N 1
ATOM 2694 C CA . LYS A 1 329 ? -20.616 -3.541 -8.534 1.00 89.25 329 LYS A CA 1
ATOM 2695 C C . LYS A 1 329 ? -20.013 -4.414 -7.432 1.00 89.25 329 LYS A C 1
ATOM 2697 O O . LYS A 1 329 ? -20.442 -4.306 -6.281 1.00 89.25 329 LYS A O 1
ATOM 2702 N N . ASN A 1 330 ? -19.028 -5.249 -7.765 1.00 90.44 330 ASN A N 1
ATOM 2703 C CA . ASN A 1 330 ? -18.378 -6.117 -6.784 1.00 90.44 330 ASN A CA 1
ATOM 2704 C C . ASN A 1 330 ? -17.523 -5.315 -5.804 1.00 90.44 330 ASN A C 1
ATOM 2706 O O . ASN A 1 330 ? -17.577 -5.602 -4.616 1.00 90.44 330 ASN A O 1
ATOM 2710 N N . THR A 1 331 ? -16.857 -4.241 -6.237 1.00 91.31 331 THR A N 1
ATOM 2711 C CA . THR A 1 331 ? -16.109 -3.354 -5.330 1.00 91.31 331 THR A CA 1
ATOM 2712 C C . THR A 1 331 ? -17.008 -2.734 -4.265 1.00 91.31 331 THR A C 1
ATOM 2714 O O . THR A 1 331 ? -16.658 -2.726 -3.089 1.00 91.31 331 THR A O 1
ATOM 2717 N N . LYS A 1 332 ? -18.212 -2.270 -4.633 1.00 89.56 332 LYS A N 1
ATOM 2718 C CA . LYS A 1 332 ? -19.185 -1.740 -3.658 1.00 89.56 332 LYS A CA 1
ATOM 2719 C C . LYS A 1 332 ? -19.617 -2.799 -2.643 1.00 89.56 332 LYS A C 1
ATOM 2721 O O . LYS A 1 332 ? -19.727 -2.497 -1.456 1.00 89.56 332 LYS A O 1
ATOM 2726 N N . ARG A 1 333 ? -19.859 -4.032 -3.100 1.00 91.12 333 ARG A N 1
ATOM 2727 C CA . ARG A 1 333 ? -20.206 -5.168 -2.229 1.00 91.12 333 ARG A CA 1
ATOM 2728 C C . ARG A 1 333 ? -19.051 -5.540 -1.299 1.00 91.12 333 ARG A C 1
ATOM 2730 O O . ARG A 1 333 ? -19.290 -5.722 -0.108 1.00 91.12 333 ARG A O 1
ATOM 2737 N N . PHE A 1 334 ? -17.832 -5.591 -1.830 1.00 91.88 334 PHE A N 1
ATOM 2738 C CA . PHE A 1 334 ? -16.611 -5.862 -1.081 1.00 91.88 334 PHE A CA 1
ATOM 2739 C C . PHE A 1 334 ? -16.432 -4.831 0.031 1.00 91.88 334 PHE A C 1
ATOM 2741 O O . PHE A 1 334 ? -16.338 -5.208 1.192 1.00 91.88 334 PHE A O 1
ATOM 2748 N N . PHE A 1 335 ? -16.512 -3.535 -0.294 1.00 91.31 335 PHE A N 1
ATOM 2749 C CA . PHE A 1 335 ? -16.429 -2.471 0.706 1.00 91.31 335 PHE A CA 1
ATOM 2750 C C . PHE A 1 335 ? -17.493 -2.614 1.788 1.00 91.31 335 PHE A C 1
ATOM 2752 O O . PHE A 1 335 ? -17.174 -2.518 2.965 1.00 91.31 335 PHE A O 1
ATOM 2759 N N . LYS A 1 336 ? -18.750 -2.886 1.419 1.00 91.25 336 LYS A N 1
ATOM 2760 C CA . LYS A 1 336 ? -19.813 -3.090 2.412 1.00 91.25 336 LYS A CA 1
ATOM 2761 C C . LYS A 1 336 ? -19.471 -4.230 3.380 1.00 91.25 336 LYS A C 1
ATOM 2763 O O . LYS A 1 336 ? -19.686 -4.075 4.579 1.00 91.25 336 LYS A O 1
ATOM 2768 N N . LYS A 1 337 ? -18.946 -5.353 2.876 1.00 93.38 337 LYS A N 1
ATOM 2769 C CA . LYS A 1 337 ? -18.501 -6.464 3.727 1.00 93.38 337 LYS A CA 1
ATOM 2770 C C . LYS A 1 337 ? -17.303 -6.052 4.581 1.00 93.38 337 LYS A C 1
ATOM 2772 O O . LYS A 1 337 ? -17.385 -6.171 5.794 1.00 93.38 337 LYS A O 1
ATOM 2777 N N . LEU A 1 338 ? -16.265 -5.466 3.986 1.00 94.19 338 LEU A N 1
ATOM 2778 C CA . LEU A 1 338 ? -15.079 -4.979 4.691 1.00 94.19 338 LEU A CA 1
ATOM 2779 C C . LEU A 1 338 ? -15.433 -4.076 5.879 1.00 94.19 338 LEU A C 1
ATOM 2781 O O . LEU A 1 338 ? -14.982 -4.323 6.993 1.00 94.19 338 LEU A O 1
ATOM 2785 N N . LEU A 1 339 ? -16.293 -3.076 5.674 1.00 93.19 339 LEU A N 1
ATOM 2786 C CA . LEU A 1 339 ? -16.707 -2.167 6.746 1.00 93.19 339 LEU A CA 1
ATOM 2787 C C . LEU A 1 339 ? -17.427 -2.887 7.893 1.00 93.19 339 LEU A C 1
ATOM 2789 O O . LEU A 1 339 ? -17.328 -2.454 9.041 1.00 93.19 339 LEU A O 1
ATOM 2793 N N . ASN A 1 340 ? -18.115 -3.997 7.619 1.00 93.44 340 ASN A N 1
ATOM 2794 C CA . ASN A 1 340 ? -18.731 -4.820 8.656 1.00 93.44 340 ASN A CA 1
ATOM 2795 C C . ASN A 1 340 ? -17.703 -5.667 9.418 1.00 93.44 340 ASN A C 1
ATOM 2797 O O . ASN A 1 340 ? -17.799 -5.719 10.641 1.00 93.44 340 ASN A O 1
ATOM 2801 N N . GLU A 1 341 ? -16.717 -6.244 8.729 1.00 95.19 341 GLU A N 1
ATOM 2802 C CA . GLU A 1 341 ? -15.722 -7.162 9.313 1.00 95.19 341 GLU A CA 1
ATOM 2803 C C . GLU A 1 341 ? -14.617 -6.461 10.115 1.00 95.19 341 GLU A C 1
ATOM 2805 O O . GLU A 1 341 ? -14.045 -7.057 11.024 1.00 95.19 341 GLU A O 1
ATOM 2810 N N . ILE A 1 342 ? -14.303 -5.193 9.815 1.00 95.19 342 ILE A N 1
ATOM 2811 C CA . ILE A 1 342 ? -13.316 -4.429 10.596 1.00 95.19 342 ILE A CA 1
ATOM 2812 C C . ILE A 1 342 ? -13.755 -4.406 12.068 1.00 95.19 342 ILE A C 1
ATOM 2814 O O . ILE A 1 342 ? -14.904 -4.098 12.369 1.00 95.19 342 ILE A O 1
ATOM 2818 N N . ARG A 1 343 ? -12.869 -4.709 13.014 1.00 94.12 343 ARG A N 1
ATOM 2819 C CA . ARG A 1 343 ? -13.200 -4.645 14.449 1.00 94.12 343 ARG A CA 1
ATOM 2820 C C . ARG A 1 343 ? -13.328 -3.207 14.955 1.00 94.12 343 ARG A C 1
ATOM 2822 O O . ARG A 1 343 ? -12.719 -2.283 14.419 1.00 94.12 343 ARG A O 1
ATOM 2829 N N . PHE A 1 344 ? -14.076 -3.009 16.037 1.00 93.75 344 PHE A N 1
ATOM 2830 C CA . PHE A 1 344 ? -14.103 -1.715 16.721 1.00 93.75 344 PHE A CA 1
ATOM 2831 C C . PHE A 1 344 ? -12.709 -1.329 17.234 1.00 93.75 344 PHE A C 1
ATOM 2833 O O . PHE A 1 344 ? -11.923 -2.174 17.671 1.00 93.75 344 PHE A O 1
ATOM 2840 N N . GLY A 1 345 ? -12.399 -0.039 17.146 1.00 93.00 345 GLY A N 1
ATOM 2841 C CA . GLY A 1 345 ? -11.102 0.532 17.487 1.00 93.00 345 GLY A CA 1
ATOM 2842 C C . GLY A 1 345 ? -10.032 0.398 16.401 1.00 93.00 345 GLY A C 1
ATOM 2843 O O . GLY A 1 345 ? -9.028 1.098 16.500 1.00 93.00 345 GLY A O 1
ATOM 2844 N N . ALA A 1 346 ? -10.234 -0.440 15.377 1.00 94.69 346 ALA A N 1
ATOM 2845 C CA . ALA A 1 346 ? -9.292 -0.564 14.268 1.00 94.69 346 ALA A CA 1
ATOM 2846 C C . ALA A 1 346 ? -9.392 0.607 13.286 1.00 94.69 346 ALA A C 1
ATOM 2848 O O . ALA A 1 346 ? -10.402 1.313 13.214 1.00 94.69 346 ALA A O 1
ATOM 2849 N N . PHE A 1 347 ? -8.329 0.779 12.509 1.00 94.88 347 PHE A N 1
ATOM 2850 C CA . PHE A 1 347 ? -8.199 1.819 11.506 1.00 94.88 347 PHE A CA 1
ATOM 2851 C C . PHE A 1 347 ? -8.275 1.245 10.096 1.00 94.88 347 PHE A C 1
ATOM 2853 O O . PHE A 1 347 ? -7.721 0.186 9.815 1.00 94.88 347 PHE A O 1
ATOM 2860 N N . LEU A 1 348 ? -8.929 1.985 9.204 1.00 95.75 348 LEU A N 1
ATOM 2861 C CA . LEU A 1 348 ? -8.908 1.770 7.764 1.00 95.75 348 LEU A CA 1
ATOM 2862 C C . LEU A 1 348 ? -8.165 2.935 7.110 1.00 95.75 348 LEU A C 1
ATOM 2864 O O . LEU A 1 348 ? -8.633 4.073 7.167 1.00 95.75 348 LEU A O 1
ATOM 2868 N N . MET A 1 349 ? -7.030 2.643 6.482 1.00 95.12 349 MET A N 1
ATOM 2869 C CA . MET A 1 349 ? -6.248 3.593 5.700 1.00 95.12 349 MET A CA 1
ATOM 2870 C C . MET A 1 349 ? -6.408 3.301 4.210 1.00 95.12 349 MET A C 1
ATOM 2872 O O . MET A 1 349 ? -6.064 2.227 3.728 1.00 95.12 349 MET A O 1
ATOM 2876 N N . ILE A 1 350 ? -6.900 4.280 3.463 1.00 94.56 350 ILE A N 1
ATOM 2877 C CA . ILE A 1 350 ? -7.003 4.216 2.007 1.00 94.56 350 ILE A CA 1
ATOM 2878 C C . ILE A 1 350 ? -6.038 5.241 1.438 1.00 94.56 350 ILE A C 1
ATOM 2880 O O . ILE A 1 350 ? -6.134 6.420 1.776 1.00 94.56 350 ILE A O 1
ATOM 2884 N N . VAL A 1 351 ? -5.141 4.804 0.562 1.00 92.94 351 VAL A N 1
ATOM 2885 C CA . VAL A 1 351 ? -4.208 5.670 -0.164 1.00 92.94 351 VAL A CA 1
ATOM 2886 C C . VAL A 1 351 ? -4.394 5.395 -1.641 1.00 92.94 351 VAL A C 1
ATOM 2888 O O . VAL A 1 351 ? -4.366 4.244 -2.050 1.00 92.94 351 VAL A O 1
ATOM 2891 N N . ASP A 1 352 ? -4.586 6.415 -2.464 1.00 92.12 352 ASP A N 1
ATOM 2892 C CA . ASP A 1 352 ? -4.705 6.212 -3.908 1.00 92.12 352 ASP A CA 1
ATOM 2893 C C . ASP A 1 352 ? -4.295 7.466 -4.682 1.00 92.12 352 ASP A C 1
ATOM 2895 O O . ASP A 1 352 ? -4.001 8.513 -4.097 1.00 92.12 352 ASP A O 1
ATOM 2899 N N . SER A 1 353 ? -4.278 7.376 -6.010 1.00 86.06 353 SER A N 1
ATOM 2900 C CA . SER A 1 353 ? -3.991 8.516 -6.870 1.00 86.06 353 SER A CA 1
ATOM 2901 C C . SER A 1 353 ? -4.903 9.697 -6.537 1.00 86.06 353 SER A C 1
ATOM 2903 O O . SER A 1 353 ? -6.105 9.551 -6.313 1.00 86.06 353 SER A O 1
ATOM 2905 N N . SER A 1 354 ? -4.340 10.901 -6.534 1.00 82.75 354 SER A N 1
ATOM 2906 C CA . SER A 1 354 ? -5.125 12.134 -6.455 1.00 82.75 354 SER A CA 1
ATOM 2907 C C . SER A 1 354 ? -5.563 12.654 -7.824 1.00 82.75 354 SER A C 1
ATOM 2909 O O . SER A 1 354 ? -6.310 13.626 -7.906 1.00 82.75 354 SER A O 1
ATOM 2911 N N . ASN A 1 355 ? -5.083 12.048 -8.910 1.00 80.31 355 ASN A N 1
ATOM 2912 C CA . ASN A 1 355 ? -5.363 12.520 -10.256 1.00 80.31 355 ASN A CA 1
ATOM 2913 C C . ASN A 1 355 ? -6.778 12.089 -10.683 1.00 80.31 355 ASN A C 1
ATOM 2915 O O . ASN A 1 355 ? -7.166 10.920 -10.583 1.00 80.31 355 ASN A O 1
ATOM 2919 N N . MET A 1 356 ? -7.559 13.062 -11.162 1.00 69.88 356 MET A N 1
ATOM 2920 C CA . MET A 1 356 ? -8.957 12.885 -11.568 1.00 69.88 356 MET A CA 1
ATOM 2921 C C . MET A 1 356 ? -9.152 11.811 -12.637 1.00 69.88 356 MET A C 1
ATOM 2923 O O . MET A 1 356 ? -10.163 11.109 -12.608 1.00 69.88 356 MET A O 1
ATOM 2927 N N . GLN A 1 357 ? -8.184 11.641 -13.543 1.00 73.44 357 GLN A N 1
ATOM 2928 C CA . GLN A 1 357 ? -8.256 10.611 -14.578 1.00 73.44 357 GLN A CA 1
ATOM 2929 C C . GLN A 1 357 ? -8.331 9.217 -13.950 1.00 73.44 357 GLN A C 1
ATOM 2931 O O . GLN A 1 357 ? -9.126 8.396 -14.396 1.00 73.44 357 GLN A O 1
ATOM 2936 N N . TYR A 1 358 ? -7.574 8.972 -12.876 1.00 74.62 358 TYR A N 1
ATOM 2937 C CA . TYR A 1 358 ? -7.525 7.682 -12.178 1.00 74.62 358 TYR A CA 1
ATOM 2938 C C . TYR A 1 358 ? -8.666 7.468 -11.187 1.00 74.62 358 TYR A C 1
ATOM 2940 O O . TYR A 1 358 ? -9.084 6.336 -10.966 1.00 74.62 358 TYR A O 1
ATOM 2948 N N . THR A 1 359 ? -9.222 8.552 -10.654 1.00 81.69 359 THR A N 1
ATOM 2949 C CA . THR A 1 359 ? -10.219 8.522 -9.572 1.00 81.69 359 THR A CA 1
ATOM 2950 C C . THR A 1 359 ? -11.659 8.657 -10.055 1.00 81.69 359 THR A C 1
ATOM 2952 O O . THR A 1 359 ? -12.578 8.724 -9.239 1.00 81.69 359 THR A O 1
ATOM 2955 N N . THR A 1 360 ? -11.872 8.682 -11.369 1.00 83.44 360 THR A N 1
ATOM 2956 C CA . THR A 1 360 ? -13.197 8.722 -11.987 1.00 83.44 360 THR A CA 1
ATOM 2957 C C . THR A 1 360 ? -13.540 7.360 -12.585 1.00 83.44 360 THR A C 1
ATOM 2959 O O . THR A 1 360 ? -12.737 6.789 -13.322 1.00 83.44 360 THR A O 1
ATOM 2962 N N . TYR A 1 361 ? -14.741 6.849 -12.301 1.00 81.75 361 TYR A N 1
ATOM 2963 C CA . TYR A 1 361 ? -15.290 5.659 -12.961 1.00 81.75 361 TYR A CA 1
ATOM 2964 C C . TYR A 1 361 ? -16.682 5.934 -13.535 1.00 81.75 361 TYR A C 1
ATOM 2966 O O . TYR A 1 361 ? -17.431 6.768 -13.019 1.00 81.75 361 TYR A O 1
ATOM 2974 N N . ILE A 1 362 ? -17.031 5.215 -14.603 1.00 80.75 362 ILE A N 1
ATOM 2975 C CA . ILE A 1 362 ? -18.333 5.315 -15.268 1.00 80.75 362 ILE A CA 1
ATOM 2976 C C . ILE A 1 362 ? -19.193 4.122 -14.849 1.00 80.75 362 ILE A C 1
ATOM 2978 O O . ILE A 1 362 ? -18.759 2.975 -14.908 1.00 80.75 362 ILE A O 1
ATOM 2982 N N . TYR A 1 363 ? -20.425 4.384 -14.415 1.00 79.88 363 TYR A N 1
ATOM 2983 C CA . TYR A 1 363 ? -21.398 3.343 -14.088 1.00 79.88 363 TYR A CA 1
ATOM 2984 C C . TYR A 1 363 ? -22.806 3.781 -14.487 1.00 79.88 363 TYR A C 1
ATOM 2986 O O . TYR A 1 363 ? -23.312 4.777 -13.970 1.00 79.88 363 TYR A O 1
ATOM 2994 N N . LYS A 1 364 ? -23.457 3.019 -15.378 1.00 85.06 364 LYS A N 1
ATOM 2995 C CA . LYS A 1 364 ? -24.771 3.373 -15.952 1.00 85.06 364 LYS A CA 1
ATOM 2996 C C . LYS A 1 364 ? -24.778 4.804 -16.519 1.00 85.06 364 LYS A C 1
ATOM 2998 O O . LYS A 1 364 ? -25.556 5.641 -16.066 1.00 85.06 364 LYS A O 1
ATOM 3003 N N . ASP A 1 365 ? -23.816 5.091 -17.398 1.00 85.69 365 ASP A N 1
ATOM 3004 C CA . ASP A 1 365 ? -23.648 6.372 -18.112 1.00 85.69 365 ASP A CA 1
ATOM 3005 C C . ASP A 1 365 ? -23.458 7.612 -17.226 1.00 85.69 365 ASP A C 1
ATOM 3007 O O . ASP A 1 365 ? -23.552 8.753 -17.676 1.00 85.69 365 ASP A O 1
ATOM 3011 N N . LYS A 1 366 ? -23.154 7.404 -15.942 1.00 85.12 366 LYS A N 1
ATOM 3012 C CA . LYS A 1 366 ? -22.834 8.467 -14.990 1.00 85.12 366 LYS A CA 1
ATOM 3013 C C . LYS A 1 366 ? -21.391 8.344 -14.537 1.00 85.12 366 LYS A C 1
ATOM 3015 O O . LYS A 1 366 ? -20.909 7.248 -14.257 1.00 85.12 366 LYS A O 1
ATOM 3020 N N . SER A 1 367 ? -20.735 9.492 -14.444 1.00 84.75 367 SER A N 1
ATOM 3021 C CA . SER A 1 367 ? -19.381 9.629 -13.923 1.00 84.75 367 SER A CA 1
ATOM 3022 C C . SER A 1 367 ? -19.414 9.819 -12.406 1.00 84.75 367 SER A C 1
ATOM 3024 O O . SER A 1 367 ? -20.194 10.626 -11.892 1.00 84.75 367 SER A O 1
ATOM 3026 N N . TYR A 1 368 ? -18.575 9.072 -11.692 1.00 84.81 368 TYR A N 1
ATOM 3027 C CA . TYR A 1 368 ? -18.458 9.130 -10.239 1.00 84.81 368 TYR A CA 1
ATOM 3028 C C . TYR A 1 368 ? -17.000 9.322 -9.831 1.00 84.81 368 TYR A C 1
ATOM 3030 O O . TYR A 1 368 ? -16.118 8.597 -10.290 1.00 84.81 368 TYR A O 1
ATOM 3038 N N . CYS A 1 369 ? -16.771 10.254 -8.906 1.00 90.12 369 CYS A N 1
ATOM 3039 C CA . CYS A 1 369 ? -15.504 10.388 -8.198 1.00 90.12 369 CYS A CA 1
ATOM 3040 C C . CYS A 1 369 ? -15.435 9.337 -7.079 1.00 90.12 369 CYS A C 1
ATOM 3042 O O . CYS A 1 369 ? -16.319 9.264 -6.219 1.00 90.12 369 CYS A O 1
ATOM 3044 N N . ILE A 1 370 ? -14.385 8.520 -7.084 1.00 89.25 370 ILE A N 1
ATOM 3045 C CA . ILE A 1 370 ? -14.161 7.453 -6.102 1.00 89.25 370 ILE A CA 1
ATOM 3046 C C . ILE A 1 370 ? -13.978 8.044 -4.706 1.00 89.25 370 ILE A C 1
ATOM 3048 O O . ILE A 1 370 ? -14.594 7.563 -3.760 1.00 89.25 370 ILE A O 1
ATOM 3052 N N . TRP A 1 371 ? -13.215 9.131 -4.577 1.00 90.06 371 TRP A N 1
ATOM 3053 C CA . TRP A 1 371 ? -13.010 9.803 -3.293 1.00 90.06 371 TRP A CA 1
ATOM 3054 C C . TRP A 1 371 ? -14.310 10.351 -2.694 1.00 90.06 371 TRP A C 1
ATOM 3056 O O . TRP A 1 371 ? -14.511 10.231 -1.483 1.00 90.06 371 TRP A O 1
ATOM 3066 N N . ASP A 1 372 ? -15.207 10.889 -3.527 1.00 88.88 372 ASP A N 1
ATOM 3067 C CA . ASP A 1 372 ? -16.522 11.368 -3.085 1.00 88.88 372 ASP A CA 1
ATOM 3068 C C . ASP A 1 372 ? -17.407 10.203 -2.639 1.00 88.88 372 ASP A C 1
ATOM 3070 O O . ASP A 1 372 ? -18.082 10.291 -1.614 1.00 88.88 372 ASP A O 1
ATOM 3074 N N . TYR A 1 373 ? -17.389 9.097 -3.392 1.00 87.81 373 TYR A N 1
ATOM 3075 C CA . TYR A 1 373 ? -18.108 7.879 -3.027 1.00 87.81 373 TYR A CA 1
ATOM 3076 C C . TYR A 1 373 ? -17.624 7.332 -1.679 1.00 87.81 373 TYR A C 1
ATOM 3078 O O . TYR A 1 373 ? -18.449 7.082 -0.801 1.00 87.81 373 TYR A O 1
ATOM 3086 N N . LEU A 1 374 ? -16.306 7.174 -1.507 1.00 87.25 374 LEU A N 1
ATOM 3087 C CA . LEU A 1 374 ? -15.700 6.662 -0.278 1.00 87.25 374 LEU A CA 1
ATOM 3088 C C . LEU A 1 374 ? -16.011 7.575 0.904 1.00 87.25 374 LEU A C 1
ATOM 3090 O O . LEU A 1 374 ? -16.489 7.090 1.923 1.00 87.25 374 LEU A O 1
ATOM 3094 N N . SER A 1 375 ? -15.815 8.887 0.741 1.00 85.50 375 SER A N 1
ATOM 3095 C CA . SER A 1 375 ? -16.117 9.868 1.788 1.00 85.50 375 SER A CA 1
ATOM 3096 C C . SER A 1 375 ? -17.569 9.796 2.217 1.00 85.50 375 SER A C 1
ATOM 3098 O O . SER A 1 375 ? -17.834 9.665 3.400 1.00 85.50 375 SER A O 1
ATOM 3100 N N . ARG A 1 376 ? -18.519 9.840 1.276 1.00 84.69 376 ARG A N 1
ATOM 3101 C CA . ARG A 1 376 ? -19.943 9.788 1.627 1.00 84.69 376 ARG A CA 1
ATOM 3102 C C . ARG A 1 376 ? -20.302 8.473 2.293 1.00 84.69 376 ARG A C 1
ATOM 3104 O O . ARG A 1 376 ? -20.952 8.490 3.322 1.00 84.69 376 ARG A O 1
ATOM 3111 N N . LYS A 1 377 ? -19.853 7.339 1.753 1.00 79.94 377 LYS A N 1
ATOM 3112 C CA . LYS A 1 377 ? -20.191 6.029 2.319 1.00 79.94 377 LYS A CA 1
ATOM 3113 C C . LYS A 1 377 ? -19.611 5.813 3.711 1.00 79.94 377 LYS A C 1
ATOM 3115 O O . LYS A 1 377 ? -20.315 5.274 4.552 1.00 79.94 377 LYS A O 1
ATOM 3120 N N . LEU A 1 378 ? -18.368 6.233 3.942 1.00 75.19 378 LEU A N 1
ATOM 3121 C CA . LEU A 1 378 ? -17.720 6.131 5.250 1.00 75.19 378 LEU A CA 1
ATOM 3122 C C . LEU A 1 378 ? -18.287 7.140 6.252 1.00 75.19 378 LEU A C 1
ATOM 3124 O O . LEU A 1 378 ? -18.473 6.780 7.401 1.00 75.19 378 LEU A O 1
ATOM 3128 N N . LEU A 1 379 ? -18.613 8.366 5.828 1.00 67.38 379 LEU A N 1
ATOM 3129 C CA . LEU A 1 379 ? -19.227 9.377 6.700 1.00 67.38 379 LEU A CA 1
ATOM 3130 C C . LEU A 1 379 ? -20.705 9.098 7.014 1.00 67.38 379 LEU A C 1
ATOM 3132 O O . LEU A 1 379 ? -21.182 9.456 8.085 1.00 67.38 379 LEU A O 1
ATOM 3136 N N . GLU A 1 380 ? -21.453 8.499 6.084 1.00 81.56 380 GLU A N 1
ATOM 3137 C CA . GLU A 1 380 ? -22.834 8.050 6.320 1.00 81.56 380 GLU A CA 1
ATOM 3138 C C . GLU A 1 380 ? -22.874 6.882 7.316 1.00 81.56 380 GLU A C 1
ATOM 3140 O O . GLU A 1 380 ? -23.854 6.715 8.047 1.00 81.56 380 GLU A O 1
ATOM 3145 N N . ASP A 1 381 ? -21.817 6.070 7.354 1.00 81.69 381 ASP A N 1
ATOM 3146 C CA . ASP A 1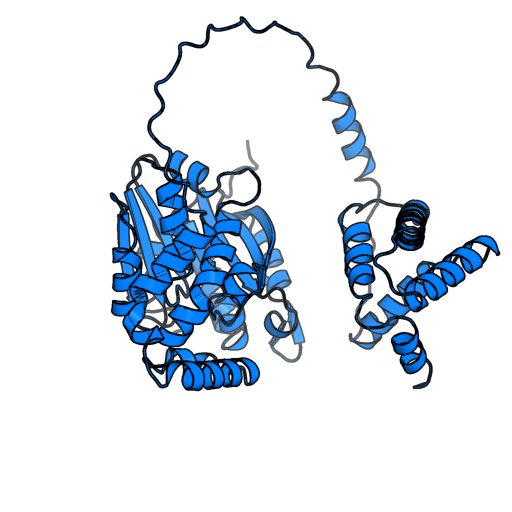 381 ? -21.668 4.996 8.323 1.00 81.69 381 ASP A CA 1
ATOM 3147 C C . ASP A 1 381 ? -21.165 5.562 9.656 1.00 81.69 381 ASP A C 1
ATOM 3149 O O . ASP A 1 381 ? -19.967 5.671 9.899 1.00 81.69 381 ASP A O 1
ATOM 3153 N N . LYS A 1 382 ? -22.104 5.877 10.557 1.00 86.50 382 LYS A N 1
ATOM 3154 C CA . LYS A 1 382 ? -21.836 6.397 11.914 1.00 86.50 382 LYS A CA 1
ATOM 3155 C C . LYS A 1 382 ? -20.902 5.520 12.766 1.00 86.50 382 LYS A C 1
ATOM 3157 O O . LYS A 1 382 ? -20.536 5.916 13.865 1.00 86.50 382 LYS A O 1
ATOM 3162 N N . ARG A 1 383 ? -20.539 4.322 12.295 1.00 90.31 383 ARG A N 1
ATOM 3163 C CA . ARG A 1 383 ? -19.544 3.447 12.923 1.00 90.31 383 ARG A CA 1
ATOM 3164 C C . ARG A 1 383 ? -18.111 3.828 12.552 1.00 90.31 383 ARG A C 1
ATOM 3166 O O . ARG A 1 383 ? -17.203 3.117 12.967 1.00 90.31 383 ARG A O 1
ATOM 3173 N N . PHE A 1 384 ? -17.873 4.876 11.763 1.00 91.75 384 PHE A N 1
ATOM 3174 C CA . PHE A 1 384 ? -16.531 5.316 11.387 1.00 91.75 384 PHE A CA 1
ATOM 3175 C C . PHE A 1 384 ? -16.328 6.808 11.635 1.00 91.75 384 PHE A C 1
ATOM 3177 O O . PHE A 1 384 ? -16.986 7.652 11.035 1.00 91.75 384 PHE A O 1
ATOM 3184 N N . ASP A 1 385 ? -15.319 7.117 12.443 1.00 91.25 385 ASP A N 1
ATOM 3185 C CA . ASP A 1 385 ? -14.852 8.480 12.651 1.00 91.25 385 ASP A CA 1
ATOM 3186 C C . ASP A 1 385 ? -13.677 8.770 11.726 1.00 91.25 385 ASP A C 1
ATOM 3188 O O . ASP A 1 385 ? -12.725 7.988 11.614 1.00 91.25 385 ASP A O 1
ATOM 3192 N N . ARG A 1 386 ? -13.719 9.924 11.061 1.00 90.56 386 ARG A N 1
ATOM 3193 C CA . ARG A 1 386 ? -12.590 10.401 10.265 1.00 90.56 386 ARG A CA 1
ATOM 3194 C C . ARG A 1 386 ? -11.446 10.777 11.200 1.00 90.56 386 ARG A C 1
ATOM 3196 O O . ARG A 1 386 ? -11.565 11.717 11.979 1.00 90.56 386 ARG A O 1
ATOM 3203 N N . PHE A 1 387 ? -10.328 10.071 11.079 1.00 87.69 387 PHE A N 1
ATOM 3204 C CA . PHE A 1 387 ? -9.131 10.330 11.871 1.00 87.69 387 PHE A CA 1
ATOM 3205 C C . PHE A 1 387 ? -8.217 11.354 11.194 1.00 87.69 387 PHE A C 1
ATOM 3207 O O . PHE A 1 387 ? -7.780 12.312 11.822 1.00 87.69 387 PHE A O 1
ATOM 3214 N N . SER A 1 388 ? -7.933 11.163 9.904 1.00 88.25 388 SER A N 1
ATOM 3215 C CA . SER A 1 388 ? -7.085 12.067 9.124 1.00 88.25 388 SER A CA 1
ATOM 3216 C C . SER A 1 388 ? -7.395 11.944 7.637 1.00 88.25 388 SER A C 1
ATOM 3218 O O . SER A 1 388 ? -7.788 10.883 7.156 1.00 88.25 388 SER A O 1
ATOM 3220 N N . GLU A 1 389 ? -7.215 13.022 6.890 1.00 89.19 389 GLU A N 1
ATOM 3221 C CA . GLU A 1 389 ? -7.258 13.006 5.433 1.00 89.19 389 GLU A CA 1
ATOM 3222 C C . GLU A 1 389 ? -6.319 14.069 4.882 1.00 89.19 389 GLU A C 1
ATOM 3224 O O . GLU A 1 389 ? -6.071 15.098 5.514 1.00 89.19 389 GLU A O 1
ATOM 3229 N N . GLY A 1 390 ? -5.809 13.838 3.680 1.00 86.75 390 GLY A N 1
ATOM 3230 C CA . GLY A 1 390 ? -4.959 14.824 3.048 1.00 86.75 390 GLY A CA 1
ATOM 3231 C C . GLY A 1 390 ? -4.311 14.331 1.776 1.00 86.75 390 GLY A C 1
ATOM 3232 O O . GLY A 1 390 ? -4.688 13.319 1.187 1.00 86.75 390 GLY A O 1
ATOM 3233 N N . MET A 1 391 ? -3.319 15.102 1.362 1.00 84.00 391 MET A N 1
ATOM 3234 C CA . MET A 1 391 ? -2.482 14.823 0.212 1.00 84.00 391 MET A CA 1
ATOM 3235 C C . MET A 1 391 ? -1.078 14.516 0.717 1.00 84.00 391 MET A C 1
ATOM 3237 O O . MET A 1 391 ? -0.562 15.243 1.568 1.00 84.00 391 MET A O 1
ATOM 3241 N N . SER A 1 392 ? -0.468 13.460 0.193 1.00 77.69 392 SER A N 1
ATOM 3242 C CA . SER A 1 392 ? 0.966 13.231 0.324 1.00 77.69 392 SER A CA 1
ATOM 3243 C C . SER A 1 392 ? 1.598 13.526 -1.028 1.00 77.69 392 SER A C 1
ATOM 3245 O O . SER A 1 392 ? 1.264 12.908 -2.043 1.00 77.69 392 SER A O 1
ATOM 3247 N N . TYR A 1 393 ? 2.457 14.540 -1.031 1.00 73.38 393 TYR A N 1
ATOM 3248 C CA . TYR A 1 393 ? 3.329 14.874 -2.144 1.00 73.38 393 TYR A CA 1
ATOM 3249 C C . TYR A 1 393 ? 4.739 14.527 -1.703 1.00 73.38 393 TYR A C 1
ATOM 3251 O O . TYR A 1 393 ? 5.227 15.082 -0.718 1.00 73.38 393 TYR A O 1
ATOM 3259 N N . PHE A 1 394 ? 5.375 13.607 -2.411 1.00 67.81 394 PHE A N 1
ATOM 3260 C CA . PHE A 1 394 ? 6.779 13.315 -2.193 1.00 67.81 394 PHE A CA 1
ATOM 3261 C C . PHE A 1 394 ? 7.541 13.552 -3.488 1.00 67.81 394 PHE A C 1
ATOM 3263 O O . PHE A 1 394 ? 7.242 12.915 -4.498 1.00 67.81 394 PHE A O 1
ATOM 3270 N N . GLU A 1 395 ? 8.491 14.484 -3.448 1.00 68.69 395 GLU A N 1
ATOM 3271 C CA . GLU A 1 395 ? 9.467 14.719 -4.505 1.00 68.69 395 GLU A CA 1
ATOM 3272 C C . GLU A 1 395 ? 10.859 14.734 -3.893 1.00 68.69 395 GLU A C 1
ATOM 3274 O O . GLU A 1 395 ? 11.088 15.444 -2.919 1.00 68.69 395 GLU A O 1
ATOM 3279 N N . GLU A 1 396 ? 11.766 13.947 -4.462 1.00 65.94 396 GLU A N 1
ATOM 3280 C CA . GLU A 1 396 ? 13.118 13.793 -3.936 1.00 65.94 396 GLU A CA 1
ATOM 3281 C C . GLU A 1 396 ? 14.126 13.783 -5.085 1.00 65.94 396 GLU A C 1
ATOM 3283 O O . GLU A 1 396 ? 14.059 12.949 -5.995 1.00 65.94 396 GLU A O 1
ATOM 3288 N N . ASP A 1 397 ? 15.067 14.724 -5.047 1.00 62.16 397 ASP A N 1
ATOM 3289 C CA . ASP A 1 397 ? 16.071 14.887 -6.100 1.00 62.16 397 ASP A CA 1
ATOM 3290 C C . ASP A 1 397 ? 17.153 13.802 -6.038 1.00 62.16 397 ASP A C 1
ATOM 3292 O O . ASP A 1 397 ? 17.719 13.449 -7.075 1.00 62.16 397 ASP A O 1
ATOM 3296 N N . LEU A 1 398 ? 17.408 13.219 -4.858 1.00 58.47 398 LEU A N 1
ATOM 3297 C CA . LEU A 1 398 ? 18.317 12.075 -4.694 1.00 58.47 398 LEU A CA 1
ATOM 3298 C C . LEU A 1 398 ? 17.904 10.892 -5.580 1.00 58.47 398 LEU A C 1
ATOM 3300 O O . LEU A 1 398 ? 18.749 10.278 -6.227 1.00 58.47 398 LEU A O 1
ATOM 3304 N N . LEU A 1 399 ? 16.600 10.648 -5.726 1.00 60.22 399 LEU A N 1
ATOM 3305 C CA . LEU A 1 399 ? 16.090 9.567 -6.572 1.00 60.22 399 LEU A CA 1
ATOM 3306 C C . LEU A 1 399 ? 16.366 9.794 -8.066 1.00 60.22 399 LEU A C 1
ATOM 3308 O O . LEU A 1 399 ? 16.532 8.827 -8.808 1.00 60.22 399 LEU A O 1
ATOM 3312 N N . LYS A 1 400 ? 16.485 11.054 -8.513 1.00 62.53 400 LYS A N 1
ATOM 3313 C CA . LYS A 1 400 ? 16.878 11.370 -9.900 1.00 62.53 400 LYS A CA 1
ATOM 3314 C C . LYS A 1 400 ? 18.329 10.973 -10.178 1.00 62.53 400 LYS A C 1
ATOM 3316 O O . LYS A 1 400 ? 18.653 10.625 -11.311 1.00 62.53 400 LYS A O 1
ATOM 3321 N N . LYS A 1 401 ? 19.199 11.037 -9.163 1.00 59.81 401 LYS A N 1
ATOM 3322 C CA . LYS A 1 401 ? 20.626 10.701 -9.284 1.00 59.81 401 LYS A CA 1
ATOM 3323 C C . LYS A 1 401 ? 20.862 9.191 -9.318 1.00 59.81 401 LYS A C 1
ATOM 3325 O O . LYS A 1 401 ? 21.756 8.743 -10.024 1.00 59.81 401 LYS A O 1
ATOM 3330 N N . GLU A 1 402 ? 20.028 8.420 -8.626 1.00 56.62 402 GLU A N 1
ATOM 3331 C CA . GLU A 1 402 ? 20.178 6.964 -8.484 1.00 56.62 402 GLU A CA 1
ATOM 3332 C C . GLU A 1 402 ? 19.364 6.134 -9.492 1.00 56.62 402 GLU A C 1
ATOM 3334 O O . GLU A 1 402 ? 19.044 4.974 -9.260 1.00 56.62 402 GLU A O 1
ATOM 3339 N N . ALA A 1 403 ? 19.047 6.711 -10.655 1.00 59.12 403 ALA A N 1
ATOM 3340 C CA . ALA A 1 403 ? 18.358 6.025 -11.753 1.00 59.12 403 ALA A CA 1
ATOM 3341 C C . ALA A 1 403 ? 16.933 5.514 -11.437 1.00 59.12 403 ALA A C 1
ATOM 3343 O O . ALA A 1 403 ? 16.400 4.684 -12.180 1.00 59.12 403 ALA A O 1
ATOM 3344 N N . TYR A 1 404 ? 16.269 6.048 -10.407 1.00 62.34 404 TYR A N 1
ATOM 3345 C CA . TYR A 1 404 ? 14.863 5.740 -10.149 1.00 62.34 404 TYR A CA 1
ATOM 3346 C C . TYR A 1 404 ? 13.939 6.508 -11.103 1.00 62.34 404 TYR A C 1
ATOM 3348 O O . TYR A 1 404 ? 14.121 7.692 -11.391 1.00 62.34 404 TYR A O 1
ATOM 3356 N N . ASN A 1 405 ? 12.901 5.827 -11.596 1.00 55.53 405 ASN A N 1
ATOM 3357 C CA . ASN A 1 405 ? 12.016 6.359 -12.641 1.00 55.53 405 ASN A CA 1
ATOM 3358 C C . ASN A 1 405 ? 10.939 7.318 -12.146 1.00 55.53 405 ASN A C 1
ATOM 3360 O O . ASN A 1 405 ? 10.307 8.007 -12.949 1.00 55.53 405 ASN A O 1
ATOM 3364 N N . LEU A 1 406 ? 10.695 7.333 -10.844 1.00 57.03 406 LEU A N 1
ATOM 3365 C CA . LEU A 1 406 ? 9.742 8.228 -10.224 1.00 57.03 406 LEU A CA 1
ATOM 3366 C C . LEU A 1 406 ? 10.474 9.086 -9.209 1.00 57.03 406 LEU A C 1
ATOM 3368 O O . LEU A 1 406 ? 10.870 8.612 -8.151 1.00 57.03 406 LEU A O 1
ATOM 3372 N N . SER A 1 407 ? 10.578 10.374 -9.515 1.00 58.31 407 SER A N 1
ATOM 3373 C CA . SER A 1 407 ? 10.975 11.378 -8.534 1.00 58.31 407 SER A CA 1
ATOM 3374 C C . SER A 1 407 ? 9.770 12.025 -7.859 1.00 58.31 407 SER A C 1
ATOM 3376 O O . SER A 1 407 ? 9.963 12.981 -7.126 1.00 58.31 407 SER A O 1
ATOM 3378 N N . LYS A 1 408 ? 8.536 11.599 -8.176 1.00 69.56 408 LYS A N 1
ATOM 3379 C CA . LYS A 1 408 ? 7.291 12.197 -7.674 1.00 69.56 408 LYS A CA 1
ATOM 3380 C C . LYS A 1 408 ? 6.257 11.123 -7.367 1.00 69.56 408 LYS A C 1
ATOM 3382 O O . LYS A 1 408 ? 5.978 10.277 -8.217 1.00 69.56 408 LYS A O 1
ATOM 3387 N N . CYS A 1 409 ? 5.643 11.200 -6.195 1.00 73.12 409 CYS A N 1
ATOM 3388 C CA . CYS A 1 409 ? 4.460 10.426 -5.847 1.00 73.12 409 CYS A CA 1
ATOM 3389 C C . CYS A 1 409 ? 3.405 11.354 -5.244 1.00 73.12 409 CYS A C 1
ATOM 3391 O O . CYS A 1 409 ? 3.624 11.948 -4.189 1.00 73.12 409 CYS A O 1
ATOM 3393 N N . ASN A 1 410 ? 2.264 11.455 -5.933 1.00 80.62 410 ASN A N 1
ATOM 3394 C CA . ASN A 1 410 ? 1.126 12.270 -5.524 1.00 80.62 410 ASN A CA 1
ATOM 3395 C C . ASN A 1 410 ? -0.030 11.338 -5.206 1.00 80.62 410 ASN A C 1
ATOM 3397 O O . ASN A 1 410 ? -0.618 10.733 -6.110 1.00 80.62 410 ASN A O 1
ATOM 3401 N N . CYS A 1 411 ? -0.365 11.234 -3.931 1.00 86.06 411 CYS A N 1
ATOM 3402 C CA . CYS A 1 411 ? -1.521 10.471 -3.508 1.00 86.06 411 CYS A CA 1
ATOM 3403 C C . CYS A 1 411 ? -2.398 11.287 -2.573 1.00 86.06 411 CYS A C 1
ATOM 3405 O O . CYS A 1 411 ? -1.962 12.216 -1.889 1.00 86.06 411 CYS A O 1
ATOM 3407 N N . LYS A 1 412 ? -3.670 10.919 -2.572 1.00 90.69 412 LYS A N 1
ATOM 3408 C CA . LYS A 1 412 ? -4.617 11.317 -1.550 1.00 90.69 412 LYS A CA 1
ATOM 3409 C C . LYS A 1 412 ? -4.750 10.150 -0.581 1.00 90.69 412 LYS A C 1
ATOM 3411 O O . LYS A 1 412 ? -4.704 8.993 -0.998 1.00 90.69 412 LYS A O 1
ATOM 3416 N N . TYR A 1 413 ? -4.901 10.454 0.699 1.00 92.44 413 TYR A N 1
ATOM 3417 C CA . TYR A 1 413 ? -5.146 9.448 1.720 1.00 92.44 413 TYR A CA 1
ATOM 3418 C C . TYR A 1 413 ? -6.349 9.817 2.584 1.00 92.44 413 TYR A C 1
ATOM 3420 O O . TYR A 1 413 ? -6.677 10.994 2.768 1.00 92.44 413 TYR A O 1
ATOM 3428 N N . MET A 1 414 ? -6.990 8.790 3.133 1.00 92.31 414 MET A N 1
ATOM 3429 C CA . MET A 1 414 ? -7.986 8.897 4.189 1.00 92.31 414 MET A CA 1
ATOM 3430 C C . MET A 1 414 ? -7.745 7.815 5.232 1.00 92.31 414 MET A C 1
ATOM 3432 O O . MET A 1 414 ? -7.534 6.655 4.888 1.00 92.31 414 MET A O 1
ATOM 3436 N N . ILE A 1 415 ? -7.824 8.197 6.499 1.00 92.38 415 ILE A N 1
ATOM 3437 C CA . ILE A 1 415 ? -7.708 7.312 7.650 1.00 92.38 415 ILE A CA 1
ATOM 3438 C C . ILE A 1 415 ? -8.993 7.453 8.458 1.00 92.38 415 ILE A C 1
ATOM 3440 O O . ILE A 1 415 ? -9.348 8.552 8.890 1.00 92.38 415 ILE A O 1
ATOM 3444 N N . TYR A 1 416 ? -9.682 6.339 8.670 1.00 93.06 416 TYR A N 1
ATOM 3445 C CA . TYR A 1 416 ? -10.889 6.259 9.486 1.00 93.06 416 TYR A CA 1
ATOM 3446 C C . TYR A 1 416 ? -10.671 5.290 10.641 1.00 93.06 416 TYR A C 1
ATOM 3448 O O . TYR A 1 416 ? -10.026 4.260 10.464 1.00 93.06 416 TYR A O 1
ATOM 3456 N N . LYS A 1 417 ? -11.230 5.597 11.810 1.00 93.50 417 LYS A N 1
ATOM 3457 C CA . LYS A 1 417 ? -11.275 4.702 12.967 1.00 93.50 417 LYS A CA 1
ATOM 3458 C C . LYS A 1 417 ? -12.679 4.131 13.092 1.00 93.50 417 LYS A C 1
ATOM 3460 O O . LYS A 1 417 ? -13.642 4.893 13.110 1.00 93.50 417 LYS A O 1
ATOM 3465 N N . LYS A 1 418 ? -12.813 2.813 13.224 1.00 94.12 418 LYS A N 1
ATOM 3466 C CA . LYS A 1 418 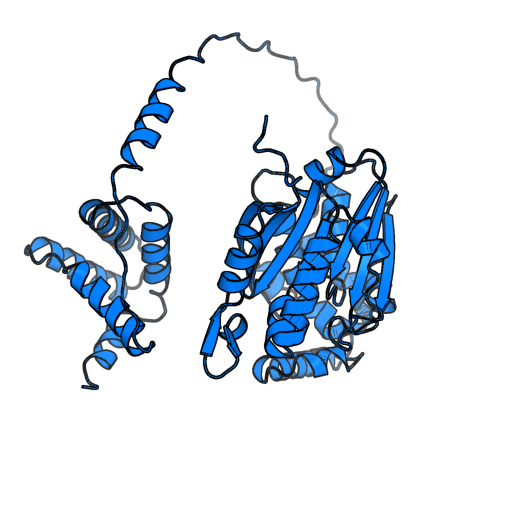? -14.112 2.204 13.513 1.00 94.12 418 LYS A CA 1
ATOM 3467 C C . LYS A 1 418 ? -14.481 2.432 14.981 1.00 94.12 418 LYS A C 1
ATOM 3469 O O . LYS A 1 418 ? -13.715 2.076 15.877 1.00 94.12 418 LYS A O 1
ATOM 3474 N N . VAL A 1 419 ? -15.655 2.991 15.233 1.00 93.19 419 VAL A N 1
ATOM 3475 C CA . VAL A 1 419 ? -16.193 3.329 16.556 1.00 93.19 419 VAL A CA 1
ATOM 3476 C C . VAL A 1 419 ? -17.488 2.574 16.841 1.00 93.19 419 VAL A C 1
ATOM 3478 O O . VAL A 1 419 ? -18.166 2.110 15.925 1.00 93.19 419 VAL A O 1
ATOM 3481 N N . SER A 1 420 ? -17.798 2.393 18.127 1.00 88.38 420 SER A N 1
ATOM 3482 C CA . SER A 1 420 ? -19.045 1.754 18.557 1.00 88.38 420 SER A CA 1
ATOM 3483 C C . SER A 1 420 ? -20.246 2.610 18.151 1.00 88.38 420 SER A C 1
ATOM 3485 O O . SER A 1 420 ? -20.191 3.833 18.241 1.00 88.38 420 SER A O 1
ATOM 3487 N N . ALA A 1 421 ? -21.345 1.971 17.746 1.00 76.31 421 ALA A N 1
ATOM 3488 C CA . ALA A 1 421 ? -22.564 2.665 17.329 1.00 76.31 421 ALA A CA 1
ATOM 3489 C C . ALA A 1 421 ? -23.265 3.439 18.472 1.00 76.31 421 ALA A C 1
ATOM 3491 O O . ALA A 1 421 ? -24.119 4.275 18.189 1.00 76.31 421 ALA A O 1
ATOM 3492 N N . ASN A 1 422 ? -22.894 3.192 19.736 1.00 63.91 422 ASN A N 1
ATOM 3493 C CA . ASN A 1 422 ? -23.645 3.629 20.922 1.00 63.91 422 ASN A CA 1
ATOM 3494 C C . ASN A 1 422 ? -23.077 4.864 21.653 1.00 63.91 422 ASN A C 1
ATOM 3496 O O . ASN A 1 422 ? -23.526 5.175 22.748 1.00 63.91 422 ASN A O 1
ATOM 3500 N N . ASN A 1 423 ? -22.120 5.600 21.084 1.00 52.84 423 ASN A N 1
ATOM 3501 C CA . ASN A 1 423 ? -21.502 6.743 21.783 1.00 52.84 423 ASN A CA 1
ATOM 3502 C C . ASN A 1 423 ? -22.355 8.034 21.819 1.00 52.84 423 ASN A C 1
ATOM 3504 O O . ASN A 1 423 ? -21.826 9.081 22.167 1.00 52.84 423 ASN A O 1
ATOM 3508 N N . ASN A 1 424 ? -23.642 7.985 21.454 1.00 48.94 424 ASN A N 1
ATOM 3509 C CA . ASN A 1 424 ? -24.544 9.147 21.524 1.00 48.94 424 ASN A CA 1
ATOM 3510 C C . ASN A 1 424 ? -25.574 9.077 22.671 1.00 48.94 424 ASN A C 1
ATOM 3512 O O . ASN A 1 424 ? -26.380 9.994 22.778 1.00 48.94 424 ASN A O 1
ATOM 3516 N N . ASP A 1 425 ? -25.535 8.037 23.515 1.00 45.66 425 ASP A N 1
ATOM 3517 C CA . ASP A 1 425 ? -26.426 7.886 24.685 1.00 45.66 425 ASP A CA 1
ATOM 3518 C C . ASP A 1 425 ? -25.682 8.011 26.038 1.00 45.66 425 ASP A C 1
ATOM 3520 O O . ASP A 1 425 ? -26.195 7.603 27.081 1.00 45.66 425 ASP A O 1
ATOM 3524 N N . GLN A 1 426 ? -24.470 8.576 26.036 1.00 36.28 426 GLN A N 1
ATOM 3525 C CA . GLN A 1 426 ? -23.725 9.009 27.229 1.00 36.28 426 GLN A CA 1
ATOM 3526 C C . GLN A 1 426 ? -23.306 10.464 27.055 1.00 36.28 426 GLN A C 1
ATOM 3528 O O . GLN A 1 426 ? -23.312 11.189 28.074 1.00 36.28 426 GLN A O 1
#

InterPro domains:
  IPR021463 Putative SAM-dependent methyltransferase [PF11312] (153-281)
  IPR021463 Putative SAM-dependent methyltransferase [PF11312] (306-382)

Mean predicted aligned error: 16.05 Å

Secondary structure (DSSP, 8-state):
--HHHHHHHTTS-GGGTHHHHHHHHHHHH-TT--HHHHHHHHHHHHHHHHT-TTS-HHHHHHHHHHHHHHHTT----HHHHHHHHHHHHHTTS---------GGGTHHHHHHHHHHTTS-----PPPPPPPPP------PPPPPHHHHHHHHHHHHTHHHHH-TTHHHHHHHHHHHHHTT-HHHHHH-HHHHHHHHHHHHHHHHHHHHHHHT-TT--HHHHHHHH-SSEEEEEEET-TTTHHHHHHHHHHHHHT-SSEEEEEEEESS--HHHHHHHHHT----SEEEEEEE--TTSSSS-TT--HHHHHH-SEEEEES-HHHHHHH-HHHHHHHHHHHHHHSPTT-EEEEEEE--HHHHEEEETTEEEEHHHHHHHHHHHSTTEEEEEEEEEEEE-HHHHHTT-S-SEEEEEEEEEEE--TTTT--

Radius of gyration: 25.87 Å; Cα contacts (8 Å, |Δi|>4): 489; chains: 1; bounding box: 65×69×68 Å

pLDDT: mean 74.22, std 21.51, range [27.91, 98.25]

Nearest PDB structures (foldseek):
  6kji-assembly2_B  TM=4.739E-01  e=4.323E-07  Aspergillus fumigatus Af293
  2f8l-assembly1_A  TM=4.688E-01  e=3.140E-06  Listeria monocytogenes
  1jqe-assembly1_A  TM=6.176E-01  e=2.545E-04  Homo sapiens
  2aot-assembly2_B  TM=5.592E-01  e=2.833E-04  Homo sapiens
  6o0a-assembly1_A  TM=5.063E-01  e=7.088E-01  Malassezia yamatoensis

Organism: NCBI:txid94130

Foldseek 3Di:
DPPPVVVVCVLDPPVVPVVVVQLVCQCVVPPPDDPVSSVCSNLVVLVVVLPDPVDDPSSNVSSVVVNVCVVVVPPPPVVVVVVVVVVVVVVPDDDDDDDDDDDPPPVVVVVVVVVPVPPDDDDDDDDDDDDDDDDDDPDDPDQDLLNLLLVLLCQLLVVLVVPPCLVVLVVVCVVCVVVVVNVVQQVDPNNLSSCCSFPLSLLLVLVLCVCVPDPPNVVLVLLVVPPAAAQEEEEQCRQCSNVSNNLSSCVVSVDHHQYEYEYEHQHDNPSSNVSSVVSRPDPRYDYDYFHDDCQPDLVSPRDPLVSQLVHQEYEYAACLLVCCQVPVPSSVSSVVVSLVSHYANHKYKYKHAPDQVSQWHADPNDIDGNVVVCVCVQVVPLQKDWDDWDWRWAADVVSVVVPRPDRIDIMIMTMIGGHDPPPPVD

Solvent-accessible surface area (backbone atoms only — not comparable to full-atom values): 24714 Å² total; per-residue (Å²): 140,73,76,66,66,60,58,53,59,74,74,50,58,87,88,51,65,61,53,61,54,47,51,49,50,56,53,67,76,38,86,79,63,54,75,65,56,54,51,50,52,52,53,53,48,48,59,52,55,64,72,43,83,89,58,53,70,69,56,44,52,54,47,48,51,60,58,50,45,52,73,72,68,48,67,75,48,61,66,54,58,47,44,50,55,45,46,64,55,47,78,71,56,87,88,86,88,89,82,91,83,83,75,75,75,60,62,65,62,56,58,60,60,68,67,68,78,76,76,88,85,86,86,86,84,87,83,89,78,85,85,76,90,74,81,88,70,86,76,72,80,78,76,49,72,67,57,50,48,48,50,32,42,50,63,46,37,41,70,56,70,64,38,92,55,39,69,60,48,53,52,50,50,52,51,28,56,76,68,69,41,57,65,63,38,64,74,31,69,86,36,37,56,53,45,31,59,35,50,22,51,52,46,15,53,40,48,35,50,59,48,54,43,84,91,46,52,50,57,58,53,51,45,69,72,26,88,59,51,43,33,34,29,30,40,47,34,67,73,31,23,58,56,51,19,53,52,54,53,49,62,72,64,72,66,85,37,35,35,36,40,42,33,33,18,74,58,90,42,66,71,65,40,49,38,42,52,72,59,51,96,66,80,63,63,51,74,47,81,44,70,31,50,76,66,75,46,98,84,29,70,68,58,66,58,72,58,46,38,67,19,48,35,37,39,30,53,63,34,63,52,53,42,40,65,75,39,49,68,50,41,55,52,47,50,58,50,48,69,66,48,48,32,75,74,14,32,43,37,40,33,33,66,61,48,66,82,62,29,46,36,76,56,93,96,38,80,41,51,48,67,60,51,51,49,49,57,44,63,71,38,73,39,36,45,83,72,48,71,52,74,47,77,38,73,46,72,70,37,59,74,70,74,33,80,46,44,63,44,63,29,30,38,40,31,31,31,27,44,68,81,67,79,84,83,120

Sequence (426 aa):
MFSIATKYFDIFPCEFWSLENFASCAIFNDIGADERNISNAFYGMLHKMKRDPKYSQEAHERIRKLLEDKKVGQSINVLWVFQMFHAAFVAYRPRQRWINYDTQSVSEKLAKRKALSRVENLSTPPKKRKLSARSSNEDKPEESTTGRVISIFSNALVDTMKDPLYRQKLIEIRNLFKGQNYRKIFESENLRNEYTASYSPIRTLCYLNIFNIKRIDFLSNLIALTQQQLNVFCFGSGPGAELAAILQAYSIINAVPRLNIFLHDNFDYTECLQKIVEQFNVKGFNWNLSIGNIISSTEFDGVPWEQISKSHLITACFVICELFRYNPKNTKRFFKKLLNEIRFGAFLMIVDSSNMQYTTYIYKDKSYCIWDYLSRKLLEDKRFDRFSEGMSYFEEDLLKKEAYNLSKCNCKYMIYKKVSANNNDQ